Protein AF-A0A1V4XQ55-F1 (afdb_monomer_lite)

Foldseek 3Di:
DCDQDDWDASDDPPDDLADDDDDDDPPDDSLNSLVLLLQQLQLEPDPNSVRSVVVSVVVVDDRDHPVVQVQKDWDHQDLFPNKTWIDHDPDTRIRHLQVQLQVVCCVPPNDQFADPDFATDADPDPVCSVIDDRARSHDDDPVVLVVVCVVVVHDPVVSVVNLLRHLVSNLNRTDDWDKDKDWDWDDDPPDIDIAIEIDTPGCRSCVSVVVPCVVVCVPDCVRYHDDDDDDDVPDDDDDPDDDDDDDDDDPDDADFLVVVLVVCVVLQADDPVCSVVVVVVCPVVQQWHQDPRGTGGDPVVVVVVVVCVPPPVVVVDSNNNNVLSVQVVCVVVVNDDPVVSVVVVCVSVPPPDPPPPPVFAFADPVLVVVLVVLCVVVVHDDDPQCRRGNVSVVVVVCVSVVDPDDDDDDDDDDDDDDDDDD

pLDDT: mean 75.0, std 18.34, range [24.91, 97.25]

Sequence (422 aa):
MDVLLLDKTGTITLGNRQATEFLPARGIALQELADAAQLASLADETPEGRSIVVLAKQFGLRGRSIGEMPQAQFVAFTAQTRMSGIDIENRRIRKGSPDAIREFLGKVLGGNYLPPKPNQYKSKNTQADAHEGIRPTRMHSTADTAAMIRKEGLTPDHAKLYELIFRRAVASQMAPAIYDSTSMIFQVADEKFKASGRVLKFDGFLKVYAELDEEKEKKGEEDRLQLLPPVEVGELVPKSGHVLEEKKTKPPGRFTLGSLVKELERLGIGRPSTYAAITRNIIDRGYVKEEKGKVVPLQPGETLVDYLSEKHPWVIDYALTSRMESFLDLIVENKETWQRFCRGVHGKMGYSNPPARVAGGKPSEAQLKYAHDLATKNNLVIPEEALMTSKTLSLWIEGIVGKKAPKGEKGAQPAPSGMPRE

Secondary structure (DSSP, 8-state):
------STTTS--SSSS------PPTT--HHHHHHHHHHHHTT--SHHHHHHHHHHHTTT-----GGG-TT-EEE---TTT--EEEEETTEEEEE-HHHHHHHHHHHHT-GGGS-SS------SSHHHHTSPPS--SS---HHHHHHHHHHTT--HHHHHHHHHHHHHHHHHTSPPPEEEEEEEEEEETTEEEEEEEEEEEE-TTHHHHGGG-HHHHTTT-TTTS--PPP--TT-------------PPPPPPPPPHHHHHHHHHHHT-S-TTTHHHHHHHHHHTTSEEEETTEEEE-HHHHHHHHHHHHH-GGGG-HHHHHHHHHHHHHHHTTSS-HHHHHHHHHHHHT--------TTPPPPHHHHHHHHHHHHHHT-PPPHHHHT-HHHHHHHHHHHHT---PPPPPPPPPPPPP----

Structure (mmCIF, N/CA/C/O backbone):
data_AF-A0A1V4XQ55-F1
#
_entry.id   AF-A0A1V4XQ55-F1
#
loop_
_atom_site.group_PDB
_atom_site.id
_atom_site.type_symbol
_atom_site.label_atom_id
_atom_site.label_alt_id
_atom_site.label_comp_id
_atom_site.label_asym_id
_atom_site.label_entity_id
_atom_site.label_seq_id
_atom_site.pdbx_PDB_ins_code
_atom_site.Cartn_x
_atom_site.Cartn_y
_atom_site.Cartn_z
_atom_site.occupancy
_atom_site.B_iso_or_equiv
_atom_site.auth_seq_id
_atom_site.auth_comp_id
_atom_site.auth_asym_id
_atom_site.auth_atom_id
_atom_site.pdbx_PDB_model_num
ATOM 1 N N . MET A 1 1 ? 27.816 5.246 6.171 1.00 24.91 1 MET A N 1
ATOM 2 C CA . MET A 1 1 ? 26.715 5.385 5.214 1.00 24.91 1 MET A CA 1
ATOM 3 C C . MET A 1 1 ? 25.701 4.291 5.516 1.00 24.91 1 MET A C 1
ATOM 5 O O . MET A 1 1 ? 25.640 3.293 4.810 1.00 24.91 1 MET A O 1
ATOM 9 N N . ASP A 1 2 ? 24.949 4.447 6.609 1.00 26.06 2 ASP A N 1
ATOM 10 C CA . ASP A 1 2 ? 23.792 3.589 6.895 1.00 26.06 2 ASP A CA 1
ATOM 11 C C . ASP A 1 2 ? 22.609 4.173 6.120 1.00 26.06 2 ASP A C 1
ATOM 13 O O . ASP A 1 2 ? 21.961 5.125 6.550 1.00 26.06 2 ASP A O 1
ATOM 17 N N . VAL A 1 3 ? 22.411 3.691 4.897 1.00 27.34 3 VAL A N 1
ATOM 18 C CA . VAL A 1 3 ? 21.439 4.272 3.968 1.00 27.34 3 VAL A CA 1
ATOM 19 C C . VAL A 1 3 ? 20.055 3.673 4.177 1.00 27.34 3 VAL A C 1
ATOM 21 O O . VAL A 1 3 ? 19.886 2.459 4.296 1.00 27.34 3 VAL A O 1
ATOM 24 N N . LEU A 1 4 ? 19.055 4.561 4.185 1.00 31.97 4 LEU A N 1
ATOM 25 C CA . LEU A 1 4 ? 17.644 4.234 4.010 1.00 31.97 4 LEU A CA 1
ATOM 26 C C . LEU A 1 4 ? 17.493 3.451 2.703 1.00 31.97 4 LEU A C 1
ATOM 28 O O . LEU A 1 4 ? 17.650 4.013 1.619 1.00 31.97 4 LEU A O 1
ATOM 32 N N . LEU A 1 5 ? 17.204 2.156 2.807 1.00 36.19 5 LEU A N 1
ATOM 33 C CA . LEU A 1 5 ? 17.172 1.286 1.645 1.00 36.19 5 LEU A CA 1
ATOM 34 C C . LEU A 1 5 ? 15.778 0.902 1.208 1.00 36.19 5 LEU A C 1
ATOM 36 O O . LEU A 1 5 ? 15.021 0.234 1.907 1.00 36.19 5 LEU A O 1
ATOM 40 N N . LEU A 1 6 ? 15.506 1.308 -0.023 1.00 39.41 6 LEU A N 1
ATOM 41 C CA . LEU A 1 6 ? 14.456 0.795 -0.870 1.00 39.41 6 LEU A CA 1
ATOM 42 C C . LEU A 1 6 ? 15.072 -0.356 -1.690 1.00 39.41 6 LEU A C 1
ATOM 44 O O . LEU A 1 6 ? 15.843 -0.098 -2.609 1.00 39.41 6 LEU A O 1
ATOM 48 N N . ASP A 1 7 ? 14.713 -1.593 -1.324 1.00 31.95 7 ASP A N 1
ATOM 49 C CA . ASP A 1 7 ? 14.846 -2.875 -2.056 1.00 31.95 7 ASP A CA 1
ATOM 50 C C . ASP A 1 7 ? 15.795 -3.984 -1.501 1.00 31.95 7 ASP A C 1
ATOM 52 O O . ASP A 1 7 ? 16.898 -3.776 -0.989 1.00 31.95 7 ASP A O 1
ATOM 56 N N . LYS A 1 8 ? 15.246 -5.200 -1.647 1.00 42.03 8 LYS A N 1
ATOM 57 C CA . LYS A 1 8 ? 15.693 -6.605 -1.646 1.00 42.03 8 LYS A CA 1
ATOM 58 C C . LYS A 1 8 ? 16.559 -7.253 -0.569 1.00 42.03 8 LYS A C 1
ATOM 60 O O . LYS A 1 8 ? 16.371 -8.452 -0.375 1.00 42.03 8 LYS A O 1
ATOM 65 N N . THR A 1 9 ? 17.471 -6.580 0.123 1.00 33.69 9 THR A N 1
ATOM 66 C CA . THR A 1 9 ? 18.353 -7.298 1.086 1.00 33.69 9 THR A CA 1
ATOM 67 C C . THR A 1 9 ? 18.884 -6.469 2.242 1.00 33.69 9 THR A C 1
ATOM 69 O O . THR A 1 9 ? 19.682 -6.957 3.038 1.00 33.69 9 THR A O 1
ATOM 72 N N . GLY A 1 10 ? 18.460 -5.218 2.370 1.00 35.44 10 GLY A N 1
ATOM 73 C CA . GLY A 1 10 ? 19.092 -4.308 3.314 1.00 35.44 10 GLY A CA 1
ATOM 74 C C . GLY A 1 10 ? 20.512 -3.888 2.912 1.00 35.44 10 GLY A C 1
ATOM 75 O O . GLY A 1 10 ? 21.324 -3.571 3.775 1.00 35.44 10 GLY A O 1
ATOM 76 N N . THR A 1 11 ? 20.791 -3.830 1.606 1.00 31.97 11 THR A N 1
ATOM 77 C CA . THR A 1 11 ? 22.028 -3.274 1.024 1.00 31.97 11 THR A CA 1
ATOM 78 C C . THR A 1 11 ? 21.716 -2.307 -0.114 1.00 31.97 11 THR A C 1
ATOM 80 O O . THR A 1 11 ? 20.865 -2.620 -0.945 1.00 31.97 11 THR A O 1
ATOM 83 N N . ILE A 1 12 ? 22.437 -1.178 -0.193 1.00 30.00 12 ILE A N 1
ATOM 84 C CA . ILE A 1 12 ? 22.400 -0.261 -1.342 1.00 30.00 12 ILE A CA 1
ATOM 85 C C . ILE A 1 12 ? 22.949 -1.007 -2.531 1.00 30.00 12 ILE A C 1
ATOM 87 O O . ILE A 1 12 ? 24.142 -1.281 -2.600 1.00 30.00 12 ILE A O 1
ATOM 91 N N . THR A 1 13 ? 22.094 -1.314 -3.498 1.00 31.53 13 THR A N 1
ATOM 92 C CA . THR A 1 13 ? 22.584 -1.690 -4.816 1.00 31.53 13 THR A CA 1
ATOM 93 C C . THR A 1 13 ? 22.874 -0.416 -5.595 1.00 31.53 13 THR A C 1
ATOM 95 O O . THR A 1 13 ? 22.018 0.097 -6.313 1.00 31.53 13 THR A O 1
ATOM 98 N N . LEU A 1 14 ? 24.097 0.090 -5.457 1.00 27.53 14 LEU A N 1
ATOM 99 C CA . LEU A 1 14 ? 24.753 0.815 -6.539 1.00 27.53 14 LEU A CA 1
ATOM 100 C C . LEU A 1 14 ? 25.586 -0.243 -7.279 1.00 27.53 14 LEU A C 1
ATOM 102 O O . LEU A 1 14 ? 26.621 -0.679 -6.788 1.00 27.53 14 LEU A O 1
ATOM 106 N N . GLY A 1 15 ? 25.063 -0.759 -8.395 1.00 40.62 15 GLY A N 1
ATOM 107 C CA . GLY A 1 15 ? 25.645 -1.902 -9.114 1.00 40.62 15 GLY A CA 1
ATOM 108 C C . GLY A 1 15 ? 24.759 -3.156 -9.134 1.00 40.62 15 GLY A C 1
ATOM 109 O O . GLY A 1 15 ? 23.699 -3.205 -8.515 1.00 40.62 15 GLY A O 1
ATOM 110 N N . ASN A 1 16 ? 25.187 -4.164 -9.901 1.00 49.69 16 ASN A N 1
ATOM 111 C CA . ASN A 1 16 ? 24.429 -5.328 -10.394 1.00 49.69 16 ASN A CA 1
ATOM 112 C C . ASN A 1 16 ? 23.924 -6.338 -9.327 1.00 49.69 16 ASN A C 1
ATOM 114 O O . ASN A 1 16 ? 24.108 -7.543 -9.502 1.00 49.69 16 ASN A O 1
ATOM 118 N N . ARG A 1 17 ? 23.257 -5.897 -8.248 1.00 51.19 17 ARG A N 1
ATOM 119 C CA . ARG A 1 17 ? 22.665 -6.774 -7.206 1.00 51.19 17 ARG A CA 1
ATOM 120 C C . ARG A 1 17 ? 23.695 -7.697 -6.533 1.00 51.19 17 ARG A C 1
ATOM 122 O O . ARG A 1 17 ? 23.432 -8.871 -6.269 1.00 51.19 17 ARG A O 1
ATOM 129 N N . GLN A 1 18 ? 24.889 -7.161 -6.286 1.00 56.47 18 GLN A N 1
ATOM 130 C CA . GLN A 1 18 ? 26.003 -7.883 -5.674 1.00 56.47 18 GLN A CA 1
ATOM 131 C C . GLN A 1 18 ? 26.221 -7.424 -4.233 1.00 56.47 18 GLN A C 1
ATOM 133 O O . GLN A 1 18 ? 26.296 -6.226 -3.980 1.00 56.47 18 GLN A O 1
ATOM 138 N N . ALA A 1 19 ? 26.339 -8.372 -3.303 1.00 62.50 19 ALA A N 1
ATOM 139 C CA . ALA A 1 19 ? 26.850 -8.100 -1.967 1.00 62.50 19 ALA A CA 1
ATOM 140 C C . ALA A 1 19 ? 28.310 -7.630 -2.064 1.00 62.50 19 ALA A C 1
ATOM 142 O O . ALA A 1 19 ? 29.127 -8.286 -2.713 1.00 62.50 19 ALA A O 1
ATOM 143 N N . THR A 1 20 ? 28.625 -6.505 -1.424 1.00 61.28 20 THR A N 1
ATOM 144 C CA . THR A 1 20 ? 29.951 -5.869 -1.493 1.00 61.28 20 THR A CA 1
ATOM 145 C C . THR A 1 20 ? 30.711 -5.901 -0.172 1.00 61.28 20 THR A C 1
ATOM 147 O O . THR A 1 20 ? 31.935 -5.902 -0.187 1.00 61.28 20 THR A O 1
ATOM 150 N N . GLU A 1 21 ? 30.012 -5.927 0.965 1.00 68.75 21 GLU A N 1
ATOM 151 C CA . GLU A 1 21 ? 30.625 -5.831 2.290 1.00 68.75 21 GLU A CA 1
ATOM 152 C C . GLU A 1 21 ? 29.791 -6.565 3.352 1.00 68.75 21 GLU A C 1
ATOM 154 O O . GLU A 1 21 ? 28.562 -6.619 3.267 1.00 68.75 21 GLU A O 1
ATOM 159 N N . PHE A 1 22 ? 30.465 -7.116 4.368 1.00 69.06 22 PHE A N 1
ATOM 160 C CA . PHE A 1 22 ? 29.840 -7.617 5.592 1.00 69.06 22 PHE A CA 1
ATOM 161 C C . PHE A 1 22 ? 30.070 -6.633 6.739 1.00 69.06 22 PHE A C 1
ATOM 163 O O . PHE A 1 22 ? 31.207 -6.292 7.050 1.00 69.06 22 PHE A O 1
ATOM 170 N N . LEU A 1 23 ? 28.988 -6.226 7.404 1.00 63.44 23 LEU A N 1
ATOM 171 C CA . LEU A 1 23 ? 29.021 -5.297 8.533 1.00 63.44 23 LEU A CA 1
ATOM 172 C C . LEU A 1 23 ? 28.599 -6.027 9.822 1.00 63.44 23 LEU A C 1
ATOM 174 O O . LEU A 1 23 ? 27.399 -6.205 10.053 1.00 63.44 23 LEU A O 1
ATOM 178 N N . PRO A 1 24 ? 29.546 -6.502 10.654 1.00 62.50 24 PRO A N 1
ATOM 179 C CA . PRO A 1 24 ? 29.230 -7.275 11.848 1.00 62.50 24 PRO A CA 1
ATOM 180 C C . PRO A 1 24 ? 28.596 -6.412 12.939 1.00 62.50 24 PRO A C 1
ATOM 182 O O . PRO A 1 24 ? 28.938 -5.245 13.134 1.00 62.50 24 PRO A O 1
ATOM 185 N N . ALA A 1 25 ? 27.671 -7.013 13.690 1.00 59.56 25 ALA A N 1
ATOM 186 C CA . ALA A 1 25 ? 27.154 -6.410 14.910 1.00 59.56 25 ALA A CA 1
ATOM 187 C C . ALA A 1 25 ? 28.257 -6.318 15.981 1.00 59.56 25 ALA A C 1
ATOM 189 O O . ALA A 1 25 ? 29.253 -7.041 15.947 1.00 59.56 25 ALA A O 1
ATOM 190 N N . ARG A 1 26 ? 28.076 -5.430 16.967 1.00 61.25 26 ARG A N 1
ATOM 191 C CA . ARG A 1 26 ? 29.042 -5.254 18.060 1.00 61.25 26 ARG A CA 1
ATOM 192 C C . ARG A 1 26 ? 29.253 -6.582 18.798 1.00 61.25 26 ARG A C 1
ATOM 194 O O . ARG A 1 26 ? 28.293 -7.154 19.300 1.00 61.25 26 ARG A O 1
ATOM 201 N N . GLY A 1 27 ? 30.508 -7.024 18.887 1.00 74.19 27 GLY A N 1
ATOM 202 C CA . GLY A 1 27 ? 30.885 -8.280 19.543 1.00 74.19 27 GLY A CA 1
ATOM 203 C C . GLY A 1 27 ? 30.837 -9.521 18.646 1.00 74.19 27 GLY A C 1
ATOM 204 O O . GLY A 1 27 ? 31.188 -10.592 19.122 1.00 74.19 27 GLY A O 1
ATOM 205 N N . ILE A 1 28 ? 30.451 -9.387 17.373 1.00 71.06 28 ILE A N 1
ATOM 206 C CA . ILE A 1 28 ? 30.467 -10.479 16.392 1.00 71.06 28 ILE A CA 1
ATOM 207 C C . ILE A 1 28 ? 31.708 -10.347 15.513 1.00 71.06 28 ILE A C 1
ATOM 209 O O . ILE A 1 28 ? 32.010 -9.263 15.007 1.00 71.06 28 ILE A O 1
ATOM 213 N N . ALA A 1 29 ? 32.435 -11.445 15.314 1.00 82.62 29 ALA A N 1
ATOM 214 C CA . ALA A 1 29 ? 33.578 -11.443 14.410 1.00 82.62 29 ALA A CA 1
ATOM 215 C C . ALA A 1 29 ? 33.108 -11.365 12.947 1.00 82.62 29 ALA A C 1
ATOM 217 O O . ALA A 1 29 ? 32.115 -11.977 12.559 1.00 82.62 29 ALA A O 1
ATOM 218 N N . LEU A 1 30 ? 33.859 -10.662 12.096 1.00 74.81 30 LEU A N 1
ATOM 219 C CA . LEU A 1 30 ? 33.553 -10.562 10.662 1.00 74.81 30 LEU A CA 1
ATOM 220 C C . LEU A 1 30 ? 33.461 -11.945 9.992 1.00 74.81 30 LEU A C 1
ATOM 222 O O . LEU A 1 30 ? 32.568 -12.192 9.185 1.00 74.81 30 LEU A O 1
ATOM 226 N N . GLN A 1 31 ? 34.345 -12.859 10.397 1.00 80.38 31 GLN A N 1
ATOM 227 C CA . GLN A 1 31 ? 34.369 -14.252 9.952 1.00 80.38 31 GLN A CA 1
ATOM 228 C C . GLN A 1 31 ? 33.087 -15.007 10.332 1.00 80.38 31 GLN A C 1
ATOM 230 O O . GLN A 1 31 ? 32.556 -15.777 9.537 1.00 80.38 31 GLN A O 1
ATOM 235 N N . GLU A 1 32 ? 32.583 -14.768 11.543 1.00 78.19 32 GLU A N 1
ATOM 236 C CA . GLU A 1 32 ? 31.374 -15.397 12.074 1.00 78.19 32 GLU A CA 1
ATOM 237 C C . GLU A 1 32 ? 30.124 -14.903 11.336 1.00 78.19 32 GLU A C 1
ATOM 239 O O . GLU A 1 32 ? 29.264 -15.702 10.963 1.00 78.19 32 GLU A O 1
ATOM 244 N N . LEU A 1 33 ? 30.057 -13.599 11.040 1.00 76.44 33 LEU A N 1
ATOM 245 C CA . LEU A 1 33 ? 29.008 -13.038 10.188 1.00 76.44 33 LEU A CA 1
ATOM 246 C C . LEU A 1 33 ? 29.057 -13.640 8.778 1.00 76.44 33 LEU A C 1
ATOM 248 O O . LEU A 1 33 ? 28.021 -14.057 8.260 1.00 76.44 33 LEU A O 1
ATOM 252 N N . ALA A 1 34 ? 30.237 -13.683 8.156 1.00 75.56 34 ALA A N 1
ATOM 253 C CA . ALA A 1 34 ? 30.399 -14.208 6.804 1.00 75.56 34 ALA A CA 1
ATOM 254 C C . ALA A 1 34 ? 29.983 -15.690 6.716 1.00 75.56 34 ALA A C 1
ATOM 256 O O . ALA A 1 34 ? 29.328 -16.088 5.750 1.00 75.56 34 ALA A O 1
ATOM 257 N N . ASP A 1 35 ? 30.300 -16.487 7.742 1.00 80.75 35 ASP A N 1
ATOM 258 C CA . ASP A 1 35 ? 29.921 -17.899 7.844 1.00 80.75 35 ASP A CA 1
ATOM 259 C C . ASP A 1 35 ? 28.400 -18.075 7.953 1.00 80.75 35 ASP A C 1
ATOM 261 O O . ASP A 1 35 ? 27.787 -18.788 7.152 1.00 80.75 35 ASP A O 1
ATOM 265 N N . ALA A 1 36 ? 27.766 -17.355 8.883 1.00 75.38 36 ALA A N 1
ATOM 266 C CA . ALA A 1 36 ? 26.319 -17.390 9.066 1.00 75.38 36 ALA A CA 1
ATOM 267 C C . ALA A 1 36 ? 25.565 -16.893 7.818 1.00 75.38 36 ALA A C 1
ATOM 269 O O . ALA A 1 36 ? 24.563 -17.490 7.412 1.00 75.38 36 ALA A O 1
ATOM 270 N N . ALA A 1 37 ? 26.061 -15.831 7.177 1.00 72.25 37 ALA A N 1
ATOM 271 C CA . ALA A 1 37 ? 25.480 -15.267 5.964 1.00 72.25 37 ALA A CA 1
ATOM 272 C C . ALA A 1 37 ? 25.591 -16.226 4.771 1.00 72.25 37 ALA A C 1
ATOM 274 O O . ALA A 1 37 ? 24.629 -16.367 4.009 1.00 72.25 37 ALA A O 1
ATOM 275 N N . GLN A 1 38 ? 26.731 -16.913 4.628 1.00 80.06 38 GLN A N 1
ATOM 276 C CA . GLN A 1 38 ? 26.915 -17.951 3.618 1.00 80.06 38 GLN A CA 1
ATOM 277 C C . GLN A 1 38 ? 25.905 -19.078 3.832 1.00 80.06 38 GLN A C 1
ATOM 279 O O . GLN A 1 38 ? 25.149 -19.387 2.915 1.00 80.06 38 GLN A O 1
ATOM 284 N N . LEU A 1 39 ? 25.848 -19.636 5.045 1.00 79.62 39 LEU A N 1
ATOM 285 C CA . LEU A 1 39 ? 24.963 -20.745 5.403 1.00 79.62 39 LEU A CA 1
ATOM 286 C C . LEU A 1 39 ? 23.484 -20.431 5.150 1.00 79.62 39 LEU A C 1
ATOM 288 O O . LEU A 1 39 ? 22.782 -21.230 4.532 1.00 79.62 39 LEU A O 1
ATOM 292 N N . ALA A 1 40 ? 23.023 -19.249 5.563 1.00 73.12 40 ALA A N 1
ATOM 293 C CA . ALA A 1 40 ? 21.640 -18.824 5.357 1.0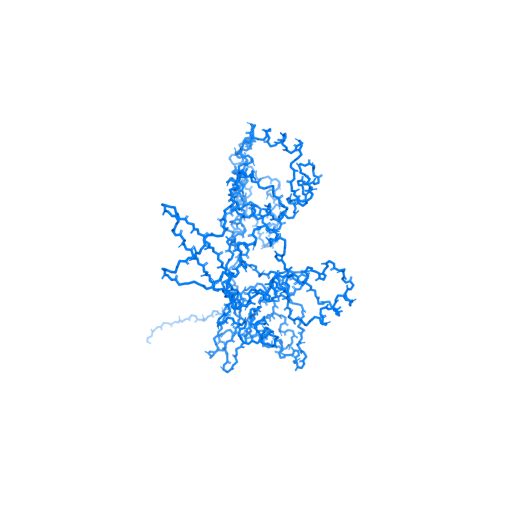0 73.12 40 ALA A CA 1
ATOM 294 C C . ALA A 1 40 ? 21.288 -18.564 3.881 1.00 73.12 40 ALA A C 1
ATOM 296 O O . ALA A 1 40 ? 20.110 -18.549 3.528 1.00 73.12 40 ALA A O 1
ATOM 297 N N . SER A 1 41 ? 22.294 -18.367 3.022 1.00 73.31 41 SER A N 1
ATOM 298 C CA . SER A 1 41 ? 22.116 -18.042 1.602 1.00 73.31 41 SER A CA 1
ATOM 299 C C . SER A 1 41 ? 22.372 -19.227 0.661 1.00 73.31 41 SER A C 1
ATOM 301 O O . SER A 1 41 ? 22.172 -19.091 -0.542 1.00 73.31 41 SER A O 1
ATOM 303 N N . LEU A 1 42 ? 22.785 -20.397 1.168 1.00 80.75 42 LEU A N 1
ATOM 304 C CA . LEU A 1 42 ? 23.105 -21.568 0.334 1.00 80.75 42 LEU A CA 1
ATOM 305 C C . LEU A 1 42 ? 21.910 -22.075 -0.487 1.00 80.75 42 LEU A C 1
ATOM 307 O O . LEU A 1 42 ? 22.090 -22.477 -1.633 1.00 80.75 42 LEU A O 1
ATOM 311 N N . ALA A 1 43 ? 20.704 -22.035 0.085 1.00 75.94 43 ALA A N 1
ATOM 312 C CA . ALA A 1 43 ? 19.452 -22.411 -0.583 1.00 75.94 43 ALA A CA 1
ATOM 313 C C . ALA A 1 43 ? 18.679 -21.202 -1.148 1.00 75.94 43 ALA A C 1
ATOM 315 O O . ALA A 1 43 ? 17.513 -21.316 -1.525 1.00 75.94 43 ALA A O 1
ATOM 316 N N . ASP A 1 44 ? 19.309 -20.026 -1.172 1.00 69.62 44 ASP A N 1
ATOM 317 C CA . ASP A 1 44 ? 18.738 -18.796 -1.710 1.00 69.62 44 ASP A CA 1
ATOM 318 C C . ASP A 1 44 ? 19.200 -18.614 -3.163 1.00 69.62 44 ASP A C 1
ATOM 320 O O . ASP A 1 44 ? 20.276 -18.085 -3.451 1.00 69.62 44 ASP A O 1
ATOM 324 N N . GLU A 1 45 ? 18.378 -19.082 -4.104 1.00 72.12 45 GLU A N 1
ATOM 325 C CA . GLU A 1 45 ? 18.687 -19.032 -5.538 1.00 72.12 45 GLU A CA 1
ATOM 326 C C . GLU A 1 45 ? 18.543 -17.634 -6.160 1.00 72.12 45 GLU A C 1
ATOM 328 O O . GLU A 1 45 ? 18.753 -17.457 -7.367 1.00 72.12 45 GLU A O 1
ATOM 333 N N . THR A 1 46 ? 18.198 -16.617 -5.370 1.00 58.69 46 THR A N 1
ATOM 334 C CA . THR A 1 46 ? 18.138 -15.241 -5.860 1.00 58.69 46 THR A CA 1
ATOM 335 C C . THR A 1 46 ? 19.541 -14.743 -6.254 1.00 58.69 46 THR A C 1
ATOM 337 O O . THR A 1 46 ? 20.555 -15.222 -5.735 1.00 58.69 46 THR A O 1
ATOM 340 N N . PRO A 1 47 ? 19.667 -13.796 -7.207 1.00 55.72 47 PRO A N 1
ATOM 341 C CA . PRO A 1 47 ? 20.940 -13.121 -7.482 1.00 55.72 47 PRO A CA 1
ATOM 342 C C . PRO A 1 47 ? 21.642 -12.595 -6.219 1.00 55.72 47 PRO A C 1
ATOM 344 O O . PRO A 1 47 ? 22.865 -12.660 -6.124 1.00 55.72 47 PRO A O 1
ATOM 347 N N . GLU A 1 48 ? 20.864 -12.139 -5.242 1.00 58.91 48 GLU A N 1
ATOM 348 C CA . GLU A 1 48 ? 21.318 -11.594 -3.971 1.00 58.91 48 GLU A CA 1
ATOM 349 C C . GLU A 1 48 ? 21.816 -12.691 -3.010 1.00 58.91 48 GLU A C 1
ATOM 351 O O . GLU A 1 48 ? 22.892 -12.564 -2.430 1.00 58.91 48 GLU A O 1
ATOM 356 N N . GLY A 1 49 ? 21.091 -13.808 -2.881 1.00 65.00 49 GLY A N 1
ATOM 357 C CA . GLY A 1 49 ? 21.561 -14.991 -2.149 1.00 65.00 49 GLY A CA 1
ATOM 358 C C . GLY A 1 49 ? 22.873 -15.534 -2.716 1.00 65.00 49 GLY A C 1
ATOM 359 O O . GLY A 1 49 ? 23.852 -15.729 -1.991 1.00 65.00 49 GLY A O 1
ATOM 360 N N . ARG A 1 50 ? 22.946 -15.653 -4.047 1.00 73.00 50 ARG A N 1
ATOM 361 C CA . ARG A 1 50 ? 24.168 -16.071 -4.748 1.00 73.00 50 ARG A CA 1
ATOM 362 C C . ARG A 1 50 ? 25.332 -15.108 -4.539 1.00 73.00 50 ARG A C 1
ATOM 364 O O . ARG A 1 50 ? 26.461 -15.566 -4.379 1.00 73.00 50 ARG A O 1
ATOM 371 N N . SER A 1 51 ? 25.092 -13.798 -4.540 1.00 71.56 51 SER A N 1
ATOM 372 C CA . SER A 1 51 ? 26.170 -12.823 -4.362 1.00 71.56 51 SER A CA 1
ATOM 373 C C . SER A 1 51 ? 26.725 -12.809 -2.936 1.00 71.56 51 SER A C 1
ATOM 375 O O . SER A 1 51 ? 27.933 -12.663 -2.780 1.00 71.56 51 SER A O 1
ATOM 377 N N . ILE A 1 52 ? 25.907 -13.090 -1.914 1.00 72.00 52 ILE A N 1
ATOM 378 C CA . ILE A 1 52 ? 26.379 -13.304 -0.533 1.00 72.00 52 ILE A CA 1
ATOM 379 C C . ILE A 1 52 ? 27.292 -14.533 -0.447 1.00 72.00 52 ILE A C 1
ATOM 381 O O . ILE A 1 52 ? 28.365 -14.459 0.150 1.00 72.00 52 ILE A O 1
ATOM 385 N N . VAL A 1 53 ? 26.916 -15.651 -1.083 1.00 79.06 53 VAL A N 1
ATOM 386 C CA . VAL A 1 53 ? 27.759 -16.862 -1.124 1.00 79.06 53 VAL A CA 1
ATOM 387 C C . VAL A 1 53 ? 29.090 -16.589 -1.833 1.00 79.06 53 VAL A C 1
ATOM 389 O O . VAL A 1 53 ? 30.123 -17.130 -1.435 1.00 79.06 53 VAL A O 1
ATOM 392 N N . VAL A 1 54 ? 29.086 -15.749 -2.872 1.00 81.19 54 VAL A N 1
ATOM 393 C CA . VAL A 1 54 ? 30.300 -15.324 -3.588 1.00 81.19 54 VAL A CA 1
ATOM 394 C C . VAL A 1 54 ? 31.171 -14.424 -2.709 1.00 81.19 54 VAL A C 1
ATOM 396 O O . VAL A 1 54 ? 32.365 -14.691 -2.598 1.00 81.19 54 VAL A O 1
ATOM 399 N N . LEU A 1 55 ? 30.591 -13.414 -2.053 1.00 75.81 55 LEU A N 1
ATOM 400 C CA . LEU A 1 55 ? 31.305 -12.507 -1.150 1.00 75.81 55 LEU A CA 1
ATOM 401 C C . LEU A 1 55 ? 31.939 -13.270 0.022 1.00 75.81 55 LEU A C 1
ATOM 403 O O . LEU A 1 55 ? 33.111 -13.071 0.323 1.00 75.81 55 LEU A O 1
ATOM 407 N N . ALA A 1 56 ? 31.214 -14.218 0.624 1.00 77.31 56 ALA A N 1
ATOM 408 C CA . ALA A 1 56 ? 31.707 -15.054 1.721 1.00 77.31 56 ALA A CA 1
ATOM 409 C C . ALA A 1 56 ? 32.996 -15.822 1.385 1.00 77.31 56 ALA A C 1
ATOM 411 O O . ALA A 1 56 ? 33.850 -15.994 2.253 1.00 77.31 56 ALA A O 1
ATOM 412 N N . LYS A 1 57 ? 33.197 -16.226 0.122 1.00 81.94 57 LYS A N 1
ATOM 413 C CA . LYS A 1 57 ? 34.436 -16.903 -0.304 1.00 81.94 57 LYS A CA 1
ATOM 414 C C . LYS A 1 57 ? 35.677 -16.021 -0.158 1.00 81.94 57 LYS A C 1
ATOM 416 O O . LYS A 1 57 ? 36.763 -16.551 0.050 1.00 81.94 57 LYS A O 1
ATOM 421 N N . GLN A 1 58 ? 35.530 -14.697 -0.242 1.00 80.38 58 GLN A N 1
ATOM 422 C CA . GLN A 1 58 ? 36.644 -13.755 -0.082 1.00 80.38 58 GLN A CA 1
ATOM 423 C C . GLN A 1 58 ? 37.183 -13.726 1.356 1.00 80.38 58 GLN A C 1
ATOM 425 O O . GLN A 1 58 ? 38.331 -13.358 1.569 1.00 80.38 58 GLN A O 1
ATOM 430 N N . PHE A 1 59 ? 36.396 -14.196 2.328 1.00 76.50 59 PHE A N 1
ATOM 431 C CA . PHE A 1 59 ? 36.786 -14.318 3.734 1.00 76.50 59 PHE A CA 1
ATOM 432 C C . PHE A 1 59 ? 37.424 -15.681 4.050 1.00 76.50 59 PHE A C 1
ATOM 434 O O . PHE A 1 59 ? 37.449 -16.111 5.195 1.00 76.50 59 PHE A O 1
ATOM 441 N N . GLY A 1 60 ? 37.910 -16.419 3.045 1.00 70.19 60 GLY A N 1
ATOM 442 C CA . GLY A 1 60 ? 38.540 -17.731 3.246 1.00 70.19 60 GLY A CA 1
ATOM 443 C C . GLY A 1 60 ? 37.561 -18.850 3.623 1.00 70.19 60 GLY A C 1
ATOM 444 O O . GLY A 1 60 ? 37.983 -19.937 4.013 1.00 70.19 60 GLY A O 1
ATOM 445 N N . LEU A 1 61 ? 36.251 -18.613 3.498 1.00 72.25 61 LEU A N 1
ATOM 446 C CA . LEU A 1 61 ? 35.233 -19.637 3.718 1.00 72.25 61 LEU A CA 1
ATOM 447 C C . LEU A 1 61 ? 35.170 -20.571 2.506 1.00 72.25 61 LEU A C 1
ATOM 449 O O . LEU A 1 61 ? 34.923 -20.142 1.374 1.00 72.25 61 LEU A O 1
ATOM 453 N N . ARG A 1 62 ? 35.371 -21.874 2.742 1.00 71.06 62 ARG A N 1
ATOM 454 C CA . ARG A 1 62 ? 35.226 -22.915 1.715 1.00 71.06 62 ARG A CA 1
ATOM 455 C C . ARG A 1 62 ? 33.815 -22.859 1.120 1.00 71.06 62 ARG A C 1
ATOM 457 O O . ARG A 1 62 ? 32.839 -22.655 1.835 1.00 71.06 62 ARG A O 1
ATOM 464 N N . GLY A 1 63 ? 33.695 -23.052 -0.195 1.00 61.62 63 GLY A N 1
ATOM 465 C CA . GLY A 1 63 ? 32.386 -23.206 -0.830 1.00 61.62 63 GLY A CA 1
ATOM 466 C C . GLY A 1 63 ? 31.711 -24.478 -0.323 1.00 61.62 63 GLY A C 1
ATOM 467 O O . GLY A 1 63 ? 32.225 -25.561 -0.585 1.00 61.62 63 GLY A O 1
ATOM 468 N N . ARG A 1 64 ? 30.602 -24.326 0.403 1.00 74.94 64 ARG A N 1
ATOM 469 C CA . ARG A 1 64 ? 29.763 -25.427 0.891 1.00 74.94 64 ARG A CA 1
ATOM 470 C C . ARG A 1 64 ? 28.649 -25.713 -0.105 1.00 74.94 64 ARG A C 1
ATOM 472 O O . ARG A 1 64 ? 28.154 -24.793 -0.760 1.00 74.94 64 ARG A O 1
ATOM 479 N N . SER A 1 65 ? 28.241 -26.970 -0.199 1.00 69.94 65 SER A N 1
ATOM 480 C CA . SER A 1 65 ? 27.041 -27.372 -0.933 1.00 69.94 65 SER A CA 1
ATOM 481 C C . SER A 1 65 ? 25.977 -27.907 0.025 1.00 69.94 65 SER A C 1
ATOM 483 O O . SER A 1 65 ? 26.294 -28.417 1.097 1.00 69.94 65 SER A O 1
ATOM 485 N N . ILE A 1 66 ? 24.702 -27.801 -0.361 1.00 71.50 66 ILE A N 1
ATOM 486 C CA . ILE A 1 66 ? 23.569 -28.307 0.439 1.00 71.50 66 ILE A CA 1
ATOM 487 C C . ILE A 1 66 ? 23.750 -29.803 0.768 1.00 71.50 66 ILE A C 1
ATOM 489 O O . ILE A 1 66 ? 23.429 -30.235 1.870 1.00 71.50 66 ILE A O 1
ATOM 493 N N . GLY A 1 67 ? 24.325 -30.580 -0.159 1.00 68.38 67 GLY A N 1
ATOM 494 C CA . GLY A 1 67 ? 24.553 -32.020 0.004 1.00 68.38 67 GLY A CA 1
ATOM 495 C C . GLY A 1 67 ? 25.648 -32.403 1.008 1.00 68.38 67 GLY A C 1
ATOM 496 O O . GLY A 1 67 ? 25.692 -33.550 1.435 1.00 68.38 67 GLY A O 1
ATOM 497 N N . GLU A 1 68 ? 26.508 -31.468 1.421 1.00 71.94 68 GLU A N 1
ATOM 498 C CA . GLU A 1 68 ? 27.563 -31.716 2.418 1.00 71.94 68 GLU A CA 1
ATOM 499 C C . GLU A 1 68 ? 27.043 -31.655 3.867 1.00 71.94 68 GLU A C 1
ATOM 501 O O . GLU A 1 68 ? 27.786 -31.958 4.798 1.00 71.94 68 GLU A O 1
ATOM 506 N N . MET A 1 69 ? 25.776 -31.269 4.075 1.00 76.06 69 MET A N 1
ATOM 507 C CA . MET A 1 69 ? 25.186 -31.024 5.398 1.00 76.06 69 MET A CA 1
ATOM 508 C C . MET A 1 69 ? 23.896 -31.846 5.599 1.00 76.06 69 MET A C 1
ATOM 510 O O . MET A 1 69 ? 22.810 -31.277 5.674 1.00 76.06 69 MET A O 1
ATOM 514 N N . PRO A 1 70 ? 23.980 -33.187 5.701 1.00 69.31 70 PRO A N 1
ATOM 515 C CA . PRO A 1 70 ? 22.810 -34.074 5.683 1.00 69.31 70 PRO A CA 1
ATOM 516 C C . PRO A 1 70 ? 21.879 -33.925 6.896 1.00 69.31 70 PRO A C 1
ATOM 518 O O . PRO A 1 70 ? 20.715 -34.302 6.817 1.00 69.31 70 PRO A O 1
ATOM 521 N N . GLN A 1 71 ? 22.370 -33.373 8.010 1.00 78.06 71 GLN A N 1
ATOM 522 C CA . GLN A 1 71 ? 21.557 -33.076 9.198 1.00 78.06 71 GLN A CA 1
ATOM 523 C C . GLN A 1 71 ? 21.013 -31.641 9.221 1.00 78.06 71 GLN A C 1
ATOM 525 O O . GLN A 1 71 ? 20.337 -31.255 10.173 1.00 78.06 71 GLN A O 1
ATOM 530 N N . ALA A 1 72 ? 21.315 -30.837 8.199 1.00 82.69 72 ALA A N 1
ATOM 531 C CA . ALA A 1 72 ? 20.821 -29.479 8.106 1.00 82.69 72 ALA A CA 1
ATOM 532 C C . ALA A 1 72 ? 19.538 -29.416 7.272 1.00 82.69 72 ALA A C 1
ATOM 534 O O . ALA A 1 72 ? 19.475 -29.921 6.151 1.00 82.69 72 ALA A O 1
ATOM 535 N N . GLN A 1 73 ? 18.521 -28.737 7.795 1.00 84.81 73 GLN A N 1
ATOM 536 C CA . GLN A 1 73 ? 17.303 -28.443 7.054 1.00 84.81 73 GLN A CA 1
ATOM 537 C C . GLN A 1 73 ? 17.389 -27.024 6.494 1.00 84.81 73 GLN A C 1
ATOM 539 O O . GLN A 1 73 ? 17.322 -26.034 7.223 1.00 84.81 73 GLN A O 1
ATOM 544 N N . PHE A 1 74 ? 17.536 -26.918 5.178 1.00 81.38 74 PHE A N 1
ATOM 545 C CA . PHE A 1 74 ? 17.574 -25.626 4.505 1.00 81.38 74 PHE A CA 1
ATOM 546 C C . PHE A 1 74 ? 16.166 -25.070 4.296 1.00 81.38 74 PHE A C 1
ATOM 548 O O . PHE A 1 74 ? 15.264 -25.757 3.816 1.00 81.38 74 PHE A O 1
ATOM 555 N N . VAL A 1 75 ? 15.999 -23.791 4.616 1.00 74.06 75 VAL A N 1
ATOM 556 C CA . VAL A 1 75 ? 14.808 -23.011 4.291 1.00 74.06 75 VAL A CA 1
ATOM 557 C C . VAL A 1 75 ? 15.127 -22.232 3.024 1.00 74.06 75 VAL A C 1
ATOM 559 O O . VAL A 1 75 ? 15.856 -21.239 3.062 1.00 74.06 75 VAL A O 1
ATOM 562 N N . ALA A 1 76 ? 14.611 -22.707 1.892 1.00 72.00 76 ALA A N 1
ATOM 563 C CA . ALA A 1 76 ? 14.740 -21.995 0.629 1.00 72.00 76 ALA A CA 1
ATOM 564 C C . ALA A 1 76 ? 14.021 -20.644 0.705 1.00 72.00 76 ALA A C 1
ATOM 566 O O . ALA A 1 76 ? 12.970 -20.519 1.343 1.00 72.00 76 ALA A O 1
ATOM 567 N N . PHE A 1 77 ? 14.573 -19.640 0.025 1.00 59.34 77 PHE A N 1
ATOM 568 C CA . PHE A 1 77 ? 13.869 -18.374 -0.129 1.00 59.34 77 PHE A CA 1
ATOM 569 C C . PHE A 1 77 ? 12.577 -18.606 -0.920 1.00 59.34 77 PHE A C 1
ATOM 571 O O . PHE A 1 77 ? 12.608 -19.154 -2.020 1.00 59.34 77 PHE A O 1
ATOM 578 N N . THR A 1 78 ? 11.440 -18.155 -0.388 1.00 56.25 78 THR A N 1
ATOM 579 C CA . THR A 1 78 ? 10.168 -18.160 -1.123 1.00 56.25 78 THR A CA 1
ATOM 580 C C . THR A 1 78 ? 9.546 -16.771 -1.120 1.00 56.25 78 THR A C 1
ATOM 582 O O . THR A 1 78 ? 9.703 -16.013 -0.160 1.00 56.25 78 THR A O 1
ATOM 585 N N . ALA A 1 79 ? 8.788 -16.444 -2.169 1.00 45.72 79 ALA A N 1
ATOM 586 C CA . ALA A 1 79 ? 8.041 -15.187 -2.235 1.00 45.72 79 ALA A CA 1
ATOM 587 C C . ALA A 1 79 ? 7.003 -15.066 -1.101 1.00 45.72 79 ALA A C 1
ATOM 589 O O . ALA A 1 79 ? 6.661 -13.962 -0.684 1.00 45.72 79 ALA A O 1
ATOM 590 N N . GLN A 1 80 ? 6.531 -16.203 -0.577 1.00 46.72 80 GLN A N 1
ATOM 591 C CA . GLN A 1 80 ? 5.532 -16.288 0.484 1.00 46.72 80 GLN A CA 1
ATOM 592 C C . GLN A 1 80 ? 6.129 -16.016 1.869 1.00 46.72 80 GLN A C 1
ATOM 594 O O . GLN A 1 80 ? 5.539 -15.278 2.654 1.00 46.72 80 GLN A O 1
ATOM 599 N N . THR A 1 81 ? 7.284 -16.608 2.182 1.00 53.16 81 THR A N 1
ATOM 600 C CA . THR A 1 81 ? 7.922 -16.460 3.500 1.00 53.16 81 THR A CA 1
ATOM 601 C C . THR A 1 81 ? 8.857 -15.261 3.570 1.00 53.16 81 THR A C 1
ATOM 603 O O . THR A 1 81 ? 9.047 -14.724 4.656 1.00 53.16 81 THR A O 1
ATOM 606 N N . ARG A 1 82 ? 9.451 -14.853 2.438 1.00 53.28 82 ARG A N 1
ATOM 607 C CA . ARG A 1 82 ? 10.531 -13.851 2.342 1.00 53.28 82 ARG A CA 1
ATOM 608 C C . ARG A 1 82 ? 11.666 -14.082 3.337 1.00 53.28 82 ARG A C 1
ATOM 610 O O . ARG A 1 82 ? 12.288 -13.145 3.832 1.00 53.28 82 ARG A O 1
ATOM 617 N N . MET A 1 83 ? 11.909 -15.351 3.634 1.00 62.22 83 MET A N 1
ATOM 618 C CA . MET A 1 83 ? 12.965 -15.799 4.520 1.00 62.22 83 MET A CA 1
ATOM 619 C C . MET A 1 83 ? 13.710 -16.937 3.851 1.00 62.22 83 MET A C 1
ATOM 621 O O . MET A 1 83 ? 13.084 -17.827 3.275 1.00 62.22 83 MET A O 1
ATOM 625 N N . SER A 1 84 ? 15.028 -16.913 3.972 1.00 63.88 84 SER A N 1
ATOM 626 C CA . SER A 1 84 ? 15.901 -18.054 3.715 1.00 63.88 84 SER A CA 1
ATOM 627 C C . SER A 1 84 ? 16.706 -18.360 4.967 1.00 63.88 84 SER A C 1
ATOM 629 O O . SER A 1 84 ? 16.776 -17.554 5.898 1.00 63.88 84 SER A O 1
ATOM 631 N N . GLY A 1 85 ? 17.264 -19.556 5.057 1.00 74.44 85 GLY A N 1
ATOM 632 C CA . GLY A 1 85 ? 18.010 -19.927 6.241 1.00 74.44 85 GLY A CA 1
ATOM 633 C C . GLY A 1 85 ? 18.374 -21.391 6.292 1.00 74.44 85 GLY A C 1
ATOM 634 O O . GLY A 1 85 ? 18.197 -22.146 5.338 1.00 74.44 85 GLY A O 1
ATOM 635 N N . ILE A 1 86 ? 18.863 -21.781 7.457 1.00 78.62 86 ILE A N 1
ATOM 636 C CA . ILE A 1 86 ? 19.261 -23.144 7.761 1.00 78.62 86 ILE A CA 1
ATOM 637 C C . ILE A 1 86 ? 18.920 -23.448 9.221 1.00 78.62 86 ILE A C 1
ATOM 639 O O . ILE A 1 86 ? 19.124 -22.616 10.112 1.00 78.62 86 ILE A O 1
ATOM 643 N N . ASP A 1 87 ? 18.374 -24.632 9.455 1.00 80.31 87 ASP A N 1
ATOM 644 C CA . ASP A 1 87 ? 18.343 -25.274 10.764 1.00 80.31 87 ASP A CA 1
ATOM 645 C C . ASP A 1 87 ? 19.467 -26.295 10.812 1.00 80.31 87 ASP A C 1
ATOM 647 O O . ASP A 1 87 ? 19.529 -27.184 9.966 1.00 80.31 87 ASP A O 1
ATOM 651 N N . ILE A 1 88 ? 20.371 -26.144 11.773 1.00 82.88 88 ILE A N 1
ATOM 652 C CA . ILE A 1 88 ? 21.505 -27.042 11.958 1.00 82.88 88 ILE A CA 1
ATOM 653 C C . ILE A 1 88 ? 21.754 -27.243 13.448 1.00 82.88 88 ILE A C 1
ATOM 655 O O . ILE A 1 88 ? 21.923 -26.275 14.191 1.00 82.88 88 ILE A O 1
ATOM 659 N N . GLU A 1 89 ? 21.769 -28.504 13.881 1.00 81.06 89 GLU A N 1
ATOM 660 C CA . GLU A 1 89 ? 21.915 -28.880 15.292 1.00 81.06 89 GLU A CA 1
ATOM 661 C C . GLU A 1 89 ? 20.922 -28.102 16.187 1.00 81.06 89 GLU A C 1
ATOM 663 O O . GLU A 1 89 ? 19.711 -28.170 15.982 1.00 81.06 89 GLU A O 1
ATOM 668 N N . ASN A 1 90 ? 21.427 -27.315 17.145 1.00 76.31 90 ASN A N 1
ATOM 669 C CA . ASN A 1 90 ? 20.639 -26.479 18.057 1.00 76.31 90 ASN A CA 1
ATOM 670 C C . ASN A 1 90 ? 20.543 -25.010 17.610 1.00 76.31 90 ASN A C 1
ATOM 672 O O . ASN A 1 90 ? 20.178 -24.137 18.400 1.00 76.31 90 ASN A O 1
ATOM 676 N N . ARG A 1 91 ? 20.902 -24.700 16.360 1.00 72.19 91 ARG A N 1
ATOM 677 C CA . ARG A 1 91 ? 20.955 -23.333 15.833 1.00 72.19 91 ARG A CA 1
ATOM 678 C C . ARG A 1 91 ? 19.969 -23.162 14.688 1.00 72.19 91 ARG A C 1
ATOM 680 O O . ARG A 1 91 ? 19.925 -23.950 13.747 1.00 72.19 91 ARG A O 1
ATOM 687 N N . ARG A 1 92 ? 19.219 -22.063 14.743 1.00 75.38 92 ARG A N 1
ATOM 688 C CA . ARG A 1 92 ? 18.398 -21.586 13.630 1.00 75.38 92 ARG A CA 1
ATOM 689 C C . ARG A 1 92 ? 19.001 -20.300 13.110 1.00 75.38 92 ARG A C 1
ATOM 691 O O . ARG A 1 92 ? 19.012 -19.295 13.815 1.00 75.38 92 ARG A O 1
ATOM 698 N N . ILE A 1 93 ? 19.506 -20.334 11.885 1.00 66.31 93 ILE A N 1
ATOM 699 C CA . ILE A 1 93 ? 20.022 -19.147 11.213 1.00 66.31 93 ILE A CA 1
ATOM 700 C C . ILE A 1 93 ? 18.978 -18.748 10.179 1.00 66.31 93 ILE A C 1
ATOM 702 O O . ILE A 1 93 ? 18.589 -19.553 9.328 1.00 66.31 93 ILE A O 1
ATOM 706 N N . ARG A 1 94 ? 18.466 -17.525 10.291 1.00 66.44 94 ARG A N 1
ATOM 707 C CA . ARG A 1 94 ? 17.453 -16.975 9.391 1.00 66.44 94 ARG A CA 1
ATOM 708 C C . ARG A 1 94 ? 17.951 -15.670 8.801 1.00 66.44 94 ARG A C 1
ATOM 710 O O . ARG A 1 94 ? 18.535 -14.842 9.491 1.00 66.44 94 ARG A O 1
ATOM 717 N N . LYS A 1 95 ? 17.682 -15.498 7.515 1.00 62.09 95 LYS A N 1
ATOM 718 C CA . LYS A 1 95 ? 17.817 -14.259 6.766 1.00 62.09 95 LYS A CA 1
ATOM 719 C C . LYS A 1 95 ? 16.402 -13.790 6.461 1.00 62.09 95 LYS A C 1
ATOM 721 O O . LYS A 1 95 ? 15.708 -14.396 5.648 1.00 62.09 95 LYS A O 1
ATOM 726 N N . GLY A 1 96 ? 15.961 -12.740 7.146 1.00 60.03 96 GLY A N 1
ATOM 727 C CA . GLY A 1 96 ? 14.623 -12.198 6.958 1.00 60.03 96 GLY A CA 1
ATOM 728 C C . GLY A 1 96 ? 14.307 -11.062 7.915 1.00 60.03 96 GLY A C 1
ATOM 729 O O . GLY A 1 96 ? 14.645 -11.113 9.094 1.00 60.03 96 GLY A O 1
ATOM 730 N N . SER A 1 97 ? 13.622 -10.038 7.412 1.00 65.12 97 SER A N 1
ATOM 731 C CA . SER A 1 97 ? 13.166 -8.924 8.239 1.00 65.12 97 SER A CA 1
ATOM 732 C C . SER A 1 97 ? 12.308 -9.307 9.441 1.00 65.12 97 SER A C 1
ATOM 734 O O . SER A 1 97 ? 12.512 -8.682 10.481 1.00 65.12 97 SER A O 1
ATOM 736 N N . PRO A 1 98 ? 11.319 -10.224 9.328 1.00 71.62 98 PRO A N 1
ATOM 737 C CA . PRO A 1 98 ? 10.294 -10.370 10.359 1.00 71.62 98 PRO A CA 1
ATOM 738 C C . PRO A 1 98 ? 10.869 -10.737 11.724 1.00 71.62 98 PRO A C 1
ATOM 740 O O . PRO A 1 98 ? 10.466 -10.151 12.724 1.00 71.62 98 PRO A O 1
ATOM 743 N N . ASP A 1 99 ? 11.856 -11.632 11.766 1.00 74.25 99 ASP A N 1
ATOM 744 C CA . ASP A 1 99 ? 12.482 -12.065 13.016 1.00 74.25 99 ASP A CA 1
ATOM 745 C C . ASP A 1 99 ? 13.267 -10.928 13.684 1.00 74.25 99 ASP A C 1
ATOM 747 O O . ASP A 1 99 ? 13.120 -10.713 14.885 1.00 74.25 99 ASP A O 1
ATOM 751 N N . ALA A 1 100 ? 14.000 -10.122 12.907 1.00 73.69 100 ALA A N 1
ATOM 752 C CA . ALA A 1 100 ? 14.711 -8.950 13.423 1.00 73.69 100 ALA A CA 1
ATOM 753 C C . ALA A 1 100 ? 13.750 -7.883 13.982 1.00 73.69 100 ALA A C 1
ATOM 755 O O . ALA A 1 100 ? 14.026 -7.281 15.022 1.00 73.69 100 ALA A O 1
ATOM 756 N N . ILE A 1 101 ? 12.596 -7.667 13.329 1.00 80.12 101 ILE A N 1
ATOM 757 C CA . ILE A 1 101 ? 11.549 -6.769 13.851 1.00 80.12 101 ILE A CA 1
ATOM 758 C C . ILE A 1 101 ? 10.997 -7.321 15.168 1.00 80.12 101 ILE A C 1
ATOM 760 O O . ILE A 1 101 ? 10.836 -6.576 16.131 1.00 80.12 101 ILE A O 1
ATOM 764 N N . ARG A 1 102 ? 10.707 -8.625 15.218 1.00 85.75 102 ARG A N 1
ATOM 765 C CA . ARG A 1 102 ? 10.124 -9.289 16.390 1.00 85.75 102 ARG A CA 1
ATOM 766 C C . ARG A 1 102 ? 11.074 -9.293 17.582 1.00 85.75 102 ARG A C 1
ATOM 768 O O . ARG A 1 102 ? 10.631 -9.048 18.698 1.00 85.75 102 ARG A O 1
ATOM 775 N N . GLU A 1 103 ? 12.365 -9.524 17.360 1.00 83.44 103 GLU A N 1
ATOM 776 C CA . GLU A 1 103 ? 13.379 -9.442 18.413 1.00 83.44 103 GLU A CA 1
ATOM 777 C C . GLU A 1 103 ? 13.468 -8.018 18.978 1.00 83.44 103 GLU A C 1
ATOM 779 O O . GLU A 1 103 ? 13.451 -7.826 20.195 1.00 83.44 103 GLU A O 1
ATOM 784 N N . PHE A 1 104 ? 13.506 -7.009 18.102 1.00 84.38 104 PHE A N 1
ATOM 785 C CA . PHE A 1 104 ? 13.480 -5.605 18.508 1.00 84.38 104 PHE A CA 1
ATOM 786 C C . PHE A 1 104 ? 12.214 -5.266 19.312 1.00 84.38 104 PHE A C 1
ATOM 788 O O . PHE A 1 104 ? 12.304 -4.715 20.408 1.00 84.38 104 PHE A O 1
ATOM 795 N N . LEU A 1 105 ? 11.040 -5.659 18.812 1.00 86.50 105 LEU A N 1
ATOM 796 C CA . LEU A 1 105 ? 9.750 -5.476 19.481 1.00 86.50 105 LEU A CA 1
ATOM 797 C C . LEU A 1 105 ? 9.709 -6.150 20.856 1.00 86.50 105 LEU A C 1
ATOM 799 O O . LEU A 1 105 ? 9.249 -5.539 21.818 1.00 86.50 105 LEU A O 1
ATOM 803 N N . GLY A 1 106 ? 10.226 -7.375 20.969 1.00 86.81 106 GLY A N 1
ATOM 804 C CA . GLY A 1 106 ? 10.299 -8.102 22.234 1.00 86.81 106 GLY A CA 1
ATOM 805 C C . GLY A 1 106 ? 11.128 -7.368 23.290 1.00 86.81 106 GLY A C 1
ATOM 806 O O . GLY A 1 106 ? 10.751 -7.372 24.458 1.00 86.81 106 GLY A O 1
ATOM 807 N N . LYS A 1 107 ? 12.205 -6.683 22.878 1.00 86.50 107 LYS A N 1
ATOM 808 C CA . LYS A 1 107 ? 13.050 -5.870 23.770 1.00 86.50 107 LYS A CA 1
ATOM 809 C C . LYS A 1 107 ? 12.398 -4.544 24.170 1.00 86.50 107 LYS A C 1
ATOM 811 O O . LYS A 1 107 ? 12.590 -4.104 25.297 1.00 86.50 107 LYS A O 1
ATOM 816 N N . VAL A 1 108 ? 11.668 -3.899 23.256 1.00 85.38 108 VAL A N 1
ATOM 817 C CA . VAL A 1 108 ? 11.152 -2.530 23.457 1.00 85.38 108 VAL A CA 1
ATOM 818 C C . VAL A 1 108 ? 9.739 -2.500 24.045 1.00 85.38 108 VAL A C 1
ATOM 820 O O . VAL A 1 108 ? 9.456 -1.664 24.897 1.00 85.38 108 VAL A O 1
ATOM 823 N N . LEU A 1 109 ? 8.843 -3.386 23.600 1.00 85.44 109 LEU A N 1
ATOM 824 C CA . LEU A 1 109 ? 7.421 -3.386 23.977 1.00 85.44 109 LEU A CA 1
ATOM 825 C C . LEU A 1 109 ? 6.984 -4.644 24.744 1.00 85.44 109 LEU A C 1
ATOM 827 O O . LEU A 1 109 ? 5.921 -4.638 25.363 1.00 85.44 109 LEU A O 1
ATOM 831 N N . GLY A 1 110 ? 7.794 -5.705 24.735 1.00 86.88 110 GLY A N 1
ATOM 832 C CA . GLY A 1 110 ? 7.506 -6.962 25.427 1.00 86.88 110 GLY A CA 1
ATOM 833 C C . GLY A 1 110 ? 6.647 -7.945 24.622 1.00 86.88 110 GLY A C 1
ATOM 834 O O . GLY A 1 110 ? 6.110 -7.636 23.556 1.00 86.88 110 GLY A O 1
ATOM 835 N N . GLY A 1 111 ? 6.518 -9.168 25.148 1.00 87.69 111 GLY A N 1
ATOM 836 C CA . GLY A 1 111 ? 5.910 -10.304 24.442 1.00 87.69 111 GLY A CA 1
ATOM 837 C C . GLY A 1 111 ? 4.436 -10.127 24.058 1.00 87.69 111 GLY A C 1
ATOM 838 O O . GLY A 1 111 ? 4.020 -10.648 23.030 1.00 87.69 111 GLY A O 1
ATOM 839 N N . ASN A 1 112 ? 3.660 -9.343 24.815 1.00 90.56 112 ASN A N 1
ATOM 840 C CA . ASN A 1 112 ? 2.224 -9.138 24.559 1.00 90.56 112 ASN A CA 1
ATOM 841 C C . ASN A 1 112 ? 1.940 -8.398 23.240 1.00 90.56 112 ASN A C 1
ATOM 843 O O . ASN A 1 112 ? 0.852 -8.521 22.686 1.00 90.56 112 ASN A O 1
ATOM 847 N N . TYR A 1 113 ? 2.916 -7.648 22.716 1.00 91.88 113 TYR A N 1
ATOM 848 C CA . TYR A 1 113 ? 2.809 -6.955 21.429 1.00 91.88 113 TYR A CA 1
ATOM 849 C C . TYR A 1 113 ? 3.260 -7.812 20.244 1.00 91.88 113 TYR A C 1
ATOM 851 O O . TYR A 1 113 ? 3.191 -7.352 19.103 1.00 91.88 113 TYR A O 1
ATOM 859 N N . LEU A 1 114 ? 3.705 -9.049 20.484 1.00 91.56 114 LEU A N 1
ATOM 860 C CA . LEU A 1 114 ? 4.129 -9.974 19.443 1.00 91.56 114 LEU A CA 1
ATOM 861 C C . LEU A 1 114 ? 3.014 -10.974 19.118 1.00 91.56 114 LEU A C 1
ATOM 863 O O . LEU A 1 114 ? 2.529 -11.668 20.010 1.00 91.56 114 LEU A O 1
ATOM 867 N N . PRO A 1 115 ? 2.642 -11.137 17.837 1.00 86.94 115 PRO A N 1
ATOM 868 C CA . PRO A 1 115 ? 1.758 -12.220 17.448 1.00 86.94 115 PRO A CA 1
ATOM 869 C C . PRO A 1 115 ? 2.470 -13.575 17.642 1.00 86.94 115 PRO A C 1
ATOM 871 O O . PRO A 1 115 ? 3.702 -13.649 17.496 1.00 86.94 115 PRO A O 1
ATOM 874 N N . PRO A 1 116 ? 1.726 -14.670 17.907 1.00 85.44 116 PRO A N 1
ATOM 875 C CA . PRO A 1 116 ? 2.310 -15.998 18.130 1.00 85.44 116 PRO A CA 1
ATOM 876 C C . PRO A 1 116 ? 3.183 -16.492 16.969 1.00 85.44 116 PRO A C 1
ATOM 878 O O . PRO A 1 116 ? 4.166 -17.197 17.178 1.00 85.44 116 PRO A O 1
ATOM 881 N N . LYS A 1 117 ? 2.843 -16.097 15.737 1.00 82.19 117 LYS A N 1
ATOM 882 C CA . LYS A 1 117 ? 3.614 -16.364 14.517 1.00 82.19 117 LYS A CA 1
ATOM 883 C C . LYS A 1 117 ? 3.884 -15.049 13.775 1.00 82.19 117 LYS A C 1
ATOM 885 O O . LYS A 1 117 ? 3.089 -14.123 13.927 1.00 82.19 117 LYS A O 1
ATOM 890 N N . PRO A 1 118 ? 4.967 -14.949 12.982 1.00 82.81 118 PRO A N 1
ATOM 891 C CA . PRO A 1 118 ? 5.218 -13.779 12.143 1.00 82.81 118 PRO A CA 1
ATOM 892 C C . PRO A 1 118 ? 4.055 -13.499 11.184 1.00 82.81 118 PRO A C 1
ATOM 894 O O . PRO A 1 118 ? 3.514 -14.426 10.574 1.00 82.81 118 PRO A O 1
ATOM 897 N N . ASN A 1 119 ? 3.695 -12.225 11.032 1.00 77.44 119 ASN A N 1
ATOM 898 C CA . ASN A 1 119 ? 2.639 -11.815 10.111 1.00 77.44 119 ASN A CA 1
ATOM 899 C C . ASN A 1 119 ? 3.150 -11.906 8.669 1.00 77.44 119 ASN A C 1
ATOM 901 O O . ASN A 1 119 ? 4.237 -11.411 8.356 1.00 77.44 119 ASN A O 1
ATOM 905 N N . GLN A 1 120 ? 2.342 -12.492 7.784 1.00 76.56 120 GLN A N 1
ATOM 906 C CA . GLN A 1 120 ? 2.630 -12.596 6.354 1.00 76.56 120 GLN A CA 1
ATOM 907 C C . GLN A 1 120 ? 1.606 -11.793 5.550 1.00 76.56 120 GLN A C 1
ATOM 909 O O . GLN A 1 120 ? 0.400 -11.934 5.749 1.00 76.56 120 GLN A O 1
ATOM 914 N N . TYR A 1 121 ? 2.092 -10.981 4.612 1.00 70.75 121 TYR A N 1
ATOM 915 C CA . TYR A 1 121 ? 1.269 -10.161 3.726 1.00 70.75 121 TYR A CA 1
ATOM 916 C C . TYR A 1 121 ? 1.596 -10.510 2.275 1.00 70.75 121 TYR A C 1
ATOM 918 O O . TYR A 1 121 ? 2.757 -10.448 1.877 1.00 70.75 121 TYR A O 1
ATOM 926 N N . LYS A 1 122 ? 0.578 -10.875 1.491 1.00 62.81 122 LYS A N 1
ATOM 927 C CA . LYS A 1 122 ? 0.709 -11.128 0.048 1.00 62.81 122 LYS A CA 1
ATOM 928 C C . LYS A 1 122 ? 0.349 -9.866 -0.733 1.00 62.81 122 LYS A C 1
ATOM 930 O O . LYS A 1 122 ? -0.638 -9.210 -0.386 1.00 62.81 122 LYS A O 1
ATOM 935 N N . SER A 1 123 ? 1.114 -9.530 -1.771 1.00 62.16 123 SER A N 1
ATOM 936 C CA . SER A 1 123 ? 0.700 -8.505 -2.727 1.00 62.16 123 SER A CA 1
ATOM 937 C C . SER A 1 123 ? -0.404 -9.055 -3.626 1.00 62.16 123 SER A C 1
ATOM 939 O O . SER A 1 123 ? -0.576 -10.261 -3.788 1.00 62.16 123 SER A O 1
ATOM 941 N N . LYS A 1 124 ? -1.183 -8.148 -4.215 1.00 54.72 124 LYS A N 1
ATOM 942 C CA . LYS A 1 124 ? -2.081 -8.479 -5.331 1.00 54.72 124 LYS A CA 1
ATOM 943 C C . LYS A 1 124 ? -1.369 -8.382 -6.683 1.00 54.72 124 LYS A C 1
ATOM 945 O O . LYS A 1 124 ? -1.883 -8.893 -7.670 1.00 54.72 124 LYS A O 1
ATOM 950 N N . ASN A 1 125 ? -0.217 -7.713 -6.727 1.00 55.16 125 ASN A N 1
ATOM 951 C CA . ASN A 1 125 ? 0.582 -7.528 -7.930 1.00 55.16 125 ASN A CA 1
ATOM 952 C C . ASN A 1 125 ? 1.755 -8.521 -7.917 1.00 55.16 125 ASN A C 1
ATOM 954 O O . ASN A 1 125 ? 2.665 -8.393 -7.096 1.00 55.16 125 ASN A O 1
ATOM 958 N N . THR A 1 126 ? 1.729 -9.490 -8.833 1.00 53.19 126 THR A N 1
ATOM 959 C CA . THR A 1 126 ? 2.693 -10.600 -8.916 1.00 53.19 126 THR A CA 1
ATOM 960 C C . THR A 1 126 ? 4.120 -10.136 -9.201 1.00 53.19 126 THR A C 1
ATOM 962 O O . THR A 1 126 ? 5.066 -10.771 -8.740 1.00 53.19 126 THR A O 1
ATOM 965 N N . GLN A 1 127 ? 4.304 -8.997 -9.882 1.00 50.28 127 GLN A N 1
ATOM 966 C CA . GLN A 1 127 ? 5.630 -8.394 -10.034 1.00 50.28 127 GLN A CA 1
ATOM 967 C C . GLN A 1 127 ? 6.148 -7.827 -8.713 1.00 50.28 127 GLN A C 1
ATOM 969 O O . GLN A 1 127 ? 7.305 -8.041 -8.368 1.00 50.28 127 GLN A O 1
ATOM 974 N N . ALA A 1 128 ? 5.285 -7.148 -7.947 1.00 46.03 128 ALA A N 1
ATOM 975 C CA . ALA A 1 128 ? 5.626 -6.606 -6.631 1.00 46.03 128 ALA A CA 1
ATOM 976 C C . ALA A 1 128 ? 5.854 -7.709 -5.578 1.00 46.03 128 ALA A C 1
ATOM 978 O O . ALA A 1 128 ? 6.590 -7.497 -4.615 1.00 46.03 128 ALA A O 1
ATOM 979 N N . ASP A 1 129 ? 5.265 -8.895 -5.761 1.00 46.00 129 ASP A N 1
ATOM 980 C CA . ASP A 1 129 ? 5.484 -10.053 -4.884 1.00 46.00 129 ASP A CA 1
ATOM 981 C C . ASP A 1 129 ? 6.933 -10.559 -4.896 1.00 46.00 129 ASP A C 1
ATOM 983 O O . ASP A 1 129 ? 7.380 -11.129 -3.898 1.00 46.00 129 ASP A O 1
ATOM 987 N N . ALA A 1 130 ? 7.688 -10.293 -5.968 1.00 46.31 130 ALA A N 1
ATOM 988 C CA . ALA A 1 130 ? 9.111 -10.620 -6.071 1.00 46.31 130 ALA A CA 1
ATOM 989 C C . ALA A 1 130 ? 10.042 -9.631 -5.331 1.00 46.31 130 ALA A C 1
ATOM 991 O O . ALA A 1 130 ? 11.265 -9.812 -5.353 1.00 46.31 130 ALA A O 1
ATOM 992 N N . HIS A 1 131 ? 9.489 -8.595 -4.686 1.00 51.41 131 HIS A N 1
ATOM 993 C CA . HIS A 1 131 ? 10.232 -7.553 -3.972 1.00 51.41 131 HIS A CA 1
ATOM 994 C C . HIS A 1 131 ? 9.925 -7.556 -2.480 1.00 51.41 131 HIS A C 1
ATOM 996 O O . HIS A 1 131 ? 8.819 -7.874 -2.052 1.00 51.41 131 HIS A O 1
ATOM 1002 N N . GLU A 1 132 ? 10.900 -7.159 -1.670 1.00 57.38 132 GLU A N 1
ATOM 1003 C CA . GLU A 1 132 ? 10.674 -6.957 -0.246 1.00 57.38 132 GLU A CA 1
ATOM 1004 C C . GLU A 1 132 ? 9.874 -5.668 0.016 1.00 57.38 132 GLU A C 1
ATOM 1006 O O . GLU A 1 132 ? 9.925 -4.717 -0.762 1.00 57.38 132 GLU A O 1
ATOM 1011 N N . GLY A 1 133 ? 9.107 -5.628 1.113 1.00 60.50 133 GLY A N 1
ATOM 1012 C CA . GLY A 1 133 ? 8.451 -4.390 1.535 1.00 60.50 133 GLY A CA 1
ATOM 1013 C C . GLY A 1 133 ? 9.486 -3.324 1.899 1.00 60.50 133 GLY A C 1
ATOM 1014 O O . GLY A 1 133 ? 10.551 -3.650 2.413 1.00 60.50 133 GLY A O 1
ATOM 1015 N N . ILE A 1 134 ? 9.166 -2.052 1.664 1.00 64.31 134 ILE A N 1
ATOM 1016 C CA . ILE A 1 134 ? 10.017 -0.926 2.068 1.00 64.31 134 ILE A CA 1
ATOM 1017 C C . ILE A 1 134 ? 10.121 -0.900 3.594 1.00 64.31 134 ILE A C 1
ATOM 1019 O O . ILE A 1 134 ? 9.101 -0.822 4.282 1.00 64.31 134 ILE A O 1
ATOM 1023 N N . ARG A 1 135 ? 11.344 -0.966 4.122 1.00 71.38 135 ARG A N 1
ATOM 1024 C CA . ARG A 1 135 ? 11.596 -1.070 5.562 1.00 71.38 135 ARG A CA 1
ATOM 1025 C C . ARG A 1 135 ? 13.023 -0.648 5.925 1.00 71.38 135 ARG A C 1
ATOM 1027 O O . ARG A 1 135 ? 13.890 -0.631 5.051 1.00 71.38 135 ARG A O 1
ATOM 1034 N N . PRO A 1 136 ? 13.311 -0.409 7.214 1.00 70.19 136 PRO A N 1
ATOM 1035 C CA . PRO A 1 136 ? 14.681 -0.284 7.688 1.00 70.19 136 PRO A CA 1
ATOM 1036 C C . PRO A 1 136 ? 15.466 -1.584 7.472 1.00 70.19 136 PRO A C 1
ATOM 1038 O O . PRO A 1 136 ? 14.937 -2.692 7.623 1.00 70.19 136 PRO A O 1
ATOM 1041 N N . THR A 1 137 ? 16.746 -1.450 7.142 1.00 63.53 137 THR A N 1
ATOM 1042 C CA . THR A 1 137 ? 17.680 -2.579 6.996 1.00 63.53 137 THR A CA 1
ATOM 1043 C C . THR A 1 137 ? 18.041 -3.188 8.340 1.00 63.53 137 THR A C 1
ATOM 1045 O O . THR A 1 137 ? 18.163 -4.404 8.468 1.00 63.53 137 THR A O 1
ATOM 1048 N N . ARG A 1 138 ? 18.136 -2.324 9.347 1.00 68.12 138 ARG A N 1
ATOM 1049 C CA . ARG A 1 138 ? 18.399 -2.627 10.742 1.00 68.12 138 ARG A CA 1
ATOM 1050 C C . ARG A 1 138 ? 17.387 -1.881 11.605 1.00 68.12 138 ARG A C 1
ATOM 1052 O O . ARG A 1 138 ? 16.885 -0.829 11.219 1.00 68.12 138 ARG A O 1
ATOM 1059 N N . MET A 1 139 ? 17.079 -2.441 12.771 1.00 75.38 139 MET A N 1
ATOM 1060 C CA . MET A 1 139 ? 16.289 -1.746 13.784 1.00 75.38 139 MET A CA 1
ATOM 1061 C C . MET A 1 139 ? 17.201 -0.897 14.664 1.00 75.38 139 MET A C 1
ATOM 1063 O O . MET A 1 139 ? 18.251 -1.362 15.115 1.00 75.38 139 MET A O 1
ATOM 1067 N N . HIS A 1 140 ? 16.796 0.347 14.887 1.00 73.19 140 HIS A N 1
ATOM 1068 C CA . HIS A 1 140 ? 17.569 1.365 15.587 1.00 73.19 140 HIS A CA 1
ATOM 1069 C C . HIS A 1 140 ? 16.761 1.924 16.754 1.00 73.19 140 HIS A C 1
ATOM 1071 O O . HIS A 1 140 ? 15.530 1.932 16.722 1.00 73.19 140 HIS A O 1
ATOM 1077 N N . SER A 1 141 ? 17.454 2.422 17.776 1.00 73.50 141 SER A N 1
ATOM 1078 C CA . SER A 1 141 ? 16.817 3.276 18.776 1.00 73.50 141 SER A CA 1
ATOM 1079 C C . SER A 1 141 ? 16.546 4.678 18.206 1.00 73.50 141 SER A C 1
ATOM 1081 O O . SER A 1 141 ? 17.110 5.081 17.181 1.00 73.50 141 SER A O 1
ATOM 1083 N N . THR A 1 142 ? 15.723 5.469 18.898 1.00 72.44 142 THR A N 1
ATOM 1084 C CA . THR A 1 142 ? 15.519 6.891 18.568 1.00 72.44 142 THR A CA 1
ATOM 1085 C C . THR A 1 142 ? 16.838 7.671 18.604 1.00 72.44 142 THR A C 1
ATOM 1087 O O . THR A 1 142 ? 17.093 8.508 17.738 1.00 72.44 142 THR A O 1
ATOM 1090 N N . ALA A 1 143 ? 17.714 7.358 19.566 1.00 74.06 143 ALA A N 1
ATOM 1091 C CA . ALA A 1 143 ? 19.023 7.993 19.701 1.00 74.06 143 ALA A CA 1
ATOM 1092 C C . ALA A 1 143 ? 19.944 7.678 18.510 1.00 74.06 143 ALA A C 1
ATOM 1094 O O . ALA A 1 143 ? 20.567 8.590 17.961 1.00 74.06 143 ALA A O 1
ATOM 1095 N N . ASP A 1 144 ? 19.974 6.417 18.070 1.00 77.31 144 ASP A N 1
ATOM 1096 C CA . ASP A 1 144 ? 20.751 5.991 16.900 1.00 77.31 144 ASP A CA 1
ATOM 1097 C C . ASP A 1 144 ? 20.239 6.662 15.621 1.00 77.31 144 ASP A C 1
ATOM 1099 O O . ASP A 1 144 ? 21.025 7.155 14.815 1.00 77.31 144 ASP A O 1
ATOM 1103 N N . THR A 1 145 ? 18.917 6.746 15.459 1.00 72.56 145 THR A N 1
ATOM 1104 C CA . THR A 1 145 ? 18.283 7.401 14.305 1.00 72.56 145 THR A CA 1
ATOM 1105 C C . THR A 1 145 ? 18.666 8.879 14.230 1.00 72.56 145 THR A C 1
ATOM 1107 O O . THR A 1 145 ? 19.111 9.358 13.185 1.00 72.56 145 THR A O 1
ATOM 1110 N N . ALA A 1 146 ? 18.590 9.598 15.354 1.00 74.00 146 ALA A N 1
ATOM 1111 C CA . ALA A 1 146 ? 18.986 11.003 15.425 1.00 74.00 146 ALA A CA 1
ATOM 1112 C C . ALA A 1 146 ? 20.484 11.206 15.136 1.00 74.00 146 ALA A C 1
ATOM 1114 O O . ALA A 1 146 ? 20.871 12.192 14.504 1.00 74.00 146 ALA A O 1
ATOM 1115 N N . ALA A 1 147 ? 21.337 10.281 15.583 1.00 78.19 147 ALA A N 1
ATOM 1116 C CA . ALA A 1 147 ? 22.765 10.312 15.289 1.00 78.19 147 ALA A CA 1
ATOM 1117 C C . ALA A 1 147 ? 23.054 10.102 13.793 1.00 78.19 147 ALA A C 1
ATOM 1119 O O . ALA A 1 147 ? 23.870 10.837 13.235 1.00 78.19 147 ALA A O 1
ATOM 1120 N N . MET A 1 148 ? 22.359 9.166 13.134 1.00 74.00 148 MET A N 1
ATOM 1121 C CA . MET A 1 148 ? 22.488 8.927 11.689 1.00 74.00 148 MET A CA 1
ATOM 1122 C C . MET A 1 148 ? 22.078 10.152 10.867 1.00 74.00 148 MET A C 1
ATOM 1124 O O . MET A 1 148 ? 22.826 10.564 9.983 1.00 74.00 148 MET A O 1
ATOM 1128 N N . ILE A 1 149 ? 20.948 10.784 11.204 1.00 71.44 149 ILE A N 1
ATOM 1129 C CA . ILE A 1 149 ? 20.470 12.005 10.532 1.00 71.44 149 ILE A CA 1
ATOM 1130 C C . ILE A 1 149 ? 21.533 13.108 10.576 1.00 71.44 149 ILE A C 1
ATOM 1132 O O . ILE A 1 149 ? 21.844 13.700 9.543 1.00 71.44 149 ILE A O 1
ATOM 1136 N N . ARG A 1 150 ? 22.127 13.351 11.754 1.00 76.31 150 ARG A N 1
ATOM 1137 C CA . ARG A 1 150 ? 23.180 14.365 11.921 1.00 76.31 150 ARG A CA 1
ATOM 1138 C C . ARG A 1 150 ? 24.445 14.020 11.143 1.00 76.31 150 ARG A C 1
ATOM 1140 O O . ARG A 1 150 ? 25.005 14.889 10.486 1.00 76.31 150 ARG A O 1
ATOM 1147 N N . LYS A 1 151 ? 24.902 12.769 11.237 1.00 76.56 151 LYS A N 1
ATOM 1148 C CA . LYS A 1 151 ? 26.147 12.309 10.611 1.00 76.56 151 LYS A CA 1
ATOM 1149 C C . LYS A 1 151 ? 26.098 12.407 9.087 1.00 76.56 151 LYS A C 1
ATOM 1151 O O . LYS A 1 151 ? 27.076 12.823 8.481 1.00 76.56 151 LYS A O 1
ATOM 1156 N N . GLU A 1 152 ? 24.982 12.005 8.489 1.00 76.00 152 GLU A N 1
ATOM 1157 C CA . GLU A 1 152 ? 24.836 11.900 7.033 1.00 76.00 152 GLU A CA 1
ATOM 1158 C C . GLU A 1 152 ? 24.221 13.175 6.412 1.00 76.00 152 GLU A C 1
ATOM 1160 O O . GLU A 1 152 ? 23.926 13.206 5.220 1.00 76.00 152 GLU A O 1
ATOM 1165 N N . GLY A 1 153 ? 24.008 14.235 7.207 1.00 78.38 153 GLY A N 1
ATOM 1166 C CA . GLY A 1 153 ? 23.478 15.518 6.728 1.00 78.38 153 GLY A CA 1
ATOM 1167 C C . GLY A 1 153 ? 22.050 15.434 6.178 1.00 78.38 153 GLY A C 1
ATOM 1168 O O . GLY A 1 153 ? 21.695 16.169 5.257 1.00 78.38 153 GLY A O 1
ATOM 1169 N N . LEU A 1 154 ? 21.231 14.516 6.701 1.00 78.19 154 LEU A N 1
ATOM 1170 C CA . LEU A 1 154 ? 19.871 14.304 6.211 1.00 78.19 154 LEU A CA 1
ATOM 1171 C C . LEU A 1 154 ? 18.947 15.457 6.627 1.00 78.19 154 LEU A C 1
ATOM 1173 O O . LEU A 1 154 ? 19.007 15.953 7.752 1.00 78.19 154 LEU A O 1
ATOM 1177 N N . THR A 1 155 ? 18.053 15.859 5.723 1.00 80.12 155 THR A N 1
ATOM 1178 C CA . THR A 1 155 ? 17.048 16.889 5.999 1.00 80.12 155 THR A CA 1
ATOM 1179 C C . THR A 1 155 ? 15.987 16.386 6.991 1.00 80.12 155 THR A C 1
ATOM 1181 O O . THR A 1 155 ? 15.795 15.174 7.146 1.00 80.12 155 THR A O 1
ATOM 1184 N N . PRO A 1 156 ? 15.227 17.293 7.632 1.00 78.44 156 PRO A N 1
ATOM 1185 C CA . PRO A 1 156 ? 14.091 16.912 8.472 1.00 78.44 156 PRO A CA 1
ATOM 1186 C C . PRO A 1 156 ? 13.041 16.046 7.754 1.00 78.44 156 PRO A C 1
ATOM 1188 O O . PRO A 1 156 ? 12.422 15.189 8.381 1.00 78.44 156 PRO A O 1
ATOM 1191 N N . ASP A 1 157 ? 12.854 16.216 6.443 1.00 71.50 157 ASP A N 1
ATOM 1192 C CA . ASP A 1 157 ? 11.893 15.416 5.672 1.00 71.50 157 ASP A CA 1
ATOM 1193 C C . ASP A 1 157 ? 12.367 13.972 5.471 1.00 71.50 157 ASP A C 1
ATOM 1195 O O . ASP A 1 157 ? 11.560 13.043 5.533 1.00 71.50 157 ASP A O 1
ATOM 1199 N N . HIS A 1 158 ? 13.679 13.750 5.329 1.00 75.94 158 HIS A N 1
ATOM 1200 C CA . HIS A 1 158 ? 14.241 12.397 5.337 1.00 75.94 158 HIS A CA 1
ATOM 1201 C C . HIS A 1 158 ? 14.002 11.696 6.679 1.00 75.94 158 HIS A C 1
ATOM 1203 O O . HIS A 1 158 ? 13.684 10.508 6.695 1.00 75.94 158 HIS A O 1
ATOM 1209 N N . ALA A 1 159 ? 14.113 12.425 7.795 1.00 74.06 159 ALA A N 1
ATOM 1210 C CA . ALA A 1 159 ? 13.842 11.886 9.125 1.00 74.06 159 ALA A CA 1
ATOM 1211 C C . ALA A 1 159 ? 12.380 11.437 9.267 1.00 74.06 159 ALA A C 1
ATOM 1213 O O . ALA A 1 159 ? 12.124 10.308 9.682 1.00 74.06 159 ALA A O 1
ATOM 1214 N N . LYS A 1 160 ? 11.430 12.278 8.837 1.00 75.25 160 LYS A N 1
ATOM 1215 C CA . LYS A 1 160 ? 9.994 11.952 8.843 1.00 75.25 160 LYS A CA 1
ATOM 1216 C C . LYS A 1 160 ? 9.669 10.749 7.957 1.00 75.25 160 LYS A C 1
ATOM 1218 O O . LYS A 1 160 ? 8.895 9.881 8.353 1.00 75.25 160 LYS A O 1
ATOM 1223 N N . LEU A 1 161 ? 10.270 10.670 6.767 1.00 73.69 161 LEU A N 1
ATOM 1224 C CA . LEU A 1 161 ? 10.083 9.530 5.869 1.00 73.69 161 LEU A CA 1
ATOM 1225 C C . LEU A 1 161 ? 10.646 8.238 6.475 1.00 73.69 161 LEU A C 1
ATOM 1227 O O . LEU A 1 161 ? 9.988 7.198 6.422 1.00 73.69 161 LEU A O 1
ATOM 1231 N N . TYR A 1 162 ? 11.840 8.300 7.069 1.00 76.81 162 TYR A N 1
ATOM 1232 C CA . TYR A 1 162 ? 12.433 7.166 7.775 1.00 76.81 162 TYR A CA 1
ATOM 1233 C C . TYR A 1 162 ? 11.532 6.702 8.921 1.00 76.81 162 TYR A C 1
ATOM 1235 O O . TYR A 1 162 ? 11.246 5.512 9.032 1.00 76.81 162 TYR A O 1
ATOM 1243 N N . GLU A 1 163 ? 11.041 7.630 9.741 1.00 77.69 163 GLU A N 1
ATOM 1244 C CA . GLU A 1 163 ? 10.143 7.339 10.856 1.00 77.69 163 GLU A CA 1
ATOM 1245 C C . GLU A 1 163 ? 8.834 6.687 10.393 1.00 77.69 163 GLU A C 1
ATOM 1247 O O . GLU A 1 163 ? 8.421 5.674 10.959 1.00 77.69 163 GLU A O 1
ATOM 1252 N N . LEU A 1 164 ? 8.222 7.191 9.318 1.00 73.94 164 LEU A N 1
ATOM 1253 C CA . LEU A 1 164 ? 7.049 6.580 8.688 1.00 73.94 164 LEU A CA 1
ATOM 1254 C C . LEU A 1 164 ? 7.326 5.128 8.266 1.00 73.94 164 LEU A C 1
ATOM 1256 O O . LEU A 1 164 ? 6.551 4.223 8.589 1.00 73.94 164 LEU A O 1
ATOM 1260 N N . ILE A 1 165 ? 8.438 4.895 7.562 1.00 74.62 165 ILE A N 1
ATOM 1261 C CA . ILE A 1 165 ? 8.852 3.563 7.097 1.00 74.62 165 ILE A CA 1
ATOM 1262 C C . ILE A 1 165 ? 9.111 2.632 8.288 1.00 74.62 165 ILE A C 1
ATOM 1264 O O . ILE A 1 165 ? 8.647 1.490 8.298 1.00 74.62 165 ILE A O 1
ATOM 1268 N N . PHE A 1 166 ? 9.813 3.123 9.308 1.00 79.56 166 PHE A N 1
ATOM 1269 C CA . PHE A 1 166 ? 10.125 2.388 10.526 1.00 79.56 166 PHE A CA 1
ATOM 1270 C C . PHE A 1 166 ? 8.853 1.974 11.266 1.00 79.56 166 PHE A C 1
ATOM 1272 O O . PHE A 1 166 ? 8.629 0.783 11.490 1.00 79.56 166 PHE A O 1
ATOM 1279 N N . ARG A 1 167 ? 7.977 2.935 11.578 1.00 78.75 167 ARG A N 1
ATOM 1280 C CA . ARG A 1 167 ? 6.714 2.691 12.287 1.00 78.75 167 ARG A CA 1
ATOM 1281 C C . ARG A 1 167 ? 5.823 1.724 11.514 1.00 78.75 167 ARG A C 1
ATOM 1283 O O . ARG A 1 167 ? 5.257 0.816 12.115 1.00 78.75 167 ARG A O 1
ATOM 1290 N N . ARG A 1 168 ? 5.749 1.847 10.181 1.00 75.94 168 ARG A N 1
ATOM 1291 C CA . ARG A 1 168 ? 5.000 0.913 9.321 1.00 75.94 168 ARG A CA 1
ATOM 1292 C C . ARG A 1 168 ? 5.573 -0.503 9.366 1.00 75.94 168 ARG A C 1
ATOM 1294 O O . ARG A 1 168 ? 4.806 -1.455 9.502 1.00 75.94 168 ARG A O 1
ATOM 1301 N N . ALA A 1 169 ? 6.893 -0.648 9.254 1.00 78.62 169 ALA A N 1
ATOM 1302 C CA . ALA A 1 169 ? 7.559 -1.947 9.297 1.00 78.62 169 ALA A CA 1
ATOM 1303 C C . ALA A 1 169 ? 7.359 -2.629 10.658 1.00 78.62 169 ALA A C 1
ATOM 1305 O O . ALA A 1 169 ? 6.964 -3.794 10.707 1.00 78.62 169 ALA A O 1
ATOM 1306 N N . VAL A 1 170 ? 7.547 -1.886 11.750 1.00 83.69 170 VAL A N 1
ATOM 1307 C CA . VAL A 1 170 ? 7.337 -2.366 13.121 1.00 83.69 170 VAL A CA 1
ATOM 1308 C C . VAL A 1 170 ? 5.881 -2.774 13.342 1.00 83.69 170 VAL A C 1
ATOM 1310 O O . VAL A 1 170 ? 5.624 -3.928 13.681 1.00 83.69 170 VAL A O 1
ATOM 1313 N N . ALA A 1 171 ? 4.924 -1.887 13.048 1.00 83.56 171 ALA A N 1
ATOM 1314 C CA . ALA A 1 171 ? 3.494 -2.156 13.195 1.00 83.56 171 ALA A CA 1
ATOM 1315 C C . ALA A 1 171 ? 3.031 -3.391 12.403 1.00 83.56 171 ALA A C 1
ATOM 1317 O O . ALA A 1 171 ? 2.170 -4.133 12.871 1.00 83.56 171 ALA A O 1
ATOM 1318 N N . SER A 1 172 ? 3.635 -3.664 11.239 1.00 83.50 172 SER A N 1
ATOM 1319 C CA . SER A 1 172 ? 3.302 -4.846 10.430 1.00 83.50 172 SER A CA 1
ATOM 1320 C C . SER A 1 172 ? 3.575 -6.179 11.140 1.00 83.50 172 SER A C 1
ATOM 1322 O O . SER A 1 172 ? 2.963 -7.187 10.804 1.00 83.50 172 SER A O 1
ATOM 1324 N N . GLN A 1 173 ? 4.473 -6.215 12.127 1.00 85.25 173 GLN A N 1
ATOM 1325 C CA . GLN A 1 173 ? 4.809 -7.428 12.882 1.00 85.25 173 GLN A CA 1
ATOM 1326 C C . GLN A 1 173 ? 4.265 -7.416 14.316 1.00 85.25 173 GLN A C 1
ATOM 1328 O O . GLN A 1 173 ? 4.608 -8.302 15.099 1.00 85.25 173 GLN A O 1
ATOM 1333 N N . MET A 1 174 ? 3.416 -6.444 14.661 1.00 86.12 174 MET A N 1
ATOM 1334 C CA . MET A 1 174 ? 2.775 -6.341 15.972 1.00 86.12 174 MET A CA 1
ATOM 1335 C C . MET A 1 174 ? 1.444 -7.101 16.030 1.00 86.12 174 MET A C 1
ATOM 1337 O O . MET A 1 174 ? 0.828 -7.424 15.010 1.00 86.12 174 MET A O 1
ATOM 1341 N N . ALA A 1 175 ? 1.001 -7.389 17.252 1.00 88.94 175 ALA A N 1
ATOM 1342 C CA . ALA A 1 175 ? -0.323 -7.923 17.536 1.00 88.94 175 ALA A CA 1
ATOM 1343 C C . ALA A 1 175 ? -1.433 -6.922 17.129 1.00 88.94 175 ALA A C 1
ATOM 1345 O O . ALA A 1 175 ? -1.215 -5.704 17.167 1.00 88.94 175 ALA A O 1
ATOM 1346 N N . PRO A 1 176 ? -2.624 -7.404 16.728 1.00 84.19 176 PRO A N 1
ATOM 1347 C CA . PRO A 1 176 ? -3.741 -6.534 16.373 1.00 84.19 176 PRO A CA 1
ATOM 1348 C C . PRO A 1 176 ? -4.230 -5.727 17.581 1.00 84.19 176 PRO A C 1
ATOM 1350 O O . PRO A 1 176 ? -4.133 -6.179 18.720 1.00 84.19 176 PRO A O 1
ATOM 1353 N N . ALA A 1 177 ? -4.803 -4.552 17.320 1.00 83.75 177 ALA A N 1
ATOM 1354 C CA . ALA A 1 177 ? -5.588 -3.845 18.324 1.00 83.75 177 ALA A CA 1
ATOM 1355 C C . ALA A 1 177 ? -6.881 -4.621 18.622 1.00 83.75 177 ALA A C 1
ATOM 1357 O O . ALA A 1 177 ? -7.517 -5.146 17.703 1.00 83.75 177 ALA A O 1
ATOM 1358 N N . ILE A 1 178 ? -7.273 -4.682 19.894 1.00 86.94 178 ILE A N 1
ATOM 1359 C CA . ILE A 1 178 ? -8.481 -5.372 20.359 1.00 86.94 178 ILE A CA 1
ATOM 1360 C C . ILE A 1 178 ? -9.460 -4.330 20.883 1.00 86.94 178 ILE A C 1
ATOM 1362 O O . ILE A 1 178 ? -9.100 -3.480 21.699 1.00 86.94 178 ILE A O 1
ATOM 1366 N N . TYR A 1 179 ? -10.705 -4.430 20.427 1.00 84.06 179 TYR A N 1
ATOM 1367 C CA . TYR A 1 179 ? -11.805 -3.569 20.834 1.00 84.06 179 TYR A CA 1
ATOM 1368 C C . TYR A 1 179 ? -12.975 -4.407 21.334 1.00 84.06 179 TYR A C 1
ATOM 1370 O O . TYR A 1 179 ? -13.334 -5.394 20.692 1.00 84.06 179 TYR A O 1
ATOM 1378 N N . ASP A 1 180 ? -13.633 -3.935 22.387 1.00 86.94 180 ASP A N 1
ATOM 1379 C CA . ASP A 1 180 ? -15.014 -4.320 22.668 1.00 86.94 180 ASP A CA 1
ATOM 1380 C C . ASP A 1 180 ? -15.922 -3.452 21.805 1.00 86.94 180 ASP A C 1
ATOM 1382 O O . ASP A 1 180 ? -15.760 -2.233 21.779 1.00 86.94 180 ASP A O 1
ATOM 1386 N N . SER A 1 181 ? -16.858 -4.061 21.082 1.00 88.06 181 SER A N 1
ATOM 1387 C CA . SER A 1 181 ? -17.860 -3.338 20.294 1.00 88.06 181 SER A CA 1
ATOM 1388 C C . SER A 1 181 ? -19.245 -3.589 20.868 1.00 88.06 181 SER A C 1
ATOM 1390 O O . SER A 1 181 ? -19.670 -4.736 20.985 1.00 88.06 181 SER A O 1
ATOM 1392 N N . THR A 1 182 ? -19.956 -2.509 21.170 1.00 88.38 182 THR A N 1
ATOM 1393 C CA . THR A 1 182 ? -21.304 -2.532 21.736 1.00 88.38 182 THR A CA 1
ATOM 1394 C C . THR A 1 182 ? -22.277 -1.942 20.727 1.00 88.38 182 THR A C 1
ATOM 1396 O O . THR A 1 182 ? -22.066 -0.847 20.210 1.00 88.38 182 THR A O 1
ATOM 1399 N N . SER A 1 183 ? -23.362 -2.662 20.450 1.00 90.81 183 SER A N 1
ATOM 1400 C CA . SER A 1 183 ? -24.475 -2.178 19.635 1.00 90.81 183 SER A CA 1
ATOM 1401 C C . SER A 1 183 ? -25.753 -2.295 20.448 1.00 90.81 183 SER A C 1
ATOM 1403 O O . SER A 1 183 ? -26.174 -3.401 20.772 1.00 90.81 183 SER A O 1
ATOM 1405 N N . MET A 1 184 ? -26.378 -1.162 20.741 1.00 91.25 184 MET A N 1
ATOM 1406 C CA . MET A 1 184 ? -27.653 -1.095 21.450 1.00 91.25 184 MET A CA 1
ATOM 1407 C C . MET A 1 184 ? -28.759 -0.804 20.446 1.00 91.25 184 MET A C 1
ATOM 1409 O O . MET A 1 184 ? -28.611 0.075 19.595 1.00 91.25 184 MET A O 1
ATOM 1413 N N . ILE A 1 185 ? -29.853 -1.556 20.529 1.00 92.56 185 ILE A N 1
ATOM 1414 C CA . ILE A 1 185 ? -31.050 -1.333 19.721 1.00 92.56 185 ILE A CA 1
ATOM 1415 C C . ILE A 1 185 ? -32.177 -0.987 20.684 1.00 92.56 185 ILE A C 1
ATOM 1417 O O . ILE A 1 185 ? -32.557 -1.808 21.513 1.00 92.56 185 ILE A O 1
ATOM 1421 N N . PHE A 1 186 ? -32.698 0.226 20.559 1.00 91.69 186 PHE A N 1
ATOM 1422 C CA . PHE A 1 186 ? -33.812 0.728 21.344 1.00 91.69 186 PHE A CA 1
ATOM 1423 C C . PHE A 1 186 ? -35.082 0.649 20.505 1.00 91.69 186 PHE A C 1
ATOM 1425 O O . PHE A 1 186 ? -35.120 1.158 19.383 1.00 91.69 186 PHE A O 1
ATOM 1432 N N . GLN A 1 187 ? -36.119 0.025 21.055 1.00 91.69 187 GLN A N 1
ATOM 1433 C CA . GLN A 1 187 ? -37.463 0.089 20.496 1.00 91.69 187 GLN A CA 1
ATOM 1434 C C . GLN A 1 187 ? -38.161 1.314 21.093 1.00 91.69 187 GLN A C 1
ATOM 1436 O O . GLN A 1 187 ? -38.323 1.401 22.309 1.00 91.69 187 GLN A O 1
ATOM 1441 N N . VAL A 1 188 ? -38.555 2.268 20.252 1.00 89.88 188 VAL A N 1
ATOM 1442 C CA . VAL A 1 188 ? -39.261 3.483 20.676 1.00 89.88 188 VAL A CA 1
ATOM 1443 C C . VAL A 1 188 ? -40.531 3.595 19.843 1.00 89.88 188 VAL A C 1
ATOM 1445 O O . VAL A 1 188 ? -40.463 3.900 18.654 1.00 89.88 188 VAL A O 1
ATOM 1448 N N . ALA A 1 189 ? -41.683 3.334 20.470 1.00 88.50 189 ALA A N 1
ATOM 1449 C CA . ALA A 1 189 ? -42.938 3.078 19.759 1.00 88.50 189 ALA A CA 1
ATOM 1450 C C . ALA A 1 189 ? -42.733 1.981 18.694 1.00 88.50 189 ALA A C 1
ATOM 1452 O O . ALA A 1 189 ? -42.229 0.908 19.030 1.00 88.50 189 ALA A O 1
ATOM 1453 N N . ASP A 1 190 ? -43.055 2.252 17.431 1.00 91.75 190 ASP A N 1
ATOM 1454 C CA . ASP A 1 190 ? -42.943 1.286 16.331 1.00 91.75 190 ASP A CA 1
ATOM 1455 C C . ASP A 1 190 ? -41.569 1.299 15.636 1.00 91.75 190 ASP A C 1
ATOM 1457 O O . ASP A 1 190 ? -41.296 0.462 14.777 1.00 91.75 190 ASP A O 1
ATOM 1461 N N . GLU A 1 191 ? -40.662 2.190 16.046 1.00 92.94 191 GLU A N 1
ATOM 1462 C CA . GLU A 1 191 ? -39.386 2.419 15.368 1.00 92.94 191 GLU A CA 1
ATOM 1463 C C . GLU A 1 191 ? -38.176 1.901 16.152 1.00 92.94 191 GLU A C 1
ATOM 1465 O O . GLU A 1 191 ? -38.153 1.857 17.388 1.00 92.94 191 GLU A O 1
ATOM 1470 N N . LYS A 1 192 ? -37.124 1.535 15.410 1.00 94.12 192 LYS A N 1
ATOM 1471 C CA . LYS A 1 192 ? -35.852 1.056 15.966 1.00 94.12 192 LYS A CA 1
ATOM 1472 C C . LYS A 1 192 ? -34.774 2.120 15.860 1.00 94.12 192 LYS A C 1
ATOM 1474 O O . LYS A 1 192 ? -34.402 2.544 14.770 1.00 94.12 192 LYS A O 1
ATOM 1479 N N . PHE A 1 193 ? -34.190 2.458 16.999 1.00 92.12 193 PHE A N 1
ATOM 1480 C CA . PHE A 1 193 ? -33.032 3.335 17.093 1.00 92.12 193 PHE A CA 1
ATOM 1481 C C . PHE A 1 193 ? -31.799 2.509 17.438 1.00 92.12 193 PHE A C 1
ATOM 1483 O O . PHE A 1 193 ? -31.865 1.589 18.251 1.00 92.12 193 PHE A O 1
ATOM 1490 N N . LYS A 1 194 ? -30.662 2.822 16.817 1.00 91.75 194 LYS A N 1
ATOM 1491 C CA . LYS A 1 194 ? -29.403 2.112 17.043 1.00 91.75 194 LYS A CA 1
ATOM 1492 C C . LYS A 1 194 ? -28.357 3.072 17.588 1.00 91.75 194 LYS A C 1
ATOM 1494 O O . LYS A 1 194 ? -28.107 4.104 16.975 1.00 91.75 194 LYS A O 1
ATOM 1499 N N . ALA A 1 195 ? -27.709 2.682 18.680 1.00 89.88 195 ALA A N 1
ATOM 1500 C CA . ALA A 1 195 ? -26.455 3.272 19.129 1.00 89.88 195 ALA A CA 1
ATOM 1501 C C . ALA A 1 195 ? -25.328 2.252 18.946 1.00 89.88 195 ALA A C 1
ATOM 1503 O O . ALA A 1 195 ? -25.526 1.042 19.095 1.00 89.88 195 ALA A O 1
ATOM 1504 N N . SER A 1 196 ? -24.141 2.710 18.573 1.00 88.62 196 SER A N 1
ATOM 1505 C CA . SER A 1 196 ? -22.960 1.860 18.431 1.00 88.62 196 SER A CA 1
ATOM 1506 C C . SER A 1 196 ? -21.767 2.557 19.050 1.00 88.62 196 SER A C 1
ATOM 1508 O O . SER A 1 196 ? -21.606 3.757 18.894 1.00 88.62 196 SER A O 1
ATOM 1510 N N . GLY A 1 197 ? -20.949 1.797 19.762 1.00 85.06 197 GLY A N 1
ATOM 1511 C CA . GLY A 1 197 ? -19.730 2.294 20.374 1.00 85.06 197 GLY A CA 1
ATOM 1512 C C . GLY A 1 197 ? -18.689 1.196 20.431 1.00 85.06 197 GLY A C 1
ATOM 1513 O O . GLY A 1 197 ? -19.001 0.008 20.315 1.00 85.06 197 GLY A O 1
ATOM 1514 N N . ARG A 1 198 ? -17.430 1.589 20.590 1.00 83.38 198 ARG A N 1
ATOM 1515 C CA . ARG A 1 198 ? -16.332 0.646 20.788 1.00 83.38 198 ARG A CA 1
ATOM 1516 C C . ARG A 1 198 ? -15.342 1.193 21.803 1.00 83.38 198 ARG A C 1
ATOM 1518 O O . ARG A 1 198 ? -15.099 2.395 21.854 1.00 83.38 198 ARG A O 1
ATOM 1525 N N . VAL A 1 199 ? -14.748 0.295 22.576 1.00 84.75 199 VAL A N 1
ATOM 1526 C CA . VAL A 1 199 ? -13.756 0.610 23.606 1.00 84.75 199 VAL A CA 1
ATOM 1527 C C . VAL A 1 199 ? -12.479 -0.154 23.297 1.00 84.75 199 VAL A C 1
ATOM 1529 O O . VAL A 1 199 ? -12.509 -1.374 23.142 1.00 84.75 199 VAL A O 1
ATOM 1532 N N . LEU A 1 200 ? -11.354 0.556 23.198 1.00 83.50 200 LEU A N 1
ATOM 1533 C CA . LEU A 1 200 ? -10.043 -0.058 22.997 1.00 83.50 200 LEU A CA 1
ATOM 1534 C C . LEU A 1 200 ? -9.639 -0.831 24.260 1.00 83.50 200 LEU A C 1
ATOM 1536 O O . LEU A 1 200 ? -9.485 -0.244 25.328 1.00 83.50 200 LEU A O 1
ATOM 1540 N N . LYS A 1 201 ? -9.463 -2.148 24.139 1.00 88.81 201 LYS A N 1
ATOM 1541 C CA . LYS A 1 201 ? -8.990 -3.029 25.219 1.00 88.81 201 LYS A CA 1
ATOM 1542 C C . LYS A 1 201 ? -7.494 -3.287 25.150 1.00 88.81 201 LYS A C 1
ATOM 1544 O O . LYS A 1 201 ? -6.855 -3.472 26.180 1.00 88.81 201 LYS A O 1
ATOM 1549 N N . PHE A 1 202 ? -6.945 -3.297 23.941 1.00 88.75 202 PHE A N 1
ATOM 1550 C CA . PHE A 1 202 ? -5.520 -3.451 23.700 1.00 88.75 202 PHE A CA 1
ATOM 1551 C C . PHE A 1 202 ? -5.134 -2.664 22.453 1.00 88.75 202 PHE A C 1
ATOM 1553 O O . PHE A 1 202 ? -5.732 -2.847 21.395 1.00 88.75 202 PHE A O 1
ATOM 1560 N N . ASP A 1 203 ? -4.145 -1.788 22.577 1.00 84.12 203 ASP A N 1
ATOM 1561 C CA . ASP A 1 203 ? -3.688 -0.896 21.511 1.00 84.12 203 ASP A CA 1
ATOM 1562 C C . ASP A 1 203 ? -2.915 -1.628 20.406 1.00 84.12 203 ASP A C 1
ATOM 1564 O O . ASP A 1 203 ? -2.976 -1.215 19.248 1.00 84.12 203 ASP A O 1
ATOM 1568 N N . GLY A 1 204 ? -2.246 -2.743 20.712 1.00 88.88 204 GLY A N 1
ATOM 1569 C CA . GLY A 1 204 ? -1.533 -3.548 19.718 1.00 88.88 204 GLY A CA 1
ATOM 1570 C C . GLY A 1 204 ? -0.645 -2.685 18.818 1.00 88.88 204 GLY A C 1
ATOM 1571 O O . GLY A 1 204 ? 0.097 -1.825 19.295 1.00 88.88 204 GLY A O 1
ATOM 1572 N N . PHE A 1 205 ? -0.738 -2.878 17.502 1.00 82.69 205 PHE A N 1
ATOM 1573 C CA . PHE A 1 205 ? 0.016 -2.094 16.517 1.00 82.69 205 PHE A CA 1
ATOM 1574 C C . PHE A 1 205 ? -0.271 -0.578 16.543 1.00 82.69 205 PHE A C 1
ATOM 1576 O O . PHE A 1 205 ? 0.570 0.199 16.084 1.00 82.69 205 PHE A O 1
ATOM 1583 N N . LEU A 1 206 ? -1.415 -0.131 17.081 1.00 79.38 206 LEU A N 1
ATOM 1584 C CA . LEU A 1 206 ? -1.764 1.296 17.146 1.00 79.38 206 LEU A CA 1
ATOM 1585 C C . LEU A 1 206 ? -0.817 2.072 18.055 1.00 79.38 206 LEU A C 1
ATOM 1587 O O . LEU A 1 206 ? -0.554 3.235 17.777 1.00 79.38 206 LEU A O 1
ATOM 1591 N N . LYS A 1 20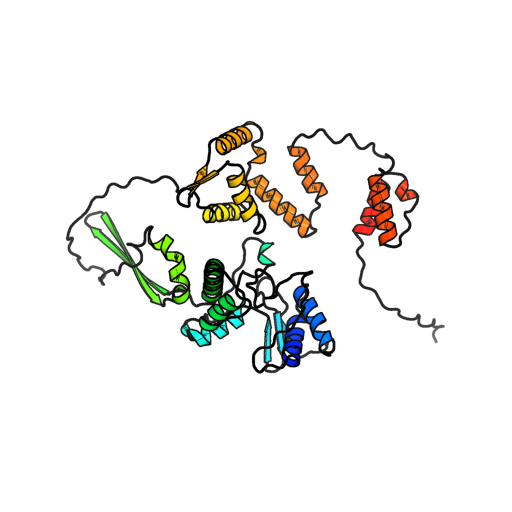7 ? -0.209 1.419 19.052 1.00 84.25 207 LYS A N 1
ATOM 1592 C CA . LYS A 1 207 ? 0.790 2.034 19.937 1.00 84.25 207 LYS A CA 1
ATOM 1593 C C . LYS A 1 207 ? 1.941 2.717 19.193 1.00 84.25 207 LYS A C 1
ATOM 1595 O O . LYS A 1 207 ? 2.529 3.661 19.703 1.00 84.25 207 LYS A O 1
ATOM 1600 N N . VAL A 1 208 ? 2.279 2.216 18.004 1.00 76.12 208 VAL A N 1
ATOM 1601 C CA . VAL A 1 208 ? 3.373 2.731 17.163 1.00 76.12 208 VAL A CA 1
ATOM 1602 C C . VAL A 1 208 ? 2.843 3.444 15.913 1.00 76.12 208 VAL A C 1
ATOM 1604 O O . VAL A 1 208 ? 3.557 4.232 15.294 1.00 76.12 208 VAL A O 1
ATOM 1607 N N . TYR A 1 209 ? 1.598 3.166 15.517 1.00 67.62 209 TYR A N 1
ATOM 1608 C CA . TYR A 1 209 ? 1.059 3.564 14.217 1.00 67.62 209 TYR A CA 1
ATOM 1609 C C . TYR A 1 209 ? -0.040 4.641 14.271 1.00 67.62 209 TYR A C 1
ATOM 1611 O O . TYR A 1 209 ? -0.306 5.258 13.243 1.00 67.62 209 TYR A O 1
ATOM 1619 N N . ALA A 1 210 ? -0.666 4.887 15.429 1.00 60.09 210 ALA A N 1
ATOM 1620 C CA . ALA A 1 210 ? -1.829 5.775 15.556 1.00 60.09 210 ALA A CA 1
ATOM 1621 C C . ALA A 1 210 ? -1.561 7.224 15.103 1.00 60.09 210 ALA A C 1
ATOM 1623 O O . ALA A 1 210 ? -2.385 7.795 14.398 1.00 60.09 210 ALA A O 1
ATOM 1624 N N . GLU A 1 211 ? -0.375 7.776 15.382 1.00 49.22 211 GLU A N 1
ATOM 1625 C CA . GLU A 1 211 ? -0.015 9.168 15.034 1.00 49.22 211 GLU A CA 1
ATOM 1626 C C . GLU A 1 211 ? 0.033 9.453 13.512 1.00 49.22 211 GLU A C 1
ATOM 1628 O O . GLU A 1 211 ? 0.154 10.598 13.090 1.00 49.22 211 GLU A O 1
ATOM 1633 N N . LEU A 1 212 ? -0.049 8.429 12.653 1.00 44.00 212 LEU A N 1
ATOM 1634 C CA . LEU A 1 212 ? -0.038 8.587 11.191 1.00 44.00 212 LEU A CA 1
ATOM 1635 C C . LEU A 1 212 ? -1.440 8.623 10.560 1.00 44.00 212 LEU A C 1
ATOM 1637 O O . LEU A 1 212 ? -1.554 8.893 9.363 1.00 44.00 212 LEU A O 1
ATOM 1641 N N . ASP A 1 213 ? -2.496 8.321 11.323 1.00 42.03 213 ASP A N 1
ATOM 1642 C CA . ASP A 1 213 ? -3.886 8.282 10.840 1.00 42.03 213 ASP A CA 1
ATOM 1643 C C . ASP A 1 213 ? -4.734 9.482 11.323 1.00 42.03 213 ASP A C 1
ATOM 1645 O O . ASP A 1 213 ? -5.907 9.565 10.958 1.00 42.03 213 ASP A O 1
ATOM 1649 N N . GLU A 1 214 ? -4.146 10.463 12.027 1.00 39.53 214 GLU A N 1
ATOM 1650 C CA . GLU A 1 214 ? -4.833 11.662 12.563 1.00 39.53 214 GLU A CA 1
ATOM 1651 C C . GLU A 1 214 ? -5.599 12.479 11.490 1.00 39.53 214 GLU A C 1
ATOM 1653 O O . GLU A 1 214 ? -6.595 13.150 11.778 1.00 39.53 214 GLU A O 1
ATOM 1658 N N . GLU A 1 215 ? -5.207 12.405 10.209 1.00 39.34 215 GLU A N 1
ATOM 1659 C CA . GLU A 1 215 ? -5.970 13.032 9.114 1.00 39.34 215 GLU A CA 1
ATOM 1660 C C . GLU A 1 215 ? -7.279 12.297 8.771 1.00 39.34 215 GLU A C 1
ATOM 1662 O O . GLU A 1 215 ? -8.220 12.915 8.258 1.00 39.34 215 GLU A O 1
ATOM 1667 N N . LYS A 1 216 ? -7.369 10.988 9.039 1.00 40.53 216 LYS A N 1
ATOM 1668 C CA . LYS A 1 216 ? -8.607 10.209 8.870 1.00 40.53 216 LYS A CA 1
ATOM 1669 C C . LYS A 1 216 ? -9.531 10.316 10.077 1.00 40.53 216 LYS A C 1
ATOM 1671 O O . LYS A 1 216 ? -10.744 10.225 9.884 1.00 40.53 216 LYS A O 1
ATOM 1676 N N . GLU A 1 217 ? -8.990 10.569 11.265 1.00 40.72 217 GLU A N 1
ATOM 1677 C CA . GLU A 1 217 ? -9.767 10.729 12.503 1.00 40.72 217 GLU A CA 1
ATOM 1678 C C . GLU A 1 217 ? -10.749 11.914 12.417 1.00 40.72 217 GLU A C 1
ATOM 1680 O O . GLU A 1 217 ? -11.891 11.842 12.866 1.00 40.72 217 GLU A O 1
ATOM 1685 N N . LYS A 1 218 ? -10.398 12.977 11.680 1.00 37.62 218 LYS A N 1
ATOM 1686 C CA . LYS A 1 218 ? -11.272 14.156 11.502 1.00 37.62 218 LYS A CA 1
ATOM 1687 C C . LYS A 1 218 ? -12.506 13.937 10.616 1.00 37.62 218 LYS A C 1
ATOM 1689 O O . LYS A 1 218 ? -13.339 14.836 10.508 1.00 37.62 218 LYS A O 1
ATOM 1694 N N . LYS A 1 219 ? -12.657 12.786 9.947 1.00 36.78 219 LYS A N 1
ATOM 1695 C CA . LYS A 1 219 ? -13.817 12.494 9.081 1.00 36.78 219 LYS A CA 1
ATOM 1696 C C . LYS A 1 219 ? -14.573 11.249 9.546 1.00 36.78 219 LYS A C 1
ATOM 1698 O O . LYS A 1 219 ? -14.616 10.247 8.837 1.00 36.78 219 LYS A O 1
ATOM 1703 N N . GLY A 1 220 ? -15.231 11.365 10.701 1.00 43.97 220 GLY A N 1
ATOM 1704 C CA . GLY A 1 220 ? -16.312 10.461 11.119 1.00 43.97 220 GLY A CA 1
ATOM 1705 C C . GLY A 1 220 ? -16.094 9.685 12.420 1.00 43.97 220 GLY A C 1
ATOM 1706 O O . GLY A 1 220 ? -16.711 8.635 12.576 1.00 43.97 220 GLY A O 1
ATOM 1707 N N . GLU A 1 221 ? -15.224 10.143 13.327 1.00 42.97 221 GLU A N 1
ATOM 1708 C CA . GLU A 1 221 ? -14.876 9.397 14.550 1.00 42.97 221 GLU A CA 1
ATOM 1709 C C . GLU A 1 221 ? -15.667 9.703 15.825 1.00 42.97 221 GLU A C 1
ATOM 1711 O O . GLU A 1 221 ? -15.441 9.013 16.819 1.00 42.97 221 GLU A O 1
ATOM 1716 N N . GLU A 1 222 ? -16.653 10.603 15.822 1.00 43.12 222 GLU A N 1
ATOM 1717 C CA . GLU A 1 222 ? -17.542 10.712 16.996 1.00 43.12 222 GLU A CA 1
ATOM 1718 C C . GLU A 1 222 ? -18.244 9.370 17.308 1.00 43.12 222 GLU A C 1
ATOM 1720 O O . GLU A 1 222 ? -18.384 9.011 18.472 1.00 43.12 222 GLU A O 1
ATOM 1725 N N . ASP A 1 223 ? -18.533 8.550 16.287 1.00 42.53 223 ASP A N 1
ATOM 1726 C CA . ASP A 1 223 ? -19.148 7.214 16.423 1.00 42.53 223 ASP A CA 1
ATOM 1727 C C . ASP A 1 223 ? -18.186 6.108 16.912 1.00 42.53 223 ASP A C 1
ATOM 1729 O O . ASP A 1 223 ? -18.602 4.988 17.214 1.00 42.53 223 ASP A O 1
ATOM 1733 N N . ARG A 1 224 ? -16.868 6.347 16.921 1.00 48.31 224 ARG A N 1
ATOM 1734 C CA . ARG A 1 224 ? -15.871 5.264 16.993 1.00 48.31 224 ARG A CA 1
ATOM 1735 C C . ARG A 1 224 ? -15.103 5.176 18.300 1.00 48.31 224 ARG A C 1
ATOM 1737 O O . ARG A 1 224 ? -14.421 4.185 18.504 1.00 48.31 224 ARG A O 1
ATOM 1744 N N . LEU A 1 225 ? -15.181 6.136 19.197 1.00 53.38 225 LEU A N 1
ATOM 1745 C CA . LEU A 1 225 ? -14.631 5.978 20.552 1.00 53.38 225 LEU A CA 1
ATOM 1746 C C . LEU A 1 225 ? -15.690 6.272 21.610 1.00 53.38 225 LEU A C 1
ATOM 1748 O O . LEU A 1 225 ? -15.372 6.475 22.779 1.00 53.38 225 LEU A O 1
ATOM 1752 N N . GLN A 1 226 ? -16.959 6.277 21.194 1.00 63.84 226 GLN A N 1
ATOM 1753 C CA . GLN A 1 226 ? -18.066 6.547 22.082 1.00 63.84 226 GLN A CA 1
ATOM 1754 C C . GLN A 1 226 ? -18.178 5.418 23.104 1.00 63.84 226 GLN A C 1
ATOM 1756 O O . GLN A 1 226 ? -18.546 4.281 22.788 1.00 63.84 226 GLN A O 1
ATOM 1761 N N . LEU A 1 227 ? -17.826 5.747 24.344 1.00 76.31 227 LEU A N 1
ATOM 1762 C CA . LEU A 1 227 ? -18.116 4.916 25.494 1.00 76.31 227 LEU A CA 1
ATOM 1763 C C . LEU A 1 227 ? -19.630 4.940 25.689 1.00 76.31 227 LEU A C 1
ATOM 1765 O O . LEU A 1 227 ? -20.191 5.948 26.120 1.00 76.31 227 LEU A O 1
ATOM 1769 N N . LEU A 1 228 ? -20.294 3.845 25.327 1.00 85.88 228 LEU A N 1
ATOM 1770 C CA . LEU A 1 228 ? -21.704 3.687 25.645 1.00 85.88 228 LEU A CA 1
ATOM 1771 C C . LEU A 1 228 ? -21.842 3.323 27.131 1.00 85.88 228 LEU A C 1
ATOM 1773 O O . LEU A 1 228 ? -21.050 2.512 27.625 1.00 85.88 228 LEU A O 1
ATOM 1777 N N . PRO A 1 229 ? -22.822 3.902 27.847 1.00 85.44 229 PRO A N 1
ATOM 1778 C CA . PRO A 1 229 ? -23.107 3.507 29.219 1.00 85.44 229 PRO A CA 1
ATOM 1779 C C . PRO A 1 229 ? -23.523 2.029 29.258 1.00 85.44 229 PRO A C 1
ATOM 1781 O O . PRO A 1 229 ? -24.092 1.541 28.283 1.00 85.44 229 PRO A O 1
ATOM 1784 N N . PRO A 1 230 ? -23.246 1.295 30.345 1.00 85.31 230 PRO A N 1
ATOM 1785 C CA . PRO A 1 230 ? -23.771 -0.056 30.503 1.00 85.31 230 PRO A CA 1
ATOM 1786 C C . PRO A 1 230 ? -25.303 -0.007 30.571 1.00 85.31 230 PRO A C 1
ATOM 1788 O O . PRO A 1 230 ? -25.853 0.861 31.242 1.00 85.31 230 PRO A O 1
ATOM 1791 N N . VAL A 1 231 ? -25.967 -0.931 29.875 1.00 88.25 231 VAL A N 1
ATOM 1792 C CA . VAL A 1 231 ? -27.423 -1.134 29.932 1.00 88.25 231 VAL A CA 1
ATOM 1793 C C . VAL A 1 231 ? -27.727 -2.628 29.868 1.00 88.25 231 VAL A C 1
ATOM 1795 O O . VAL A 1 231 ? -26.970 -3.385 29.247 1.00 88.25 231 VAL A O 1
ATOM 1798 N N . GLU A 1 232 ? -28.838 -3.049 30.460 1.00 91.00 232 GLU A N 1
ATOM 1799 C CA . GLU A 1 232 ? -29.325 -4.430 30.392 1.00 91.00 232 GLU A CA 1
ATOM 1800 C C . GLU A 1 232 ? -30.459 -4.607 29.371 1.00 91.00 232 GLU A C 1
ATOM 1802 O O . GLU A 1 232 ? -31.193 -3.680 29.019 1.00 91.00 232 GLU A O 1
ATOM 1807 N N . VAL A 1 233 ? -30.626 -5.832 28.865 1.00 92.81 233 VAL A N 1
ATOM 1808 C CA . VAL A 1 233 ? -31.739 -6.145 27.959 1.00 92.81 233 VAL A CA 1
ATOM 1809 C C . VAL A 1 233 ? -33.054 -6.044 28.728 1.00 92.81 233 VAL A C 1
ATOM 1811 O O . VAL A 1 233 ? -33.257 -6.742 29.715 1.00 92.81 233 VAL A O 1
ATOM 1814 N N . GLY A 1 234 ? -33.963 -5.205 28.230 1.00 91.38 234 GLY A N 1
ATOM 1815 C CA . GLY A 1 234 ? -35.253 -4.936 28.869 1.00 91.38 234 GLY A CA 1
ATOM 1816 C C . GLY A 1 234 ? -35.236 -3.746 29.830 1.00 91.38 234 GLY A C 1
ATOM 1817 O O . GLY A 1 234 ? -36.296 -3.354 30.312 1.00 91.38 234 GLY A O 1
ATOM 1818 N N . GLU A 1 235 ? -34.072 -3.137 30.071 1.00 92.50 235 GLU A N 1
ATOM 1819 C CA . GLU A 1 235 ? -33.973 -1.900 30.838 1.00 92.50 235 GLU A CA 1
ATOM 1820 C C . GLU A 1 235 ? -34.704 -0.752 30.124 1.00 92.50 235 GLU A C 1
ATOM 1822 O O . GLU A 1 235 ? -34.546 -0.525 28.919 1.00 92.50 235 GLU A O 1
ATOM 1827 N N . LEU A 1 236 ? -35.516 -0.010 30.878 1.00 89.25 236 LEU A N 1
ATOM 1828 C CA . LEU A 1 236 ? -36.207 1.172 30.375 1.00 89.25 236 LEU A CA 1
ATOM 1829 C C . LEU A 1 236 ? -35.290 2.391 30.482 1.00 89.25 236 LEU A C 1
ATOM 1831 O O . LEU A 1 236 ? -35.082 2.930 31.567 1.00 89.25 236 LEU A O 1
ATOM 1835 N N . VAL A 1 237 ? -34.790 2.860 29.339 1.00 89.62 237 VAL A N 1
ATOM 1836 C CA . VAL A 1 237 ? -33.959 4.068 29.266 1.00 89.62 237 VAL A CA 1
ATOM 1837 C C . VAL A 1 237 ? -34.841 5.295 28.988 1.00 89.62 237 VAL A C 1
ATOM 1839 O O . VAL A 1 237 ? -35.513 5.339 27.952 1.00 89.62 237 VAL A O 1
ATOM 1842 N N . PRO A 1 238 ? -34.867 6.310 29.874 1.00 88.31 238 PRO A N 1
ATOM 1843 C CA . PRO A 1 238 ? -35.706 7.487 29.683 1.00 88.31 238 PRO A CA 1
ATOM 1844 C C . PRO A 1 238 ? -35.216 8.340 28.505 1.00 88.31 238 PRO A C 1
ATOM 1846 O O . PRO A 1 238 ? -34.048 8.723 28.423 1.00 88.31 238 PRO A O 1
ATOM 1849 N N . LYS A 1 239 ? -36.136 8.697 27.601 1.00 88.94 239 LYS A N 1
ATOM 1850 C CA . LYS A 1 239 ? -35.867 9.625 26.495 1.00 88.94 239 LYS A CA 1
ATOM 1851 C C . LYS A 1 239 ? -35.724 11.052 27.037 1.00 88.94 239 LYS A C 1
ATOM 1853 O O . LYS A 1 239 ? -36.710 11.647 27.458 1.00 88.94 239 LYS A O 1
ATOM 1858 N N . SER A 1 240 ? -34.519 11.619 26.969 1.00 89.75 240 SER A N 1
ATOM 1859 C CA . SER A 1 240 ? -34.244 13.004 27.389 1.00 89.75 240 SER A CA 1
ATOM 1860 C C . SER A 1 240 ? -34.590 14.056 26.327 1.00 89.75 240 SER A C 1
ATOM 1862 O O . SER A 1 240 ? -34.876 15.201 26.663 1.00 89.75 240 SER A O 1
ATOM 1864 N N . GLY A 1 241 ? -34.594 13.686 25.043 1.00 89.44 241 GLY A N 1
ATOM 1865 C CA . GLY A 1 241 ? -34.869 14.597 23.932 1.00 89.44 241 GLY A CA 1
ATOM 1866 C C . GLY A 1 241 ? -34.795 13.910 22.568 1.00 89.44 241 GLY A C 1
ATOM 1867 O O . GLY A 1 241 ? -34.628 12.694 22.479 1.00 89.44 241 GLY A O 1
ATOM 1868 N N . HIS A 1 242 ? -34.962 14.681 21.493 1.00 89.31 242 HIS A N 1
ATOM 1869 C CA . HIS A 1 242 ? -34.660 14.241 20.129 1.00 89.31 242 HIS A CA 1
ATOM 1870 C C . HIS A 1 242 ? -34.244 15.435 19.268 1.00 89.31 242 HIS A C 1
ATOM 1872 O O . HIS A 1 242 ? -34.723 16.548 19.479 1.00 89.31 242 HIS A O 1
ATOM 1878 N N . VAL A 1 243 ? -33.369 15.184 18.297 1.00 91.69 243 VAL A N 1
ATOM 1879 C CA . VAL A 1 243 ? -32.962 16.152 17.277 1.00 91.69 243 VAL A CA 1
ATOM 1880 C C . VAL A 1 243 ? -33.274 15.535 15.923 1.00 91.69 243 VAL A C 1
ATOM 1882 O O . VAL A 1 243 ? -32.918 14.385 15.671 1.00 91.69 243 VAL A O 1
ATOM 1885 N N . LEU A 1 244 ? -33.959 16.289 15.067 1.00 90.44 244 LEU A N 1
ATOM 1886 C CA . LEU A 1 244 ? -34.198 15.900 13.685 1.00 90.44 244 LEU A CA 1
ATOM 1887 C C . LEU A 1 244 ? -33.228 16.674 12.793 1.00 90.44 244 LEU A C 1
ATOM 1889 O O . LEU A 1 244 ? -33.307 17.897 12.706 1.00 90.44 244 LEU A O 1
ATOM 1893 N N . GLU A 1 245 ? -32.314 15.959 12.142 1.00 90.81 245 GLU A N 1
ATOM 1894 C CA . GLU A 1 245 ? -31.355 16.546 11.207 1.00 90.81 245 GLU A CA 1
ATOM 1895 C C . GLU A 1 245 ? -31.689 16.146 9.774 1.00 90.81 245 GLU A C 1
ATOM 1897 O O . GLU A 1 245 ? -31.665 14.966 9.418 1.00 90.81 245 GLU A O 1
ATOM 1902 N N . GLU A 1 246 ? -31.927 17.134 8.916 1.00 92.38 246 GLU A N 1
ATOM 1903 C CA . GLU A 1 246 ? -31.968 16.901 7.477 1.00 92.38 246 GLU A CA 1
ATOM 1904 C C . GLU A 1 246 ? -30.535 16.746 6.945 1.00 92.38 246 GLU A C 1
ATOM 1906 O O . GLU A 1 246 ? -29.706 17.654 7.051 1.00 92.38 246 GLU A O 1
ATOM 1911 N N . LYS A 1 247 ? -30.227 15.592 6.343 1.00 90.62 247 LYS A N 1
ATOM 1912 C CA . LYS A 1 247 ? -28.927 15.329 5.710 1.00 90.62 247 LYS A CA 1
ATOM 1913 C C . LYS A 1 247 ? -29.076 15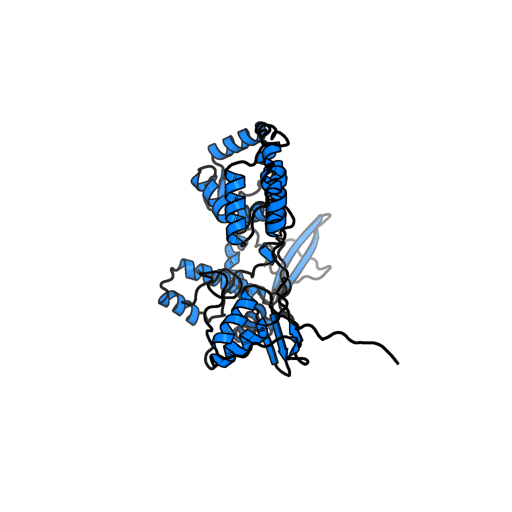.285 4.196 1.00 90.62 247 LYS A C 1
ATOM 1915 O O . LYS A 1 247 ? -29.955 14.617 3.663 1.00 90.62 247 LYS A O 1
ATOM 1920 N N . LYS A 1 248 ? -28.157 15.953 3.495 1.00 91.31 248 LYS A N 1
ATOM 1921 C CA . LYS A 1 248 ? -28.038 15.895 2.032 1.00 91.31 248 LYS A CA 1
ATOM 1922 C C . LYS A 1 248 ? -26.866 15.011 1.632 1.00 91.31 248 LYS A C 1
ATOM 1924 O O . LYS A 1 248 ? -25.793 15.071 2.240 1.00 91.31 248 LYS A O 1
ATOM 1929 N N . THR A 1 249 ? -27.054 14.212 0.586 1.00 91.19 249 THR A N 1
ATOM 1930 C CA . THR A 1 249 ? -25.970 13.427 -0.010 1.00 91.19 249 THR A CA 1
ATOM 1931 C C . THR A 1 249 ? -24.896 14.363 -0.547 1.00 91.19 249 THR A C 1
ATOM 1933 O O . THR A 1 249 ? -25.196 15.338 -1.236 1.00 91.19 249 THR A O 1
ATOM 1936 N N . LYS A 1 250 ? -23.634 14.060 -0.249 1.00 86.69 250 LYS A N 1
ATOM 1937 C CA . LYS A 1 250 ? -22.492 14.778 -0.818 1.00 86.69 250 LYS A CA 1
ATOM 1938 C C . LYS A 1 250 ? -21.997 14.030 -2.057 1.00 86.69 250 LYS A C 1
ATOM 1940 O O . LYS A 1 250 ? -22.010 12.798 -2.045 1.00 86.69 250 LYS A O 1
ATOM 1945 N N . PRO A 1 251 ? -21.543 14.737 -3.104 1.00 89.44 251 PRO A N 1
ATOM 1946 C CA . PRO A 1 251 ? -20.907 14.083 -4.238 1.00 89.44 251 PRO A CA 1
ATOM 1947 C C . PRO A 1 251 ? -19.616 13.369 -3.797 1.00 89.44 251 PRO A C 1
ATOM 1949 O O . PRO A 1 251 ? -19.034 13.728 -2.762 1.00 89.44 251 PRO A O 1
ATOM 1952 N N . PRO A 1 252 ? -19.134 12.385 -4.577 1.00 88.94 252 PRO A N 1
ATOM 1953 C CA . PRO A 1 252 ? -17.847 11.749 -4.329 1.00 88.94 252 PRO A CA 1
ATOM 1954 C C . PRO A 1 252 ? -16.725 12.784 -4.193 1.00 88.94 252 PRO A C 1
ATOM 1956 O O . PRO A 1 252 ? -16.631 13.744 -4.959 1.00 88.94 252 PRO A O 1
ATOM 1959 N N . GLY A 1 253 ? -15.865 12.601 -3.191 1.00 89.31 253 GLY A N 1
ATOM 1960 C CA . GLY A 1 253 ? -14.733 13.496 -2.977 1.00 89.31 253 GLY A CA 1
ATOM 1961 C C . GLY A 1 253 ? -13.692 13.361 -4.087 1.00 89.31 253 GLY A C 1
ATOM 1962 O O . GLY A 1 253 ? -13.401 12.256 -4.534 1.00 89.31 253 GLY A O 1
ATOM 1963 N N . ARG A 1 254 ? -13.072 14.479 -4.482 1.00 94.06 254 ARG A N 1
ATOM 1964 C CA . ARG A 1 254 ? -11.917 14.452 -5.392 1.00 94.06 254 ARG A CA 1
ATOM 1965 C C . ARG A 1 254 ? -10.756 13.644 -4.806 1.00 94.06 254 ARG A C 1
ATOM 1967 O O . ARG A 1 254 ? -10.541 13.629 -3.582 1.00 94.06 254 ARG A O 1
ATOM 1974 N N . PHE A 1 255 ? -9.971 13.054 -5.702 1.00 92.12 255 PHE A N 1
ATOM 1975 C CA . PHE A 1 255 ? -8.739 12.361 -5.357 1.00 92.12 255 PHE A CA 1
ATOM 1976 C C . PHE A 1 255 ? -7.707 13.326 -4.750 1.00 92.12 255 PHE A C 1
ATOM 1978 O O . PHE A 1 255 ? -7.583 14.470 -5.172 1.00 92.12 255 PHE A O 1
ATOM 1985 N N . THR A 1 256 ? -6.961 12.872 -3.749 1.00 87.31 256 THR A N 1
ATOM 1986 C CA . THR A 1 256 ? -5.578 13.308 -3.488 1.00 87.31 256 THR A CA 1
ATOM 1987 C C . THR A 1 256 ? -4.622 12.532 -4.403 1.00 87.31 256 THR A C 1
ATOM 1989 O O . THR A 1 256 ? -5.016 11.486 -4.930 1.00 87.31 256 THR A O 1
ATOM 1992 N N . LEU A 1 257 ? -3.358 12.954 -4.531 1.00 81.69 257 LEU A N 1
ATOM 1993 C CA . LEU A 1 257 ? -2.345 12.181 -5.269 1.00 81.69 257 LEU A CA 1
ATOM 1994 C C . LEU A 1 257 ? -2.229 10.738 -4.759 1.00 81.69 257 LEU A C 1
ATOM 1996 O O . LEU A 1 257 ? -2.250 9.801 -5.552 1.00 81.69 257 LEU A O 1
ATOM 2000 N N . GLY A 1 258 ? -2.212 10.541 -3.438 1.00 79.31 258 GLY A N 1
ATOM 2001 C CA . GLY A 1 258 ? -2.172 9.203 -2.844 1.00 79.31 258 GLY A CA 1
ATOM 2002 C C . GLY A 1 258 ? -3.399 8.351 -3.191 1.00 79.31 258 GLY A C 1
ATOM 2003 O O . GLY A 1 258 ? -3.262 7.181 -3.542 1.00 79.31 258 GLY A O 1
ATOM 2004 N N . SER A 1 259 ? -4.608 8.924 -3.149 1.00 83.19 259 SER A N 1
ATOM 2005 C CA . SER A 1 259 ? -5.818 8.180 -3.534 1.00 83.19 259 SER A CA 1
ATOM 2006 C C . SER A 1 259 ? -5.931 7.938 -5.042 1.00 83.19 259 SER A C 1
ATOM 2008 O O . SER A 1 259 ? -6.533 6.946 -5.434 1.00 83.19 259 SER A O 1
ATOM 2010 N N . LEU A 1 260 ? -5.329 8.798 -5.872 1.00 90.75 260 LEU A N 1
ATOM 2011 C CA . LEU A 1 260 ? -5.227 8.586 -7.315 1.00 90.75 260 LEU A CA 1
ATOM 2012 C C . LEU A 1 260 ? -4.291 7.413 -7.616 1.00 90.75 260 LEU A C 1
ATOM 2014 O O . LEU A 1 260 ? -4.663 6.522 -8.368 1.00 90.75 260 LEU A O 1
ATOM 2018 N N . VAL A 1 261 ? -3.119 7.358 -6.973 1.00 86.25 261 VAL A N 1
ATOM 2019 C CA . VAL A 1 261 ? -2.202 6.209 -7.079 1.00 86.25 261 VAL A CA 1
ATOM 2020 C C . VAL A 1 261 ? -2.886 4.918 -6.627 1.00 86.25 261 VAL A C 1
ATOM 2022 O O . VAL A 1 261 ? -2.793 3.903 -7.311 1.00 86.25 261 VAL A O 1
ATOM 2025 N N . LYS A 1 262 ? -3.641 4.965 -5.523 1.00 81.25 262 LYS A N 1
ATOM 2026 C CA . LYS A 1 262 ? -4.424 3.815 -5.049 1.00 81.25 262 LYS A CA 1
ATOM 2027 C C . LYS A 1 262 ? -5.466 3.354 -6.074 1.00 81.25 262 LYS A C 1
ATOM 2029 O O . LYS A 1 262 ? -5.706 2.157 -6.203 1.00 81.25 262 LYS A O 1
ATOM 2034 N N . GLU A 1 263 ? -6.098 4.288 -6.778 1.00 92.12 263 GLU A N 1
ATOM 2035 C CA . GLU A 1 263 ? -7.083 3.966 -7.810 1.00 92.12 263 GLU A CA 1
ATOM 2036 C C . GLU A 1 263 ? -6.428 3.385 -9.071 1.00 92.12 263 GLU A C 1
ATOM 2038 O O . GLU A 1 263 ? -6.916 2.391 -9.604 1.00 92.12 263 GLU A O 1
ATOM 2043 N N . LEU A 1 264 ? -5.280 3.925 -9.494 1.00 91.81 264 LEU A N 1
ATOM 2044 C CA . LEU A 1 264 ? -4.463 3.358 -10.573 1.00 91.81 264 LEU A CA 1
ATOM 2045 C C . LEU A 1 264 ? -4.053 1.911 -10.259 1.00 91.81 264 LEU A C 1
ATOM 2047 O O . LEU A 1 264 ? -4.267 1.017 -11.078 1.00 91.81 264 LEU A O 1
ATOM 2051 N N . GLU A 1 265 ? -3.571 1.660 -9.038 1.00 85.81 265 GLU A N 1
ATOM 2052 C CA . GLU A 1 265 ? -3.233 0.315 -8.566 1.00 85.81 265 GLU A CA 1
ATOM 2053 C C . GLU A 1 265 ? -4.453 -0.618 -8.582 1.00 85.81 265 GLU A C 1
ATOM 2055 O O . GLU A 1 265 ? -4.363 -1.749 -9.062 1.00 85.81 265 GLU A O 1
ATOM 2060 N N . ARG A 1 266 ? -5.617 -0.145 -8.113 1.00 89.25 266 ARG A N 1
ATOM 2061 C CA . ARG A 1 266 ? -6.873 -0.915 -8.122 1.00 89.25 266 ARG A CA 1
ATOM 2062 C C . ARG A 1 266 ? -7.299 -1.315 -9.536 1.00 89.25 266 ARG A C 1
ATOM 2064 O O . ARG A 1 266 ? -7.841 -2.404 -9.715 1.00 89.25 266 ARG A O 1
ATOM 2071 N N . LEU A 1 267 ? -7.079 -0.440 -10.515 1.00 92.62 267 LEU A N 1
ATOM 2072 C CA . LEU A 1 267 ? -7.387 -0.674 -11.928 1.00 92.62 267 LEU A CA 1
ATOM 2073 C C . LEU A 1 267 ? -6.299 -1.488 -12.656 1.00 92.62 267 LEU A C 1
ATOM 2075 O O . LEU A 1 267 ? -6.500 -1.895 -13.801 1.00 92.62 267 LEU A O 1
ATOM 2079 N N . GLY A 1 268 ? -5.155 -1.749 -12.015 1.00 89.31 268 GLY A N 1
ATOM 2080 C CA . GLY A 1 268 ? -4.005 -2.415 -12.636 1.00 89.31 268 GLY A CA 1
ATOM 2081 C C . GLY A 1 268 ? -3.270 -1.546 -13.663 1.00 89.31 268 GLY A C 1
ATOM 2082 O O . GLY A 1 268 ? -2.560 -2.074 -14.519 1.00 89.31 268 GLY A O 1
ATOM 2083 N N . ILE A 1 269 ? -3.449 -0.224 -13.595 1.00 91.94 269 ILE A N 1
ATOM 2084 C CA . ILE A 1 269 ? -2.839 0.752 -14.499 1.00 91.94 269 ILE A CA 1
ATOM 2085 C C . ILE A 1 269 ? -1.582 1.312 -13.839 1.00 91.94 269 ILE A C 1
ATOM 2087 O O . ILE A 1 269 ? -1.645 1.878 -12.752 1.00 91.94 269 ILE A O 1
ATOM 2091 N N . GLY A 1 270 ? -0.441 1.198 -14.517 1.00 87.25 270 GLY A N 1
ATOM 2092 C CA . GLY A 1 270 ? 0.852 1.601 -13.978 1.00 87.25 270 GLY A CA 1
ATOM 2093 C C . GLY A 1 270 ? 1.469 0.584 -13.011 1.00 87.25 270 GLY A C 1
ATOM 2094 O O . GLY A 1 270 ? 0.922 -0.478 -12.714 1.00 87.25 270 GLY A O 1
ATOM 2095 N N . ARG A 1 271 ? 2.678 0.895 -12.549 1.00 81.06 271 ARG A N 1
ATOM 2096 C CA . ARG A 1 271 ? 3.539 0.063 -11.701 1.00 81.06 271 ARG A CA 1
ATOM 2097 C C . ARG A 1 271 ? 4.218 0.958 -10.658 1.00 81.06 271 ARG A C 1
ATOM 2099 O O . ARG A 1 271 ? 4.257 2.176 -10.848 1.00 81.06 271 ARG A O 1
ATOM 2106 N N . PRO A 1 272 ? 4.819 0.400 -9.588 1.00 74.94 272 PRO A N 1
ATOM 2107 C CA . PRO A 1 272 ? 5.550 1.194 -8.595 1.00 74.94 272 PRO A CA 1
ATOM 2108 C C . PRO A 1 272 ? 6.583 2.158 -9.201 1.00 74.94 272 PRO A C 1
ATOM 2110 O O . PRO A 1 272 ? 6.771 3.259 -8.695 1.00 74.94 272 PRO A O 1
ATOM 2113 N N . SER A 1 273 ? 7.201 1.777 -10.323 1.00 75.50 273 SER A N 1
ATOM 2114 C CA . SER A 1 273 ? 8.152 2.604 -11.072 1.00 75.50 273 SER A CA 1
ATOM 2115 C C . SER A 1 273 ? 7.515 3.747 -11.870 1.00 75.50 273 SER A C 1
ATOM 2117 O O . SER A 1 273 ? 8.215 4.689 -12.233 1.00 75.50 273 SER A O 1
ATOM 2119 N N . THR A 1 274 ? 6.213 3.687 -12.164 1.00 80.25 274 THR A N 1
ATOM 2120 C CA . THR A 1 274 ? 5.546 4.645 -13.055 1.00 80.25 274 THR A CA 1
ATOM 2121 C C . THR A 1 274 ? 4.624 5.614 -12.327 1.00 80.25 274 THR A C 1
ATOM 2123 O O . THR A 1 274 ? 4.432 6.715 -12.832 1.00 80.25 274 THR A O 1
ATOM 2126 N N . TYR A 1 275 ? 4.113 5.294 -11.132 1.00 83.06 275 TYR A N 1
ATOM 2127 C CA . TYR A 1 275 ? 3.142 6.151 -10.432 1.00 83.06 275 TYR A CA 1
ATOM 2128 C C . TYR A 1 275 ? 3.612 7.598 -10.238 1.00 83.06 275 TYR A C 1
ATOM 2130 O O . TYR A 1 275 ? 2.883 8.521 -10.591 1.00 83.06 275 TYR A O 1
ATOM 2138 N N . ALA A 1 276 ? 4.839 7.803 -9.746 1.00 79.50 276 ALA A N 1
ATOM 2139 C CA . ALA A 1 276 ? 5.392 9.145 -9.543 1.00 79.50 276 ALA A CA 1
ATOM 2140 C C . ALA A 1 276 ? 5.585 9.908 -10.865 1.00 79.50 276 ALA A C 1
ATOM 2142 O O . ALA A 1 276 ? 5.376 11.117 -10.932 1.00 79.50 276 ALA A O 1
ATOM 2143 N N . ALA A 1 277 ? 5.968 9.201 -11.933 1.00 84.69 277 ALA A N 1
ATOM 2144 C CA . ALA A 1 277 ? 6.117 9.802 -13.252 1.00 84.69 277 ALA A CA 1
ATOM 2145 C C . ALA A 1 277 ? 4.754 10.172 -13.853 1.00 84.69 277 ALA A C 1
ATOM 2147 O O . ALA A 1 277 ? 4.621 11.253 -14.414 1.00 84.69 277 ALA A O 1
ATOM 2148 N N . ILE A 1 278 ? 3.740 9.313 -13.707 1.00 90.12 278 ILE A N 1
ATOM 2149 C CA . ILE A 1 278 ? 2.371 9.573 -14.167 1.00 90.12 278 ILE A CA 1
ATOM 2150 C C . ILE A 1 278 ? 1.826 10.828 -13.486 1.00 90.12 278 ILE A C 1
ATOM 2152 O O . ILE A 1 278 ? 1.420 11.754 -14.185 1.00 90.12 278 ILE A O 1
ATOM 2156 N N . THR A 1 279 ? 1.855 10.884 -12.148 1.00 88.38 279 THR A N 1
ATOM 2157 C CA . THR A 1 279 ? 1.312 12.020 -11.387 1.00 88.38 279 THR A CA 1
ATOM 2158 C C . THR A 1 279 ? 2.042 13.321 -11.697 1.00 88.38 279 THR A C 1
ATOM 2160 O O . THR A 1 279 ? 1.392 14.337 -11.925 1.00 88.38 279 THR A O 1
ATOM 2163 N N . ARG A 1 280 ? 3.377 13.292 -11.785 1.00 89.00 280 ARG A N 1
ATOM 2164 C CA . ARG A 1 280 ? 4.167 14.462 -12.182 1.00 89.00 280 ARG A CA 1
ATOM 2165 C C . ARG A 1 280 ? 3.825 14.920 -13.599 1.00 89.00 280 ARG A C 1
ATOM 2167 O O . ARG A 1 280 ? 3.530 16.088 -13.805 1.00 89.00 280 ARG A O 1
ATOM 2174 N N . ASN A 1 281 ? 3.795 14.009 -14.571 1.00 94.19 281 ASN A N 1
ATOM 2175 C CA . ASN A 1 281 ? 3.583 14.365 -15.975 1.00 94.19 281 ASN A CA 1
ATOM 2176 C C . ASN A 1 281 ? 2.219 15.022 -16.226 1.00 94.19 281 ASN A C 1
ATOM 2178 O O . ASN A 1 281 ? 2.133 15.926 -17.053 1.00 94.19 281 ASN A O 1
ATOM 2182 N N . ILE A 1 282 ? 1.152 14.578 -15.551 1.00 95.25 282 ILE A N 1
ATOM 2183 C CA . ILE A 1 282 ? -0.178 15.188 -15.721 1.00 95.25 282 ILE A CA 1
ATOM 2184 C C . ILE A 1 282 ? -0.276 16.578 -15.075 1.00 95.25 282 ILE A C 1
ATOM 2186 O O . ILE A 1 282 ? -1.050 17.407 -15.555 1.00 95.25 282 ILE A O 1
ATOM 2190 N N . ILE A 1 283 ? 0.517 16.841 -14.029 1.00 93.12 283 ILE A N 1
ATOM 2191 C CA . ILE A 1 283 ? 0.630 18.161 -13.395 1.00 93.12 283 ILE A CA 1
ATOM 2192 C C . ILE A 1 283 ? 1.482 19.089 -14.264 1.00 93.12 283 ILE A C 1
ATOM 2194 O O . ILE A 1 283 ? 1.014 20.154 -14.651 1.00 93.12 283 ILE A O 1
ATOM 2198 N N . ASP A 1 284 ? 2.696 18.667 -14.630 1.00 94.69 284 ASP A N 1
ATOM 2199 C CA . ASP A 1 284 ? 3.661 19.480 -15.386 1.00 94.69 284 ASP A CA 1
ATOM 2200 C C . ASP A 1 284 ? 3.117 19.899 -16.760 1.00 94.69 284 ASP A C 1
ATOM 2202 O O . ASP A 1 284 ? 3.426 20.977 -17.262 1.00 94.69 284 ASP A O 1
ATOM 2206 N N . ARG A 1 285 ? 2.273 19.059 -17.374 1.00 95.50 285 ARG A N 1
ATOM 2207 C CA . ARG A 1 285 ? 1.591 19.363 -18.644 1.00 95.50 285 ARG A CA 1
ATOM 2208 C C . ARG A 1 285 ? 0.345 20.238 -18.489 1.00 95.50 285 ARG A C 1
ATOM 2210 O O . ARG A 1 285 ? -0.289 20.557 -19.490 1.00 95.50 285 ARG A O 1
ATOM 2217 N N . GLY A 1 286 ? -0.033 20.602 -17.264 1.00 94.88 286 GLY A N 1
ATOM 2218 C CA . GLY A 1 286 ? -1.189 21.453 -16.991 1.00 94.88 286 GLY A CA 1
ATOM 2219 C C . GLY A 1 286 ? -2.543 20.788 -17.254 1.00 94.88 286 GLY A C 1
ATOM 2220 O O . GLY A 1 286 ? -3.520 21.489 -17.514 1.00 94.88 286 GLY A O 1
ATOM 2221 N N . TYR A 1 287 ? -2.634 19.453 -17.200 1.00 97.25 287 TYR A N 1
ATOM 2222 C CA . TYR A 1 287 ? -3.925 18.755 -17.303 1.00 97.25 287 TYR A CA 1
ATOM 2223 C C . TYR A 1 287 ? -4.685 18.756 -15.980 1.00 97.25 287 TYR A C 1
ATOM 2225 O O . TYR A 1 287 ? -5.915 18.778 -15.961 1.00 97.25 287 TYR A O 1
ATOM 2233 N N . VAL A 1 288 ? -3.951 18.736 -14.871 1.00 97.25 288 VAL A N 1
ATOM 2234 C CA . VAL A 1 288 ? -4.494 18.818 -13.517 1.00 97.25 288 VAL A CA 1
ATOM 2235 C C . VAL A 1 288 ? -3.638 19.761 -12.679 1.00 97.25 288 VAL A C 1
ATOM 2237 O O . VAL A 1 288 ? -2.475 20.005 -12.993 1.00 97.25 288 VAL A O 1
ATOM 2240 N N . LYS A 1 289 ? -4.193 20.250 -11.573 1.00 96.50 289 LYS A N 1
ATOM 2241 C CA . LYS A 1 289 ? -3.437 20.932 -10.515 1.00 96.50 289 LYS A CA 1
ATOM 2242 C C . LYS A 1 289 ? -3.754 20.329 -9.157 1.00 96.50 289 LYS A C 1
ATOM 2244 O O . LYS A 1 289 ? -4.826 19.751 -8.960 1.00 96.50 289 LYS A O 1
ATOM 2249 N N . GLU A 1 290 ? -2.843 20.508 -8.212 1.00 93.88 290 GLU A N 1
ATOM 2250 C CA . GLU A 1 290 ? -3.120 20.235 -6.809 1.00 93.88 290 GLU A CA 1
ATOM 2251 C C . GLU A 1 290 ? -3.639 21.505 -6.125 1.00 93.88 290 GLU A C 1
ATOM 2253 O O . GLU A 1 290 ? -2.981 22.541 -6.113 1.00 93.88 290 GLU A O 1
ATOM 2258 N N . GLU A 1 291 ? -4.841 21.434 -5.562 1.00 93.19 291 GLU A N 1
ATOM 2259 C CA . GLU A 1 291 ? -5.466 22.523 -4.819 1.00 93.19 291 GLU A CA 1
ATOM 2260 C C . GLU A 1 291 ? -5.963 21.990 -3.475 1.00 93.19 291 GLU A C 1
ATOM 2262 O O . GLU A 1 291 ? -6.823 21.111 -3.420 1.00 93.19 291 GLU A O 1
ATOM 2267 N N . LYS A 1 292 ? -5.402 22.504 -2.371 1.00 90.69 292 LYS A N 1
ATOM 2268 C CA . LYS A 1 292 ? -5.723 22.060 -0.998 1.00 90.69 292 LYS A CA 1
ATOM 2269 C C . LYS A 1 292 ? -5.619 20.529 -0.831 1.00 90.69 292 LYS A C 1
ATOM 2271 O O . LYS A 1 292 ? -6.511 19.894 -0.267 1.00 90.69 292 LYS A O 1
ATOM 2276 N N . GLY A 1 293 ? -4.558 19.930 -1.381 1.00 83.19 293 GLY A N 1
ATOM 2277 C CA . GLY A 1 293 ? -4.318 18.482 -1.338 1.00 83.19 293 GLY A CA 1
ATOM 2278 C C . GLY A 1 293 ? -5.204 17.653 -2.277 1.00 83.19 293 GLY A C 1
ATOM 2279 O O . GLY A 1 293 ? -5.226 16.423 -2.187 1.00 83.19 293 GLY A O 1
ATOM 2280 N N . LYS A 1 294 ? -5.996 18.295 -3.145 1.00 93.38 294 LYS A N 1
ATOM 2281 C CA . LYS A 1 294 ? -6.906 17.639 -4.090 1.00 93.38 294 LYS A CA 1
ATOM 2282 C C . LYS A 1 294 ? -6.443 17.837 -5.520 1.00 93.38 294 LYS A C 1
ATOM 2284 O O . LYS A 1 294 ? -6.093 18.939 -5.914 1.00 93.38 294 LYS A O 1
ATOM 2289 N N . VAL A 1 295 ? -6.509 16.770 -6.303 1.00 93.62 295 VAL A N 1
ATOM 2290 C CA . VAL A 1 295 ? -6.285 16.794 -7.745 1.00 93.62 295 VAL A CA 1
ATOM 2291 C C . VAL A 1 295 ? -7.540 17.358 -8.402 1.00 93.62 295 VAL A C 1
ATOM 2293 O O . VAL A 1 295 ? -8.630 16.793 -8.269 1.00 93.62 295 VAL A O 1
ATOM 2296 N N . VAL A 1 296 ? -7.390 18.494 -9.075 1.00 96.81 296 VAL A N 1
ATOM 2297 C CA . VAL A 1 296 ? -8.466 19.202 -9.772 1.00 96.81 296 VAL A CA 1
ATOM 2298 C C . VAL A 1 296 ? -8.146 19.210 -11.268 1.00 96.81 296 VAL A C 1
ATOM 2300 O O . VAL A 1 296 ? -7.040 19.624 -11.627 1.00 96.81 296 VAL A O 1
ATOM 2303 N N . PRO A 1 297 ? -9.066 18.750 -12.138 1.00 97.25 297 PRO A N 1
ATOM 2304 C CA . PRO A 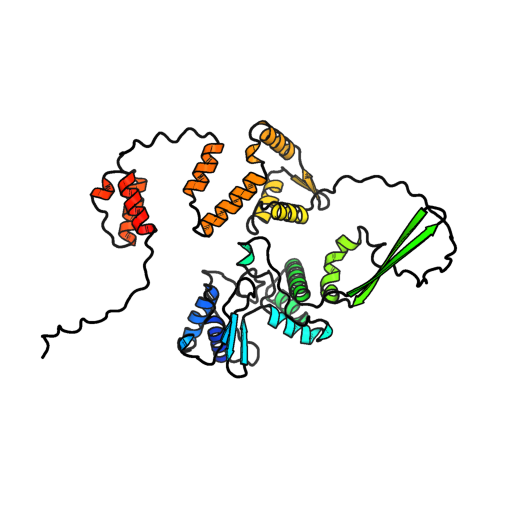1 297 ? -8.870 18.831 -13.580 1.00 97.25 297 PRO A CA 1
ATOM 2305 C C . PRO A 1 297 ? -8.843 20.291 -14.046 1.00 97.25 297 PRO A C 1
ATOM 2307 O O . PRO A 1 297 ? -9.479 21.163 -13.453 1.00 97.25 297 PRO A O 1
ATOM 2310 N N . LEU A 1 298 ? -8.069 20.549 -15.095 1.00 96.88 298 LEU A N 1
ATOM 2311 C CA . LEU A 1 298 ? -8.006 21.834 -15.784 1.00 96.88 298 LEU A CA 1
ATOM 2312 C C . LEU A 1 298 ? -8.619 21.699 -17.181 1.00 96.88 298 LEU A C 1
ATOM 2314 O O . LEU A 1 298 ? -8.606 20.613 -17.761 1.00 96.88 298 LEU A O 1
ATOM 2318 N N . GLN A 1 299 ? -9.073 22.818 -17.753 1.00 96.56 299 GLN A N 1
ATOM 2319 C CA . GLN A 1 299 ? -9.713 22.856 -19.075 1.00 96.56 299 GLN A CA 1
ATOM 2320 C C . GLN A 1 299 ? -8.930 22.108 -20.176 1.00 96.56 299 GLN A C 1
ATOM 2322 O O . GLN A 1 299 ? -9.562 21.379 -20.943 1.00 96.56 299 GLN A O 1
ATOM 2327 N N . PRO A 1 300 ? -7.583 22.213 -20.278 1.00 95.75 300 PRO A N 1
ATOM 2328 C CA . PRO A 1 300 ? -6.835 21.454 -21.281 1.00 95.75 300 PRO A CA 1
ATOM 2329 C C . PRO A 1 300 ? -6.929 19.935 -21.086 1.00 95.75 300 PRO A C 1
ATOM 2331 O O . PRO A 1 300 ? -6.963 19.194 -22.064 1.00 95.75 300 PRO A O 1
ATOM 2334 N N . GLY A 1 301 ? -6.977 19.470 -19.834 1.00 94.62 301 GLY A N 1
ATOM 2335 C CA . GLY A 1 301 ? -7.139 18.057 -19.501 1.00 94.62 301 GLY A CA 1
ATOM 2336 C C . GLY A 1 301 ? -8.528 17.539 -19.864 1.00 94.62 301 GLY A C 1
ATOM 2337 O O . GLY A 1 301 ? -8.633 16.495 -20.498 1.00 94.62 301 GLY A O 1
ATOM 2338 N N . GLU A 1 302 ? -9.576 18.293 -19.528 1.00 95.81 302 GLU A N 1
ATOM 2339 C CA . GLU A 1 302 ? -10.961 17.946 -19.883 1.00 95.81 302 GLU A CA 1
ATOM 2340 C C . GLU A 1 302 ? -11.144 17.901 -21.402 1.00 95.81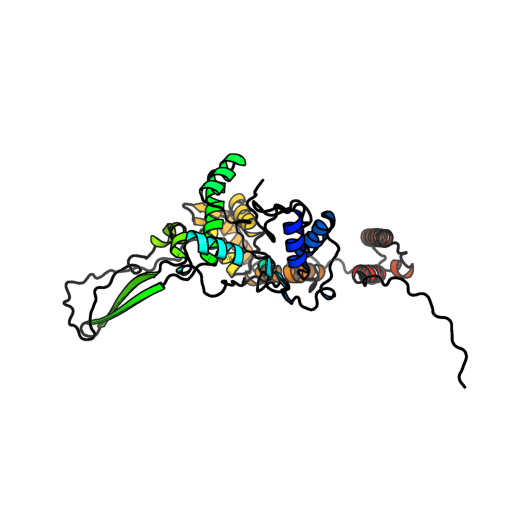 302 GLU A C 1
ATOM 2342 O O . GLU A 1 302 ? -11.563 16.883 -21.943 1.00 95.81 302 GLU A O 1
ATOM 2347 N N . THR A 1 303 ? -10.677 18.935 -22.107 1.00 95.62 303 THR A N 1
ATOM 2348 C CA . THR A 1 303 ? -10.755 19.005 -23.576 1.00 95.62 303 THR A CA 1
ATOM 2349 C C . THR A 1 303 ? -10.025 17.835 -24.248 1.00 95.62 303 THR A C 1
ATOM 2351 O O . THR A 1 303 ? -10.506 17.277 -25.234 1.00 95.62 303 THR A O 1
ATOM 2354 N N . LEU A 1 304 ? -8.859 17.438 -23.721 1.00 94.62 304 LEU A N 1
ATOM 2355 C CA . LEU A 1 304 ? -8.120 16.281 -24.227 1.00 94.62 304 LEU A CA 1
ATOM 2356 C C . LEU A 1 304 ? -8.897 14.977 -24.014 1.00 94.62 304 LEU A C 1
ATOM 2358 O O . LEU A 1 304 ? -8.942 14.141 -24.916 1.00 94.62 304 LEU A O 1
ATOM 2362 N N . VAL A 1 305 ? -9.488 14.791 -22.833 1.00 95.25 305 VAL A N 1
ATOM 2363 C CA . VAL A 1 305 ? -10.279 13.596 -22.517 1.00 95.25 305 VAL A CA 1
ATOM 2364 C C . VAL A 1 305 ? -11.528 13.526 -23.391 1.00 95.25 305 VAL A C 1
ATOM 2366 O O . VAL A 1 305 ? -11.809 12.452 -23.921 1.00 95.25 305 VAL A O 1
ATOM 2369 N N . ASP A 1 306 ? -12.222 14.641 -23.617 1.00 95.00 306 ASP A N 1
ATOM 2370 C CA . ASP A 1 306 ? -13.392 14.703 -24.500 1.00 95.00 306 ASP A CA 1
ATOM 2371 C C . ASP A 1 306 ? -13.014 14.324 -25.939 1.00 95.00 306 ASP A C 1
ATOM 2373 O O . ASP A 1 306 ? -13.618 13.428 -26.534 1.00 95.00 306 ASP A O 1
ATOM 2377 N N . TYR A 1 307 ? -11.938 14.919 -26.467 1.00 94.94 307 TYR A N 1
ATOM 2378 C CA . TYR A 1 307 ? -11.423 14.597 -27.798 1.00 94.94 307 TYR A CA 1
ATOM 2379 C C . TYR A 1 307 ? -11.056 13.113 -27.939 1.00 94.94 307 TYR A C 1
ATOM 2381 O O . TYR A 1 307 ? -11.428 12.463 -28.921 1.00 94.94 307 TYR A O 1
ATOM 2389 N N . LEU A 1 308 ? -10.327 12.554 -26.965 1.00 93.25 308 LEU A N 1
ATOM 2390 C CA . LEU A 1 308 ? -9.939 11.143 -26.988 1.00 93.25 308 LEU A CA 1
ATOM 2391 C C . LEU A 1 308 ? -11.152 10.221 -26.851 1.00 93.25 308 LEU A C 1
ATOM 2393 O O . LEU A 1 308 ? -11.198 9.201 -27.533 1.00 93.25 308 LEU A O 1
ATOM 2397 N N . SER A 1 309 ? -12.141 10.583 -26.035 1.00 93.88 309 SER A N 1
ATOM 2398 C CA . SER A 1 309 ? -13.381 9.816 -25.876 1.00 93.88 309 SER A CA 1
ATOM 2399 C C . SER A 1 309 ? -14.169 9.737 -27.181 1.00 93.88 309 SER A C 1
ATOM 2401 O O . SER A 1 309 ? -14.700 8.680 -27.514 1.00 93.88 309 SER A O 1
ATOM 2403 N N . GLU A 1 310 ? -14.207 10.829 -27.947 1.00 92.25 310 GLU A N 1
ATOM 2404 C CA . GLU A 1 310 ? -14.932 10.889 -29.216 1.00 92.25 310 GLU A CA 1
ATOM 2405 C C . GLU A 1 310 ? -14.162 10.219 -30.367 1.00 92.25 310 GLU A C 1
ATOM 2407 O O . GLU A 1 310 ? -14.725 9.423 -31.118 1.00 92.25 310 GLU A O 1
ATOM 2412 N N . LYS A 1 311 ? -12.871 10.538 -30.535 1.00 91.12 311 LYS A N 1
ATOM 2413 C CA . LYS A 1 311 ? -12.091 10.121 -31.717 1.00 91.12 311 LYS A CA 1
ATOM 2414 C C . LYS A 1 311 ? -11.341 8.809 -31.528 1.00 91.12 311 LYS A C 1
ATOM 2416 O O . LYS A 1 311 ? -11.170 8.051 -32.484 1.00 91.12 311 LYS A O 1
ATOM 2421 N N . HIS A 1 312 ? -10.871 8.532 -30.314 1.00 89.56 312 HIS A N 1
ATOM 2422 C CA . HIS A 1 312 ? -9.993 7.399 -30.014 1.00 89.56 312 HIS A CA 1
ATOM 2423 C C . HIS A 1 312 ? -10.338 6.727 -28.670 1.00 89.56 312 HIS A C 1
ATOM 2425 O O . HIS A 1 312 ? -9.448 6.559 -27.831 1.00 89.56 312 HIS A O 1
ATOM 2431 N N . PRO A 1 313 ? -11.594 6.280 -28.452 1.00 91.19 313 PRO A N 1
ATOM 2432 C CA . PRO A 1 313 ? -12.057 5.783 -27.149 1.00 91.19 313 PRO A CA 1
ATOM 2433 C C . PRO A 1 313 ? -11.231 4.605 -26.624 1.00 91.19 313 PRO A C 1
ATOM 2435 O O . PRO A 1 313 ? -11.092 4.409 -25.421 1.00 91.19 313 PRO A O 1
ATOM 2438 N N . TRP A 1 314 ? -10.628 3.830 -27.527 1.00 89.31 314 TRP A N 1
ATOM 2439 C CA . TRP A 1 314 ? -9.762 2.715 -27.163 1.00 89.31 314 TRP A CA 1
ATOM 2440 C C . TRP A 1 314 ? -8.490 3.148 -26.414 1.00 89.31 314 TRP A C 1
ATOM 2442 O O . TRP A 1 314 ? -7.966 2.350 -25.647 1.00 89.31 314 TRP A O 1
ATOM 2452 N N . VAL A 1 315 ? -7.993 4.378 -26.609 1.00 89.12 315 VAL A N 1
ATOM 2453 C CA . VAL A 1 315 ? -6.760 4.886 -25.972 1.00 89.12 315 VAL A CA 1
ATOM 2454 C C . VAL A 1 315 ? -6.963 5.153 -24.482 1.00 89.12 315 VAL A C 1
ATOM 2456 O O . VAL A 1 315 ? -6.036 4.984 -23.697 1.00 89.12 315 VAL A O 1
ATOM 2459 N N . ILE A 1 316 ? -8.173 5.555 -24.090 1.00 92.06 316 ILE A N 1
ATOM 2460 C CA . ILE A 1 316 ? -8.522 5.888 -22.702 1.00 92.06 316 ILE A CA 1
ATOM 2461 C C . ILE A 1 316 ? -9.247 4.743 -21.979 1.00 92.06 316 ILE A C 1
ATOM 2463 O O . ILE A 1 316 ? -9.680 4.907 -20.840 1.00 92.06 316 ILE A O 1
ATOM 2467 N N . ASP A 1 317 ? -9.373 3.577 -22.619 1.00 93.88 317 ASP A N 1
ATOM 2468 C CA . ASP A 1 317 ? -9.997 2.399 -22.022 1.00 93.88 317 ASP A CA 1
ATOM 2469 C C . ASP A 1 317 ? -9.116 1.819 -20.905 1.00 93.88 317 ASP A C 1
ATOM 2471 O O . ASP A 1 317 ? -7.985 1.359 -21.122 1.00 93.88 317 ASP A O 1
ATOM 2475 N N . TYR A 1 318 ? -9.655 1.806 -19.686 1.00 94.88 318 TYR A N 1
ATOM 2476 C CA . TYR A 1 318 ? -8.940 1.321 -18.507 1.00 94.88 318 TYR A CA 1
ATOM 2477 C C . TYR A 1 318 ? -8.586 -0.162 -18.634 1.00 94.88 318 TYR A C 1
ATOM 2479 O O . TYR A 1 318 ? -7.475 -0.570 -18.291 1.00 94.88 318 TYR A O 1
ATOM 2487 N N . ALA A 1 319 ? -9.503 -0.971 -19.173 1.00 93.56 319 ALA A N 1
ATOM 2488 C CA . ALA A 1 319 ? -9.302 -2.408 -19.318 1.00 93.56 319 ALA A CA 1
ATOM 2489 C C . ALA A 1 319 ? -8.209 -2.736 -20.345 1.00 93.56 319 ALA A C 1
ATOM 2491 O O . ALA A 1 319 ? -7.427 -3.669 -20.152 1.00 93.56 319 ALA A O 1
ATOM 2492 N N . LEU A 1 320 ? -8.122 -1.990 -21.447 1.00 92.31 320 LEU A N 1
ATOM 2493 C CA . LEU A 1 320 ? -7.037 -2.121 -22.409 1.00 92.31 320 LEU A CA 1
ATOM 2494 C C . LEU A 1 320 ? -5.698 -1.740 -21.786 1.00 92.31 320 LEU A C 1
ATOM 2496 O O . LEU A 1 320 ? -4.756 -2.518 -21.906 1.00 92.31 320 LEU A O 1
ATOM 2500 N N . THR A 1 321 ? -5.633 -0.602 -21.098 1.00 93.81 321 THR A N 1
ATOM 2501 C CA . THR A 1 321 ? -4.399 -0.132 -20.454 1.00 93.81 321 THR A CA 1
ATOM 2502 C C . THR A 1 321 ? -3.885 -1.162 -19.447 1.00 93.81 321 THR A C 1
ATOM 2504 O O . THR A 1 321 ? -2.731 -1.579 -19.514 1.00 93.81 321 THR A O 1
ATOM 2507 N N . SER A 1 322 ? -4.771 -1.668 -18.588 1.00 93.62 322 SER A N 1
ATOM 2508 C CA . SER A 1 322 ? -4.464 -2.729 -17.622 1.00 93.62 322 SER A CA 1
ATOM 2509 C C . SER A 1 322 ? -3.957 -4.011 -18.304 1.00 93.62 322 SER A C 1
ATOM 2511 O O . SER A 1 322 ? -2.929 -4.568 -17.920 1.00 93.62 322 SER A O 1
ATOM 2513 N N . ARG A 1 323 ? -4.602 -4.447 -19.398 1.00 92.44 323 ARG A N 1
ATOM 2514 C CA . ARG A 1 323 ? -4.147 -5.612 -20.182 1.00 92.44 323 ARG A CA 1
ATOM 2515 C C . ARG A 1 323 ? -2.794 -5.397 -20.852 1.00 92.44 323 ARG A C 1
ATOM 2517 O O . ARG A 1 323 ? -2.022 -6.347 -20.936 1.00 92.44 323 ARG A O 1
ATOM 2524 N N . MET A 1 324 ? -2.514 -4.193 -21.351 1.00 92.94 324 MET A N 1
ATOM 2525 C CA . MET A 1 324 ? -1.215 -3.865 -21.942 1.00 92.94 324 MET A CA 1
ATOM 2526 C C . MET A 1 324 ? -0.107 -3.998 -20.902 1.00 92.94 324 MET A C 1
ATOM 2528 O O . MET A 1 324 ? 0.897 -4.650 -21.173 1.00 92.94 324 MET A O 1
ATOM 2532 N N . GLU A 1 325 ? -0.328 -3.461 -19.706 1.00 90.88 325 GLU A N 1
ATOM 2533 C CA . GLU A 1 325 ? 0.587 -3.595 -18.575 1.00 90.88 325 GLU A CA 1
ATOM 2534 C C . GLU A 1 325 ? 0.811 -5.074 -18.208 1.00 90.88 325 GLU A C 1
ATOM 2536 O O . GLU A 1 325 ? 1.947 -5.538 -18.164 1.00 90.88 325 GLU A O 1
ATOM 2541 N N . SER A 1 326 ? -0.255 -5.871 -18.050 1.00 90.31 326 SER A N 1
ATOM 2542 C CA . SER A 1 326 ? -0.117 -7.316 -17.797 1.00 90.31 326 SER A CA 1
ATOM 2543 C C . SER A 1 326 ? 0.615 -8.062 -18.918 1.00 90.31 326 SER A C 1
ATOM 2545 O O . SER A 1 326 ? 1.343 -9.014 -18.653 1.00 90.31 326 SER A O 1
ATOM 2547 N N . PHE A 1 327 ? 0.449 -7.655 -20.178 1.00 92.56 327 PHE A N 1
ATOM 2548 C CA . PHE A 1 327 ? 1.167 -8.266 -21.297 1.00 92.56 327 PHE A CA 1
ATOM 2549 C C . PHE A 1 327 ? 2.670 -7.962 -21.234 1.00 92.56 327 PHE A C 1
ATOM 2551 O O . PHE A 1 327 ? 3.488 -8.843 -21.502 1.00 92.56 327 PHE A O 1
ATOM 2558 N N . LEU A 1 328 ? 3.045 -6.734 -20.862 1.00 90.19 328 LEU A N 1
ATOM 2559 C CA . LEU A 1 328 ? 4.447 -6.367 -20.645 1.00 90.19 328 LEU A CA 1
ATOM 2560 C C . LEU A 1 328 ? 5.072 -7.209 -19.527 1.00 90.19 328 LEU A C 1
ATOM 2562 O O . LEU A 1 328 ? 6.218 -7.637 -19.660 1.00 90.19 328 LEU A O 1
ATOM 2566 N N . ASP A 1 329 ? 4.306 -7.543 -18.488 1.00 84.75 329 ASP A N 1
ATOM 2567 C CA . ASP A 1 329 ? 4.768 -8.447 -17.434 1.00 84.75 329 ASP A CA 1
ATOM 2568 C C . ASP A 1 329 ? 5.071 -9.851 -17.973 1.00 84.75 329 ASP A C 1
ATOM 2570 O O . ASP A 1 329 ? 6.113 -10.424 -17.656 1.00 84.75 329 ASP A O 1
ATOM 2574 N N . LEU A 1 330 ? 4.218 -10.385 -18.853 1.00 87.38 330 LEU A N 1
ATOM 2575 C CA . LEU A 1 330 ? 4.461 -11.681 -19.497 1.00 87.38 330 LEU A CA 1
ATOM 2576 C C . LEU A 1 330 ? 5.728 -11.672 -20.361 1.00 87.38 330 LEU A C 1
ATOM 2578 O O . LEU A 1 330 ? 6.412 -12.692 -20.446 1.00 87.38 330 LEU A O 1
ATOM 2582 N N . ILE A 1 331 ? 6.071 -10.538 -20.978 1.00 86.06 331 ILE A N 1
ATOM 2583 C CA . ILE A 1 331 ? 7.333 -10.388 -21.716 1.00 86.06 331 ILE A CA 1
ATOM 2584 C C . ILE A 1 331 ? 8.525 -10.448 -20.754 1.00 86.06 331 ILE A C 1
ATOM 2586 O O . ILE A 1 331 ? 9.500 -11.143 -21.037 1.00 86.06 331 ILE A O 1
ATOM 2590 N N . VAL A 1 332 ? 8.447 -9.771 -19.604 1.00 80.81 332 VAL A N 1
ATOM 2591 C CA . VAL A 1 332 ? 9.489 -9.828 -18.560 1.00 80.81 332 VAL A CA 1
ATOM 2592 C C . VAL A 1 332 ? 9.665 -11.255 -18.032 1.00 80.81 332 VAL A C 1
ATOM 2594 O O . VAL A 1 332 ? 10.791 -11.697 -17.811 1.00 80.81 332 VAL A O 1
ATOM 2597 N N . GLU A 1 333 ? 8.568 -11.997 -17.884 1.00 80.06 333 GLU A N 1
ATOM 2598 C CA . GLU A 1 333 ? 8.564 -13.407 -17.474 1.00 80.06 333 GLU A CA 1
ATOM 2599 C C . GLU A 1 333 ? 8.951 -14.384 -18.600 1.00 80.06 333 GLU A C 1
ATOM 2601 O O . GLU A 1 333 ? 8.946 -15.597 -18.387 1.00 80.06 333 GLU A O 1
ATOM 2606 N N . ASN A 1 334 ? 9.292 -13.880 -19.793 1.00 85.19 334 ASN A N 1
ATOM 2607 C CA . ASN A 1 334 ? 9.625 -14.668 -20.981 1.00 85.19 334 ASN A CA 1
ATOM 2608 C C . ASN A 1 334 ? 8.504 -15.641 -21.418 1.00 85.19 334 ASN A C 1
ATOM 2610 O O . ASN A 1 334 ? 8.769 -16.698 -21.992 1.00 85.19 334 ASN A O 1
ATOM 2614 N N . LYS A 1 335 ? 7.246 -15.289 -21.127 1.00 86.62 335 LYS A N 1
ATOM 2615 C CA . LYS A 1 335 ? 6.024 -16.019 -21.511 1.00 86.62 335 LYS A CA 1
ATOM 2616 C C . LYS A 1 335 ? 5.368 -15.461 -22.777 1.00 86.62 335 LYS A C 1
ATOM 2618 O O . LYS A 1 335 ? 4.576 -16.152 -23.407 1.00 86.62 335 LYS A O 1
ATOM 2623 N N . GLU A 1 336 ? 5.687 -14.223 -23.148 1.00 92.81 336 GLU A N 1
ATOM 2624 C CA . GLU A 1 336 ? 5.205 -13.543 -24.355 1.00 92.81 336 GLU A CA 1
ATOM 2625 C C . GLU A 1 336 ? 6.337 -12.765 -25.043 1.00 92.81 336 GLU A C 1
ATOM 2627 O O . GLU A 1 336 ? 7.427 -12.600 -24.496 1.00 92.81 336 GLU A O 1
ATOM 2632 N N . THR A 1 337 ? 6.086 -12.266 -26.259 1.00 91.69 337 THR A N 1
ATOM 2633 C CA . THR A 1 337 ? 7.085 -11.536 -27.059 1.00 91.69 337 THR A CA 1
ATOM 2634 C C . THR A 1 337 ? 6.694 -10.080 -27.301 1.00 91.69 337 THR A C 1
ATOM 2636 O O . THR A 1 337 ? 5.530 -9.759 -27.562 1.00 91.69 337 THR A O 1
ATOM 2639 N N . TRP A 1 338 ? 7.682 -9.179 -27.285 1.00 92.88 338 TRP A N 1
ATOM 2640 C CA . TRP A 1 338 ? 7.463 -7.755 -27.566 1.00 92.88 338 TRP A CA 1
ATOM 2641 C C . TRP A 1 338 ? 6.918 -7.522 -28.983 1.00 92.88 338 TRP A C 1
ATOM 2643 O O . TRP A 1 338 ? 6.111 -6.619 -29.193 1.00 92.88 338 TRP A O 1
ATOM 2653 N N . GLN A 1 339 ? 7.270 -8.373 -29.954 1.00 93.44 339 GLN A N 1
ATOM 2654 C CA . GLN A 1 339 ? 6.754 -8.286 -31.322 1.00 93.44 339 GLN A CA 1
ATOM 2655 C C . GLN A 1 339 ? 5.236 -8.485 -31.367 1.00 93.44 339 GLN A C 1
ATOM 2657 O O . GLN A 1 339 ? 4.546 -7.786 -32.115 1.00 93.44 339 GLN A O 1
ATOM 2662 N N . ARG A 1 340 ? 4.702 -9.430 -30.579 1.00 92.75 340 ARG A N 1
ATOM 2663 C CA . ARG A 1 340 ? 3.256 -9.677 -30.501 1.00 92.75 340 ARG A CA 1
ATOM 2664 C C . ARG A 1 340 ? 2.532 -8.501 -29.855 1.00 92.75 340 ARG A C 1
ATOM 2666 O O . ARG A 1 340 ? 1.502 -8.083 -30.382 1.00 92.75 340 ARG A O 1
ATOM 2673 N N . PHE A 1 341 ? 3.099 -7.940 -28.788 1.00 92.38 341 PHE A N 1
ATOM 2674 C CA . PHE A 1 341 ? 2.590 -6.718 -28.166 1.00 92.38 341 PHE A CA 1
ATOM 2675 C C . PHE A 1 341 ? 2.504 -5.569 -29.179 1.00 92.38 341 PHE A C 1
ATOM 2677 O O . PHE A 1 341 ? 1.414 -5.062 -29.450 1.00 92.38 341 PHE A O 1
ATOM 2684 N N . CYS A 1 342 ? 3.628 -5.218 -29.816 1.00 91.25 342 CYS A N 1
ATOM 2685 C CA . CYS A 1 342 ? 3.688 -4.124 -30.786 1.00 91.25 342 CYS A CA 1
ATOM 2686 C C . CYS A 1 342 ? 2.726 -4.338 -31.960 1.00 91.25 342 CYS A C 1
ATOM 2688 O O . CYS A 1 342 ? 2.059 -3.396 -32.378 1.00 91.25 342 CYS A O 1
ATOM 2690 N N . ARG A 1 343 ? 2.594 -5.573 -32.465 1.00 88.94 343 ARG A N 1
ATOM 2691 C CA . ARG A 1 343 ? 1.643 -5.899 -33.540 1.00 88.94 343 ARG A CA 1
ATOM 2692 C C . ARG A 1 343 ? 0.194 -5.639 -33.125 1.00 88.94 343 ARG A C 1
ATOM 2694 O O . ARG A 1 343 ? -0.559 -5.074 -33.914 1.00 88.94 343 ARG A O 1
ATOM 2701 N N . GLY A 1 344 ? -0.188 -6.027 -31.906 1.00 87.94 344 GLY A N 1
ATOM 2702 C CA . GLY A 1 344 ? -1.533 -5.788 -31.378 1.00 87.94 344 GLY A CA 1
ATOM 2703 C C . GLY A 1 344 ? -1.856 -4.298 -31.266 1.00 87.94 344 GLY A C 1
ATOM 2704 O O . GLY A 1 344 ? -2.916 -3.860 -31.711 1.00 87.94 344 GLY A O 1
ATOM 2705 N N . VAL A 1 345 ? -0.910 -3.512 -30.746 1.00 87.88 345 VAL A N 1
ATOM 2706 C CA . VAL A 1 345 ? -1.059 -2.056 -30.629 1.00 87.88 345 VAL A CA 1
ATOM 2707 C C . VAL A 1 345 ? -1.113 -1.394 -32.012 1.00 87.88 345 VAL A C 1
ATOM 2709 O O . VAL A 1 345 ? -2.020 -0.611 -32.278 1.00 87.88 345 VAL A O 1
ATOM 2712 N N . HIS A 1 346 ? -0.202 -1.736 -32.928 1.00 86.69 346 HIS A N 1
ATOM 2713 C CA . HIS A 1 346 ? -0.187 -1.173 -34.285 1.00 86.69 346 HIS A CA 1
ATOM 2714 C C . HIS A 1 346 ? -1.484 -1.461 -35.046 1.00 86.69 346 HIS A C 1
ATOM 2716 O O . HIS A 1 346 ? -2.004 -0.570 -35.713 1.00 86.69 346 HIS A O 1
ATOM 2722 N N . GLY A 1 347 ? -2.041 -2.668 -34.896 1.00 84.94 347 GLY A N 1
ATOM 2723 C CA . GLY A 1 347 ? -3.328 -3.019 -35.495 1.00 84.94 347 GLY A CA 1
ATOM 2724 C C . GLY A 1 347 ? -4.478 -2.122 -35.024 1.00 84.94 347 GLY A C 1
ATOM 2725 O O . GLY A 1 347 ? -5.374 -1.826 -35.807 1.00 84.94 347 GLY A O 1
ATOM 2726 N N . LYS A 1 348 ? -4.442 -1.641 -33.773 1.00 83.12 348 LYS A N 1
ATOM 2727 C CA . LYS A 1 348 ? -5.430 -0.690 -33.230 1.00 83.12 348 LYS A CA 1
ATOM 2728 C C . LYS A 1 348 ? -5.214 0.746 -33.701 1.00 83.12 348 LYS A C 1
ATOM 2730 O O . LYS A 1 348 ? -6.190 1.469 -33.866 1.00 83.12 348 LYS A O 1
ATOM 2735 N N . MET A 1 349 ? -3.964 1.155 -33.921 1.00 82.25 349 MET A N 1
ATOM 2736 C CA . MET A 1 349 ? -3.640 2.516 -34.369 1.00 82.25 349 MET A CA 1
ATOM 2737 C C . MET A 1 349 ? -3.996 2.772 -35.838 1.00 82.25 349 MET A C 1
ATOM 2739 O O . MET A 1 349 ? -3.977 3.919 -36.272 1.00 82.25 349 MET A O 1
ATOM 2743 N N . GLY A 1 350 ? -4.298 1.727 -36.614 1.00 72.44 350 GLY A N 1
ATOM 2744 C CA . GLY A 1 350 ? -4.612 1.874 -38.034 1.00 72.44 350 GLY A CA 1
ATOM 2745 C C . GLY A 1 350 ? -3.432 2.387 -38.863 1.00 72.44 350 GLY A C 1
ATOM 2746 O O . GLY A 1 350 ? -3.639 2.826 -39.993 1.00 72.44 350 GLY A O 1
ATOM 2747 N N . TYR A 1 351 ? -2.201 2.332 -38.330 1.00 61.50 351 TYR A N 1
ATOM 2748 C CA . TYR A 1 351 ? -1.010 2.552 -39.141 1.00 61.50 351 TYR A CA 1
ATOM 2749 C C . TYR A 1 351 ? -1.080 1.589 -40.319 1.00 61.50 351 TYR A C 1
ATOM 2751 O O . TYR A 1 351 ? -1.251 0.384 -40.121 1.00 61.50 351 TYR A O 1
ATOM 2759 N N . SER A 1 352 ? -0.995 2.148 -41.529 1.00 49.97 352 SER A N 1
ATOM 2760 C CA . SER A 1 352 ? -0.900 1.424 -42.793 1.00 49.97 352 SER A CA 1
ATOM 2761 C C . SER A 1 352 ? -0.134 0.124 -42.597 1.00 49.97 352 SER A C 1
ATOM 2763 O O . SER A 1 352 ? 0.968 0.164 -42.035 1.00 49.97 352 SER A O 1
ATOM 2765 N N . ASN A 1 353 ? -0.713 -0.997 -43.051 1.00 51.44 353 ASN A N 1
ATOM 2766 C CA . ASN A 1 353 ? -0.019 -2.280 -43.124 1.00 51.44 353 ASN A CA 1
ATOM 2767 C C . ASN A 1 353 ? 1.436 -1.999 -43.510 1.00 51.44 353 ASN A C 1
ATOM 2769 O O . ASN A 1 353 ? 1.642 -1.379 -44.561 1.00 51.44 353 ASN A O 1
ATOM 2773 N N . PRO A 1 354 ? 2.434 -2.371 -42.682 1.00 50.78 354 PRO A N 1
ATOM 2774 C CA . PRO A 1 354 ? 3.815 -2.268 -43.120 1.00 50.78 354 PRO A CA 1
ATOM 2775 C C . PRO A 1 354 ? 3.873 -2.924 -44.503 1.00 50.78 354 PRO A C 1
ATOM 2777 O O . PRO A 1 354 ? 3.237 -3.977 -44.657 1.00 50.78 354 PRO A O 1
ATOM 2780 N N . PRO A 1 355 ? 4.510 -2.285 -45.508 1.00 50.19 355 PRO A N 1
ATOM 2781 C CA . PRO A 1 355 ? 4.471 -2.762 -46.885 1.00 50.19 355 PRO A CA 1
ATOM 2782 C C . PRO A 1 355 ? 4.715 -4.260 -46.860 1.00 50.19 355 PRO A C 1
ATOM 2784 O O . PRO A 1 355 ? 5.637 -4.702 -46.164 1.00 50.19 355 PRO A O 1
ATOM 2787 N N . ALA A 1 356 ? 3.817 -5.023 -47.495 1.00 50.56 356 ALA A N 1
ATOM 2788 C CA . ALA A 1 356 ? 3.851 -6.475 -47.456 1.00 50.56 356 ALA A CA 1
ATOM 2789 C C . ALA A 1 356 ? 5.300 -6.901 -47.686 1.00 50.56 356 ALA A C 1
ATOM 2791 O O . ALA A 1 356 ? 5.863 -6.619 -48.745 1.00 50.56 356 ALA A O 1
ATOM 2792 N N . ARG A 1 357 ? 5.946 -7.473 -46.657 1.00 52.00 357 ARG A N 1
ATOM 2793 C CA . ARG A 1 357 ? 7.312 -7.968 -46.817 1.00 52.00 357 ARG A CA 1
ATOM 2794 C C . ARG A 1 357 ? 7.219 -8.971 -47.947 1.00 52.00 357 ARG A C 1
ATOM 2796 O O . ARG A 1 357 ? 6.535 -9.980 -47.782 1.00 52.00 357 ARG A O 1
ATOM 2803 N N . VAL A 1 358 ? 7.840 -8.663 -49.083 1.00 49.91 358 VAL A N 1
ATOM 2804 C CA . VAL A 1 358 ? 7.894 -9.577 -50.219 1.00 49.91 358 VAL A CA 1
ATOM 2805 C C . VAL A 1 358 ? 8.416 -10.895 -49.660 1.00 49.91 358 VAL A C 1
ATOM 2807 O O . VAL A 1 358 ? 9.533 -10.951 -49.135 1.00 49.91 358 VAL A O 1
ATOM 2810 N N . ALA A 1 359 ? 7.567 -11.922 -49.638 1.00 47.19 359 ALA A N 1
ATOM 2811 C CA . ALA A 1 359 ? 7.960 -13.226 -49.141 1.00 47.19 359 ALA A CA 1
ATOM 2812 C C . ALA A 1 359 ? 9.138 -13.693 -50.007 1.00 47.19 359 ALA A C 1
ATOM 2814 O O . ALA A 1 359 ? 8.986 -13.850 -51.213 1.00 47.19 359 ALA A O 1
ATOM 2815 N N . GLY A 1 360 ? 10.324 -13.825 -49.405 1.00 56.97 360 GLY A N 1
ATOM 2816 C CA . GLY A 1 360 ? 11.558 -14.169 -50.123 1.00 56.97 360 GLY A CA 1
ATOM 2817 C C . GLY A 1 360 ? 12.510 -13.006 -50.430 1.00 56.97 360 GLY A C 1
ATOM 2818 O O . GLY A 1 360 ? 13.510 -13.225 -51.103 1.00 56.97 360 GLY A O 1
ATOM 2819 N N . GLY A 1 361 ? 12.264 -11.790 -49.928 1.00 68.88 361 GLY A N 1
ATOM 2820 C CA . GLY A 1 361 ? 13.235 -10.694 -50.031 1.00 68.88 361 GLY A CA 1
ATOM 2821 C C . GLY A 1 361 ? 14.569 -11.015 -49.339 1.00 68.88 361 GLY A C 1
ATOM 2822 O O . GLY A 1 361 ? 14.594 -11.682 -48.295 1.00 68.88 361 GLY A O 1
ATOM 2823 N N . LYS A 1 362 ? 15.677 -10.521 -49.910 1.00 80.88 362 LYS A N 1
ATOM 2824 C CA . LYS A 1 362 ? 17.013 -10.599 -49.295 1.00 80.88 362 LYS A CA 1
ATOM 2825 C C . LYS A 1 362 ? 16.990 -9.983 -47.883 1.00 80.88 362 LYS A C 1
ATOM 2827 O O . LYS A 1 362 ? 16.191 -9.073 -47.637 1.00 80.88 362 LYS A O 1
ATOM 2832 N N . PRO A 1 363 ? 17.821 -10.464 -46.942 1.00 84.38 363 PRO A N 1
ATOM 2833 C CA . PRO A 1 363 ? 17.947 -9.843 -45.626 1.00 84.38 363 PRO A CA 1
ATOM 2834 C C . PRO A 1 363 ? 18.239 -8.342 -45.722 1.00 84.38 363 PRO A C 1
ATOM 2836 O O . PRO A 1 363 ? 19.011 -7.914 -46.578 1.00 84.38 363 PRO A O 1
ATOM 2839 N N . SER A 1 364 ? 17.639 -7.537 -44.842 1.00 80.88 364 SER A N 1
ATOM 2840 C CA . SER A 1 364 ? 17.977 -6.111 -44.772 1.00 80.88 364 SER A CA 1
ATOM 2841 C C . SER A 1 364 ? 19.372 -5.904 -44.173 1.00 80.88 364 SER A C 1
ATOM 2843 O O . SER A 1 364 ? 19.849 -6.740 -43.403 1.00 80.88 364 SER A O 1
ATOM 2845 N N . GLU A 1 365 ? 20.006 -4.761 -44.451 1.00 82.06 365 GLU A N 1
ATOM 2846 C CA . GLU A 1 365 ? 21.311 -4.405 -43.863 1.00 82.06 365 GLU A CA 1
ATOM 2847 C C . GLU A 1 365 ? 21.300 -4.470 -42.330 1.00 82.06 365 GLU A C 1
ATOM 2849 O O . GLU A 1 365 ? 22.238 -4.973 -41.717 1.00 82.06 365 GLU A O 1
ATOM 2854 N N . ALA A 1 366 ? 20.204 -4.037 -41.698 1.00 77.38 366 ALA A N 1
ATOM 2855 C CA . ALA A 1 366 ? 20.039 -4.118 -40.249 1.00 77.38 366 ALA A CA 1
ATOM 2856 C C . ALA A 1 366 ? 19.983 -5.572 -39.743 1.00 77.38 366 ALA A C 1
ATOM 2858 O O . ALA A 1 366 ? 20.554 -5.884 -38.698 1.00 77.38 366 ALA A O 1
ATOM 2859 N N . GLN A 1 367 ? 19.320 -6.467 -40.485 1.00 78.69 367 GLN A N 1
ATOM 2860 C CA . GLN A 1 367 ? 19.268 -7.898 -40.171 1.00 78.69 367 GLN A CA 1
ATOM 2861 C C . GLN A 1 367 ? 20.644 -8.558 -40.313 1.00 78.69 367 GLN A C 1
ATOM 2863 O O . GLN A 1 367 ? 21.030 -9.337 -39.444 1.00 78.69 367 GLN A O 1
ATOM 2868 N N . LEU A 1 368 ? 21.385 -8.225 -41.374 1.00 87.81 368 LEU A N 1
ATOM 2869 C CA . LEU A 1 368 ? 22.744 -8.720 -41.609 1.00 87.81 368 LEU A CA 1
ATOM 2870 C C . LEU A 1 368 ? 23.699 -8.243 -40.520 1.00 87.81 368 LEU A C 1
ATOM 2872 O O . LEU A 1 368 ? 24.406 -9.056 -39.933 1.00 87.81 368 LEU A O 1
ATOM 2876 N N . LYS A 1 369 ? 23.665 -6.947 -40.191 1.00 89.81 369 LYS A N 1
ATOM 2877 C CA . LYS A 1 369 ? 24.479 -6.373 -39.117 1.00 89.81 369 LYS A CA 1
ATOM 2878 C C . LYS A 1 369 ? 24.230 -7.090 -37.791 1.00 89.81 369 LYS A C 1
ATOM 2880 O O . LYS A 1 369 ? 25.171 -7.553 -37.160 1.00 89.81 369 LYS A O 1
ATOM 2885 N N . TYR A 1 370 ? 22.962 -7.266 -37.416 1.00 87.31 370 TYR A N 1
ATOM 2886 C CA . TYR A 1 370 ? 22.609 -7.978 -36.190 1.00 87.31 370 TYR A CA 1
ATOM 2887 C C . TYR A 1 370 ? 23.071 -9.445 -36.201 1.00 87.31 370 TYR A C 1
ATOM 2889 O O . TYR A 1 370 ? 23.587 -9.932 -35.196 1.00 87.31 370 TYR A O 1
ATOM 2897 N N . ALA A 1 371 ? 22.925 -10.147 -37.330 1.00 88.06 371 ALA A N 1
ATOM 2898 C CA . ALA A 1 371 ? 23.391 -11.524 -37.477 1.00 88.06 371 ALA A CA 1
ATOM 2899 C C . ALA A 1 371 ? 24.920 -11.637 -37.353 1.00 88.06 371 ALA A C 1
ATOM 2901 O O . ALA A 1 371 ? 25.399 -12.535 -36.667 1.00 88.06 371 ALA A O 1
ATOM 2902 N N . HIS A 1 372 ? 25.678 -10.717 -37.961 1.00 90.06 372 HIS A N 1
ATOM 2903 C CA . HIS A 1 372 ? 27.141 -10.663 -37.872 1.00 90.06 372 HIS A CA 1
ATOM 2904 C C . HIS A 1 372 ? 27.631 -10.323 -36.464 1.00 90.06 372 HIS A C 1
ATOM 2906 O O . HIS A 1 372 ? 28.547 -10.979 -35.963 1.00 90.06 372 HIS A O 1
ATOM 2912 N N . ASP A 1 373 ? 26.993 -9.364 -35.793 1.00 88.44 373 ASP A N 1
ATOM 2913 C CA . ASP A 1 373 ? 27.297 -9.029 -34.400 1.00 88.44 373 ASP A CA 1
ATOM 2914 C C . ASP A 1 373 ? 27.049 -10.245 -33.488 1.00 88.44 373 ASP A C 1
ATOM 2916 O O . ASP A 1 373 ? 27.860 -10.569 -32.616 1.00 88.44 373 ASP A O 1
ATOM 2920 N N . LEU A 1 374 ? 25.946 -10.968 -33.717 1.00 87.62 374 LEU A N 1
ATOM 2921 C CA . LEU A 1 374 ? 25.587 -12.163 -32.955 1.00 87.62 374 LEU A CA 1
ATOM 2922 C C . LEU A 1 374 ? 26.520 -13.349 -33.248 1.00 87.62 374 LEU A C 1
ATOM 2924 O O . LEU A 1 374 ? 26.921 -14.041 -32.310 1.00 87.62 374 LEU A O 1
ATOM 2928 N N . ALA A 1 375 ? 26.889 -13.564 -34.512 1.00 88.69 375 ALA A N 1
ATOM 2929 C CA . ALA A 1 375 ? 27.885 -14.543 -34.948 1.00 88.69 375 ALA A CA 1
ATOM 2930 C C . ALA A 1 375 ? 29.230 -14.302 -34.259 1.00 88.69 375 ALA A C 1
ATOM 2932 O O . ALA A 1 375 ? 29.746 -15.192 -33.588 1.00 88.69 375 ALA A O 1
ATOM 2933 N N . THR A 1 376 ? 29.740 -13.072 -34.346 1.00 90.50 376 THR A N 1
ATOM 2934 C CA . THR A 1 376 ? 31.016 -12.664 -33.742 1.00 90.50 376 THR A CA 1
ATOM 2935 C C . THR A 1 376 ? 30.997 -12.881 -32.233 1.00 90.50 376 THR A C 1
ATOM 2937 O O . THR A 1 376 ? 31.914 -13.470 -31.667 1.00 90.50 376 THR A O 1
ATOM 2940 N N . LYS A 1 377 ? 29.907 -12.479 -31.569 1.00 86.38 377 LYS A N 1
ATOM 2941 C CA . LYS A 1 377 ? 29.753 -12.627 -30.118 1.00 86.38 377 LYS A CA 1
ATOM 2942 C C . LYS A 1 377 ? 29.723 -14.083 -29.646 1.00 86.38 377 LYS A C 1
ATOM 2944 O O . LYS A 1 377 ? 30.150 -14.355 -28.528 1.00 86.38 377 LYS A O 1
ATOM 2949 N N . ASN A 1 378 ? 29.192 -14.999 -30.455 1.00 84.25 378 ASN A N 1
ATOM 2950 C CA . ASN A 1 378 ? 29.077 -16.419 -30.108 1.00 84.25 378 ASN A CA 1
ATOM 2951 C C . ASN A 1 378 ? 30.133 -17.295 -30.804 1.00 84.25 378 ASN A C 1
ATOM 2953 O O . ASN A 1 378 ? 30.079 -18.514 -30.675 1.00 84.25 378 ASN A O 1
ATOM 2957 N N . ASN A 1 379 ? 31.085 -16.684 -31.519 1.00 88.81 379 ASN A N 1
ATOM 2958 C CA . ASN A 1 379 ? 32.103 -17.357 -32.325 1.00 88.81 379 ASN A CA 1
ATOM 2959 C C . ASN A 1 379 ? 31.514 -18.379 -33.323 1.00 88.81 379 ASN A C 1
ATOM 2961 O O . ASN A 1 379 ? 32.008 -19.496 -33.463 1.00 88.81 379 ASN A O 1
ATOM 2965 N N . LEU A 1 380 ? 30.417 -17.997 -33.984 1.00 88.06 380 LEU A N 1
ATOM 2966 C CA . LEU A 1 380 ? 29.692 -18.806 -34.966 1.00 88.06 380 LEU A CA 1
ATOM 2967 C C . LEU A 1 380 ? 29.873 -18.230 -36.372 1.00 88.06 380 LEU A C 1
ATOM 2969 O O . LEU A 1 380 ? 29.941 -17.017 -36.547 1.00 88.06 380 LEU A O 1
ATOM 2973 N N . VAL A 1 381 ? 29.883 -19.099 -37.382 1.00 89.00 381 VAL A N 1
ATOM 2974 C CA . VAL A 1 381 ? 29.840 -18.701 -38.797 1.00 89.00 381 VAL A CA 1
ATOM 2975 C C . VAL A 1 381 ? 28.387 -18.714 -39.262 1.00 89.00 381 VAL A C 1
ATOM 2977 O O . VAL A 1 381 ? 27.648 -19.643 -38.937 1.00 89.00 381 VAL A O 1
ATOM 2980 N N . ILE A 1 382 ? 27.970 -17.683 -40.002 1.00 89.12 382 ILE A N 1
ATOM 2981 C CA . ILE A 1 382 ? 26.628 -17.625 -40.591 1.00 89.12 382 ILE A CA 1
ATOM 2982 C C . ILE A 1 382 ? 26.607 -18.543 -41.826 1.00 89.12 382 ILE A C 1
ATOM 2984 O O . ILE A 1 382 ? 27.365 -18.279 -42.759 1.00 89.12 382 ILE A O 1
ATOM 2988 N N . PRO A 1 383 ? 25.772 -19.596 -41.867 1.00 88.50 383 PRO A N 1
ATOM 2989 C CA . PRO A 1 383 ? 25.635 -20.450 -43.044 1.00 88.50 383 PRO A CA 1
ATOM 2990 C C . PRO A 1 383 ? 25.138 -19.655 -44.259 1.00 88.50 383 PRO A C 1
ATOM 2992 O O . PRO A 1 383 ? 24.262 -18.799 -44.119 1.00 88.50 383 PRO A O 1
ATOM 2995 N N . GLU A 1 384 ? 25.634 -19.960 -45.460 1.00 86.38 384 GLU A N 1
ATOM 2996 C CA . GLU A 1 384 ? 25.222 -19.260 -46.691 1.00 86.38 384 GLU A CA 1
ATOM 2997 C C . GLU A 1 384 ? 23.709 -19.363 -46.941 1.00 86.38 384 GLU A C 1
ATOM 2999 O O . GLU A 1 384 ? 23.056 -18.382 -47.291 1.00 86.38 384 GLU A O 1
ATOM 3004 N N . GLU A 1 385 ? 23.121 -20.522 -46.642 1.00 85.25 385 GLU A N 1
ATOM 3005 C CA . GLU A 1 385 ? 21.676 -20.777 -46.675 1.00 85.25 385 GLU A CA 1
ATOM 3006 C C . GLU A 1 385 ? 20.866 -19.832 -45.770 1.00 85.25 385 GLU A C 1
ATOM 3008 O O . GLU A 1 385 ? 19.745 -19.444 -46.112 1.00 85.25 385 GLU A O 1
ATOM 3013 N N . ALA A 1 386 ? 21.435 -19.393 -44.641 1.00 85.31 386 ALA A N 1
ATOM 3014 C CA . ALA A 1 386 ? 20.784 -18.440 -43.753 1.00 85.31 386 ALA A CA 1
ATOM 3015 C C . ALA A 1 386 ? 20.718 -17.049 -44.400 1.00 85.31 386 ALA A C 1
ATOM 3017 O O . ALA A 1 386 ? 19.706 -16.366 -44.264 1.00 85.31 386 ALA A O 1
ATOM 3018 N N . LEU A 1 387 ? 21.730 -16.657 -45.179 1.00 87.25 387 LEU A N 1
ATOM 3019 C CA . LEU A 1 387 ? 21.820 -15.348 -45.840 1.00 87.25 387 LEU A CA 1
ATOM 3020 C C . LEU A 1 387 ? 20.889 -15.199 -47.058 1.00 87.25 387 LEU A C 1
ATOM 3022 O O . LEU A 1 387 ? 20.680 -14.082 -47.533 1.00 87.25 387 LEU A O 1
ATOM 3026 N N . MET A 1 388 ? 20.295 -16.291 -47.549 1.00 82.56 388 MET A N 1
ATOM 3027 C CA . MET A 1 388 ? 19.508 -16.297 -48.790 1.00 82.56 388 MET A CA 1
ATOM 3028 C C . MET A 1 388 ? 18.232 -15.453 -48.720 1.00 82.56 388 MET A C 1
ATOM 3030 O O . MET A 1 388 ? 17.870 -14.782 -49.686 1.00 82.56 388 MET A O 1
ATOM 3034 N N . THR A 1 389 ? 17.533 -15.461 -47.584 1.00 84.88 389 THR A N 1
ATOM 3035 C CA . THR A 1 389 ? 16.289 -14.704 -47.402 1.00 84.88 389 THR A CA 1
ATOM 3036 C C . THR A 1 389 ? 16.207 -14.102 -46.006 1.00 84.88 389 THR A C 1
ATOM 3038 O O . THR A 1 389 ? 16.738 -14.641 -45.036 1.00 84.88 389 THR A O 1
ATOM 3041 N N . SER A 1 390 ? 15.453 -13.011 -45.865 1.00 79.06 390 SER A N 1
ATOM 3042 C CA . SER A 1 390 ? 15.145 -12.425 -44.553 1.00 79.06 390 SER A CA 1
ATOM 3043 C C . SER A 1 390 ? 14.540 -13.457 -43.581 1.00 79.06 390 SER A C 1
ATOM 3045 O O . SER A 1 390 ? 14.793 -13.395 -42.378 1.00 79.06 390 SER A O 1
ATOM 3047 N N . LYS A 1 391 ? 13.788 -14.442 -44.097 1.00 80.50 391 LYS A N 1
ATOM 3048 C CA . LYS A 1 391 ? 13.165 -15.512 -43.305 1.00 80.50 391 LYS A CA 1
ATOM 3049 C C . LYS A 1 391 ? 14.189 -16.527 -42.787 1.00 80.50 391 LYS A C 1
ATOM 3051 O O . LYS A 1 391 ? 14.166 -16.845 -41.602 1.00 80.50 391 LYS A O 1
ATOM 3056 N N . THR A 1 392 ? 15.075 -17.022 -43.650 1.00 86.06 392 THR A N 1
ATOM 3057 C CA . THR A 1 392 ? 16.115 -17.997 -43.276 1.00 86.06 392 THR A CA 1
ATOM 3058 C C . THR A 1 392 ? 17.109 -17.395 -42.286 1.00 86.06 392 THR A C 1
ATOM 3060 O O . THR A 1 392 ? 17.470 -18.057 -41.314 1.00 86.06 392 THR A O 1
ATOM 3063 N N . LEU A 1 393 ? 17.456 -16.111 -42.444 1.00 86.94 393 LEU A N 1
ATOM 3064 C CA . LEU A 1 393 ? 18.359 -15.431 -41.516 1.00 86.94 393 LEU A CA 1
ATOM 3065 C C . LEU A 1 393 ? 17.711 -15.230 -40.142 1.00 86.94 393 LEU A C 1
ATOM 3067 O O . LEU A 1 393 ? 18.354 -15.449 -39.120 1.00 86.94 393 LEU A O 1
ATOM 3071 N N . SER A 1 394 ? 16.424 -14.864 -40.105 1.00 81.88 394 SER A N 1
ATOM 3072 C CA . SER A 1 394 ? 15.663 -14.764 -38.854 1.00 81.88 394 SER A CA 1
ATOM 3073 C C . SER A 1 394 ? 15.574 -16.096 -38.110 1.00 81.88 394 SER A C 1
ATOM 3075 O O . SER A 1 394 ? 15.793 -16.108 -36.904 1.00 81.88 394 SER A O 1
ATOM 3077 N N . LEU A 1 395 ? 15.315 -17.207 -38.806 1.00 82.75 395 LEU A N 1
ATOM 3078 C CA . LEU A 1 395 ? 15.261 -18.538 -38.184 1.00 82.75 395 LEU A CA 1
ATOM 3079 C C . LEU A 1 395 ? 16.614 -18.950 -37.588 1.00 82.75 395 LEU A C 1
ATOM 3081 O O . LEU A 1 395 ? 16.668 -19.504 -36.492 1.00 82.75 395 LEU A O 1
ATOM 3085 N N . TRP A 1 396 ? 17.712 -18.641 -38.281 1.00 86.88 396 TRP A N 1
ATOM 3086 C CA . TRP A 1 396 ? 19.061 -18.894 -37.776 1.00 86.88 396 TRP A CA 1
ATOM 3087 C C . TRP A 1 396 ? 19.384 -18.041 -36.536 1.00 86.88 396 TRP A C 1
ATOM 3089 O O . TRP A 1 396 ? 19.847 -18.573 -35.526 1.00 86.88 396 TRP A O 1
ATOM 3099 N N . ILE A 1 397 ? 19.059 -16.741 -36.568 1.00 85.69 397 ILE A N 1
ATOM 3100 C CA . ILE A 1 397 ? 19.186 -15.832 -35.416 1.00 85.69 397 ILE A CA 1
ATOM 3101 C C . ILE A 1 397 ? 18.386 -16.367 -34.217 1.00 85.69 397 ILE A C 1
ATOM 3103 O O . ILE A 1 397 ? 18.914 -16.453 -33.108 1.00 85.69 397 ILE A O 1
ATOM 3107 N N . GLU A 1 398 ? 17.124 -16.747 -34.426 1.00 81.50 398 GLU A N 1
ATOM 3108 C CA . GLU A 1 398 ? 16.246 -17.283 -33.380 1.00 81.50 398 GLU A CA 1
ATOM 3109 C C . GLU A 1 398 ? 16.788 -18.590 -32.790 1.00 81.50 398 GLU A C 1
ATOM 3111 O O . GLU A 1 398 ? 16.737 -18.775 -31.575 1.00 81.50 398 GLU A O 1
ATOM 3116 N N . GLY A 1 399 ? 17.388 -19.457 -33.611 1.00 80.88 399 GLY A N 1
ATOM 3117 C CA . GLY A 1 399 ? 18.037 -20.688 -33.1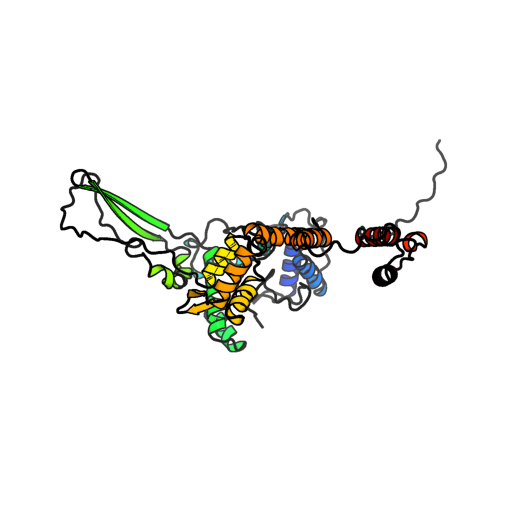57 1.00 80.88 399 GLY A CA 1
ATOM 3118 C C . GLY A 1 399 ? 19.225 -20.459 -32.215 1.00 80.88 399 GLY A C 1
ATOM 3119 O O . GLY A 1 399 ? 19.491 -21.300 -31.357 1.00 80.88 399 GLY A O 1
ATOM 3120 N N . ILE A 1 400 ? 19.912 -19.318 -32.330 1.00 81.25 400 ILE A N 1
ATOM 3121 C CA . ILE A 1 400 ? 21.015 -18.923 -31.440 1.00 81.25 400 ILE A CA 1
ATOM 3122 C C . ILE A 1 400 ? 20.474 -18.237 -30.187 1.00 81.25 400 ILE A C 1
ATOM 3124 O O . ILE A 1 400 ? 20.864 -18.576 -29.071 1.00 81.25 400 ILE A O 1
ATOM 3128 N N . VAL A 1 401 ? 19.543 -17.294 -30.353 1.00 71.88 401 VAL A N 1
ATOM 3129 C CA . VAL A 1 401 ? 18.947 -16.548 -29.233 1.00 71.88 401 VAL A CA 1
ATOM 3130 C C . VAL A 1 401 ? 18.124 -17.472 -28.324 1.00 71.88 401 VAL A C 1
ATOM 3132 O O . VAL A 1 401 ? 18.150 -17.307 -27.105 1.00 71.88 401 VAL A O 1
ATOM 3135 N N . GLY A 1 402 ? 17.457 -18.479 -28.894 1.00 55.25 402 GLY A N 1
ATOM 3136 C CA . GLY A 1 402 ? 16.707 -19.507 -28.169 1.00 55.25 402 GLY A CA 1
ATOM 3137 C C . GLY A 1 402 ? 17.579 -20.569 -27.487 1.00 55.25 402 GLY A C 1
ATOM 3138 O O . GLY A 1 402 ? 17.121 -21.217 -26.550 1.00 55.25 402 GLY A O 1
ATOM 3139 N N . LYS A 1 403 ? 18.848 -20.726 -27.892 1.00 49.81 403 LYS A N 1
ATOM 3140 C CA . LYS A 1 403 ? 19.816 -21.662 -27.293 1.00 49.81 403 LYS A CA 1
ATOM 3141 C C . LYS A 1 403 ? 20.833 -20.931 -26.409 1.00 49.81 403 LYS A C 1
ATOM 3143 O O . LYS A 1 403 ? 22.031 -20.945 -26.677 1.00 49.81 403 LYS A O 1
ATOM 3148 N N . LYS A 1 404 ? 20.405 -20.350 -25.285 1.00 38.19 404 LYS A N 1
ATOM 3149 C CA . LYS A 1 404 ? 21.350 -20.128 -24.172 1.00 38.19 404 LYS A CA 1
ATOM 3150 C C . LYS A 1 404 ? 21.573 -21.453 -23.420 1.00 38.19 404 LYS A C 1
ATOM 3152 O O . LYS A 1 404 ? 20.738 -21.862 -22.627 1.00 38.19 404 LYS A O 1
ATOM 3157 N N . ALA A 1 405 ? 22.698 -22.084 -23.773 1.00 33.72 405 ALA A N 1
ATOM 3158 C CA . ALA A 1 405 ? 23.432 -23.260 -23.269 1.00 33.72 405 ALA A CA 1
ATOM 3159 C C . ALA A 1 405 ? 22.925 -24.078 -22.044 1.00 33.72 405 ALA A C 1
ATOM 3161 O O . ALA A 1 405 ? 22.655 -23.503 -20.987 1.00 33.72 405 ALA A O 1
ATOM 3162 N N . PRO A 1 406 ? 22.994 -25.432 -22.100 1.00 33.16 406 PRO A N 1
ATOM 3163 C CA . PRO A 1 406 ? 23.172 -26.273 -20.914 1.00 33.16 406 PRO A CA 1
ATOM 3164 C C . PRO A 1 406 ? 24.549 -26.020 -20.273 1.00 33.16 406 PRO A C 1
ATOM 3166 O O . PRO A 1 406 ? 25.535 -25.759 -20.965 1.00 33.16 406 PRO A O 1
ATOM 3169 N N . LYS A 1 407 ? 24.617 -26.093 -18.937 1.00 36.38 407 LYS A N 1
ATOM 3170 C CA . LYS A 1 407 ? 25.861 -26.000 -18.153 1.00 36.38 407 LYS A CA 1
ATOM 3171 C C . LYS A 1 407 ? 26.850 -27.094 -18.581 1.00 36.38 407 LYS A C 1
ATOM 3173 O O . LYS A 1 407 ? 26.450 -28.231 -18.787 1.00 36.38 407 LYS A O 1
ATOM 3178 N N . GLY A 1 408 ? 28.127 -26.726 -18.682 1.00 33.75 408 GLY A N 1
ATOM 3179 C CA . GLY A 1 408 ? 29.197 -27.583 -19.186 1.00 33.75 408 GLY A CA 1
ATOM 3180 C C . GLY A 1 408 ? 29.388 -28.892 -18.421 1.00 33.75 408 GLY A C 1
ATOM 3181 O O . GLY A 1 408 ? 29.500 -28.899 -17.195 1.00 33.75 408 GLY A O 1
ATOM 3182 N N . GLU A 1 409 ? 29.516 -29.980 -19.174 1.00 30.31 409 GLU A N 1
ATOM 3183 C CA . GLU A 1 409 ? 30.143 -31.210 -18.709 1.00 30.31 409 GLU A CA 1
ATOM 3184 C C . GLU A 1 409 ? 31.656 -31.098 -18.909 1.00 30.31 409 GLU A C 1
ATOM 3186 O O . GLU A 1 409 ? 32.160 -30.849 -20.006 1.00 30.31 409 GLU A O 1
ATOM 3191 N N . LYS A 1 410 ? 32.386 -31.233 -17.800 1.00 35.59 410 LYS A N 1
ATOM 3192 C CA . LYS A 1 410 ? 33.831 -31.453 -17.800 1.00 35.59 410 LYS A CA 1
ATOM 3193 C C . LYS A 1 410 ? 34.108 -32.858 -18.333 1.00 35.59 410 LYS A C 1
ATOM 3195 O O . LYS A 1 410 ? 33.385 -33.792 -18.006 1.00 35.59 410 LYS A O 1
ATOM 3200 N N . GLY A 1 411 ? 35.174 -32.970 -19.123 1.00 33.53 411 GLY A N 1
ATOM 3201 C CA . GLY A 1 411 ? 35.572 -34.181 -19.830 1.00 33.53 411 GLY A CA 1
ATOM 3202 C C . GLY A 1 411 ? 35.606 -35.445 -18.972 1.00 33.53 411 GLY A C 1
ATOM 3203 O O . GLY A 1 411 ? 36.237 -35.484 -17.917 1.00 33.53 411 GLY A O 1
ATOM 3204 N N . ALA A 1 412 ? 34.979 -36.492 -19.500 1.00 28.78 412 ALA A N 1
ATOM 3205 C CA . ALA A 1 412 ? 35.289 -37.873 -19.177 1.00 28.78 412 ALA A CA 1
ATOM 3206 C C . ALA A 1 412 ? 36.135 -38.441 -20.327 1.00 28.78 412 ALA A C 1
ATOM 3208 O O . ALA A 1 412 ? 35.765 -38.339 -21.497 1.00 28.78 412 ALA A O 1
ATOM 3209 N N . GLN A 1 413 ? 37.302 -38.987 -19.987 1.00 30.88 413 GLN A N 1
ATOM 3210 C CA . GLN A 1 413 ? 38.151 -39.748 -20.905 1.00 30.88 413 GLN A CA 1
ATOM 3211 C C . GLN A 1 413 ? 37.409 -41.002 -21.403 1.00 30.88 413 GLN A C 1
ATOM 3213 O O . GLN A 1 413 ? 36.646 -41.592 -20.635 1.00 30.88 413 GLN A O 1
ATOM 3218 N N . PRO A 1 414 ? 37.638 -41.452 -22.648 1.00 31.03 414 PRO A N 1
ATOM 3219 C CA . PRO A 1 414 ? 37.056 -42.694 -23.134 1.00 31.03 414 PRO A CA 1
ATOM 3220 C C . PRO A 1 414 ? 37.757 -43.903 -22.497 1.00 31.03 414 PRO A C 1
ATOM 3222 O O . PRO A 1 414 ? 38.979 -44.036 -22.561 1.00 31.03 414 PRO A O 1
ATOM 3225 N N . ALA A 1 415 ? 36.969 -44.794 -21.895 1.00 32.38 415 ALA A N 1
ATOM 3226 C CA . ALA A 1 415 ? 37.414 -46.125 -21.497 1.00 32.38 415 ALA A CA 1
ATOM 3227 C C . ALA A 1 415 ? 37.700 -46.981 -22.751 1.00 32.38 415 ALA A C 1
ATOM 3229 O O . ALA A 1 415 ? 36.935 -46.902 -23.718 1.00 32.38 415 ALA A O 1
ATOM 3230 N N . PRO A 1 416 ? 38.770 -47.797 -22.770 1.00 33.12 416 PRO A N 1
ATOM 3231 C CA . PRO A 1 416 ? 39.083 -48.631 -23.918 1.00 33.12 416 PRO A CA 1
ATOM 3232 C C . PRO A 1 416 ? 38.118 -49.817 -24.034 1.00 33.12 416 PRO A C 1
ATOM 3234 O O . PRO A 1 416 ? 37.719 -50.446 -23.055 1.00 33.12 416 PRO A O 1
ATOM 3237 N N . SER A 1 417 ? 37.765 -50.087 -25.287 1.00 33.47 417 SER A N 1
ATOM 3238 C CA . SER A 1 417 ? 36.925 -51.163 -25.804 1.00 33.47 417 SER A CA 1
ATOM 3239 C C . SER A 1 417 ? 37.282 -52.548 -25.261 1.00 33.47 417 SER A C 1
ATOM 3241 O O . SER A 1 417 ? 38.426 -52.989 -25.378 1.00 33.47 417 SER A O 1
ATOM 3243 N N . GLY A 1 418 ? 36.273 -53.261 -24.759 1.00 32.84 418 GLY A N 1
ATOM 3244 C CA . GLY A 1 418 ? 36.353 -54.693 -24.488 1.00 32.84 418 GLY A CA 1
ATOM 3245 C C . GLY A 1 418 ? 36.387 -55.535 -25.769 1.00 32.84 418 GLY A C 1
ATOM 3246 O O . GLY A 1 418 ? 35.728 -55.215 -26.759 1.00 32.84 418 GLY A O 1
ATOM 3247 N N . MET A 1 419 ? 37.136 -56.634 -25.704 1.00 30.55 419 MET A N 1
ATOM 3248 C CA . MET A 1 419 ? 37.000 -57.819 -26.557 1.00 30.55 419 MET A CA 1
ATOM 3249 C C . MET A 1 419 ? 36.378 -58.974 -25.742 1.00 30.55 419 MET A C 1
ATOM 3251 O O . MET A 1 419 ? 36.293 -58.864 -24.518 1.00 30.55 419 MET A O 1
ATOM 3255 N N . PRO A 1 420 ? 35.836 -60.010 -26.409 1.00 36.00 420 PRO A N 1
ATOM 3256 C CA . PRO A 1 420 ? 34.572 -60.629 -26.028 1.00 36.00 420 PRO A CA 1
ATOM 3257 C C . PRO A 1 420 ? 34.695 -61.809 -25.057 1.00 36.00 420 PRO A C 1
ATOM 3259 O O . PRO A 1 420 ? 35.768 -62.348 -24.814 1.00 36.00 420 PRO A O 1
ATOM 3262 N N . ARG A 1 421 ? 33.516 -62.169 -24.540 1.00 37.53 421 ARG A N 1
ATOM 3263 C CA . ARG A 1 421 ? 33.178 -63.274 -23.636 1.00 37.53 421 ARG A CA 1
ATOM 3264 C C . ARG A 1 421 ? 33.830 -64.613 -23.999 1.00 37.53 421 ARG A C 1
ATOM 3266 O O . ARG A 1 421 ? 33.677 -65.047 -25.137 1.00 37.53 421 ARG A O 1
ATOM 3273 N N . GLU A 1 422 ? 34.332 -65.291 -22.968 1.00 30.38 422 GLU A N 1
ATOM 3274 C CA . GLU A 1 422 ? 33.895 -66.632 -22.538 1.00 30.38 422 GLU A CA 1
ATOM 3275 C C . GLU A 1 422 ? 33.727 -66.643 -21.015 1.00 30.38 422 GLU A C 1
ATOM 3277 O O . GLU A 1 422 ? 34.508 -65.932 -20.335 1.00 30.38 422 GLU A O 1
#

Radius of gyration: 31.29 Å; chains: 1; bounding box: 82×90×81 Å